Protein AF-A0A8X6UCX4-F1 (afdb_monomer)

pLDDT: mean 80.58, std 13.15, range [29.84, 97.56]

Sequence (547 aa):
MVKIVDSTPRSVLEVDIEMSAVFGRMTINKPKVLFEILSRHLAARNMEDLIKFEYDRYTFEVSIILSKYVELHIEKSSGSSLLRKLNLQENAVINPTQKLKVDYIAHDDTRDSFKVIINEYPSFVNSIKHSKDLVINPGIYKTPSDLFNSFQYVQLSLLENSKTKLHVPDYYEIRFAKPLAEMLGFNETLFKSWNYEFKYSLDLSGGITEIFIYSDLVQSHHVGDSYAPLLRIIPCMNEKEDQIVKYYDRLLYFPVRKTYIETIIIELKTSFATYIALSGGKTENAVQLAIDGSAFTEIQLVASLTDNSPLEFFISGNGDQCLDLAHSIFHLKIKVVKKNGTNLQNTDCIAPINYILNTLFSELSVFLSDRQIMNQVNYAYQACMDSSLFSSKTVQETMLTSALFYKDTANRFDTGLANSTNLGFRERQKLSAESKVLDLIGPLHMDVASQARLLPNGVDVRIRLLRHKSEFSLMSPTADFKIVIQSVSLFIRKVNVASSIIIAQEKALEHGLMKFPIRRVYVRTFSLAKGLQSLTISNAFIGPLPS

Nearest PDB structures (foldseek):
  8hif-assembly1_C2  TM=5.436E-01  e=5.552E-06  Singapore grouper iridovirus
  6z7n-assembly1_A  TM=5.874E-01  e=2.580E-03  Human adenovirus 41
  6g45-assembly1_B  TM=4.294E-01  e=2.982E-04  Cafeteriavirus-dependent mavirus
  6ojn-assembly1_C  TM=4.656E-01  e=4.741E-03  Singapore grouper iridovirus
  7rd1-assembly1_A-17  TM=6.131E-01  e=1.073E+00  Chimpanzee adenovirus Y25

Mean predicted aligned error: 20.68 Å

Foldseek 3Di:
DDDPPDDAFPDKDKDKDQLCVQQPPDWDLFPVVVQVSVLVVCVVVVNNQAWHWDADPVQQKIKIAGDPQKKKWFACVAAVLVCVQQVHDGIDIDPGIDIGHGDSVRTGDSRHMIMMMGGHDDPDDPPDDDDDDDDQPDAQDLDPVSVQVSDDQWGWDADPVQAIKTAHAAPDKFFADCLVCVQNQHNDGIDHHDIDTHDDHHHSPSQAQKKWKAKPFAQWDDDPPDTGRTPDIGGCHSVRDPDDDDDDPDDDDGHTPDPDDDDMDIFIAGPVRHTDDDPDDPPPCVCPVLFPDKDKDKWFFPDDDDQFDKTKTKDALPDQWFWQQLPKKKKFKKWKDFLVRAWAAPQFLKFFDALLLFLQFQWKWKDWANRTPDIARRRNVVVVCCLVPVDDPVCQVPVSVLSLHDDWDPPQPPPDRSPGPTPSSVVRCVCNHRRDIRIHMDHGPDQLSPARDTHGRPIMMMMITGGDDQVSGMDGPDPRMDMDIPGIIMIIMITNGDPVVVVVVVVVVVVDDDDDDTDDDHDDDDDDDPPDPDDDDPCPDDDDDDD

Secondary structure (DSSP, 8-state):
---------SEEEEEEEEHHHHHTT-----HHHHHHHHHHHHHHTT-TTTEEEEEETTTTEEEEEE-TTEEEEE-TTT-HHHHHHTT--S-EEE-SEEEEE--SSPPPPTT-EEEEEEEE--S------------PPP---SSHHHHHTT-SS-EEEE-TTSEEEEEPPTT--EE--HHHHHHHT-S-SEE-SSEEEEEEEP-TTTT-SEEEEEETTBPPEEETTEEE-EEEEEE-TT--SSS------S-----BS-SS-S---EEEEETT--B---S------SS--SEEEEEEEEE-BSS---TTSPEEEEE---SSEEEEEEEEEEEEEEEEEETTSPPPPTT---EEPTTHHHHTEEEEEEEETTEEEEEETTHHHHHHHHHHHTS-HHHHHTGGGGGT--PPPTT-TTS-GGG---HHHHHHHHHHGGG--EEEEE----GGGSS-PPBPTT--EEEEEEEPPHHHHEE-SSS-EEEEEEEEEEEEEEEEE-HHHHHHHHHHHHHS-----------------TT-S----TTSS-S----

InterPro domains:
  IPR000358 Ribonucleotide reductase small subunit family [PTHR23409] (302-536)

Solvent-accessible surface area (backbone atoms only — not comparable to full-atom values): 32326 Å² total; per-residue (Å²): 134,91,73,87,87,77,91,73,59,83,46,76,50,78,45,81,45,50,35,39,83,64,51,59,94,62,85,73,87,46,72,67,60,51,43,54,45,53,41,51,50,31,41,78,69,77,32,48,84,43,48,40,63,49,71,43,86,90,76,39,30,34,35,43,44,38,30,92,56,32,36,44,37,35,43,56,92,41,16,49,37,61,31,47,22,48,66,40,95,57,67,42,78,48,69,50,64,51,76,36,55,47,43,82,82,55,64,72,55,50,80,24,31,37,36,40,39,39,45,45,63,85,92,67,85,83,80,77,83,80,83,78,91,78,80,73,77,94,69,77,48,82,45,75,64,60,49,37,70,69,47,87,83,46,54,58,49,78,45,100,81,47,21,37,32,42,42,40,51,84,94,43,73,50,74,48,56,67,71,58,18,49,24,49,24,36,94,62,40,74,46,60,55,44,79,47,76,47,93,36,52,52,37,83,59,67,79,49,46,35,41,39,33,31,29,73,51,39,45,64,40,81,55,91,96,42,80,41,29,66,73,48,76,46,81,42,69,89,69,72,55,102,73,84,87,85,88,77,91,74,87,80,89,72,64,66,59,58,96,71,84,89,77,87,53,76,47,45,21,31,82,82,70,44,77,59,81,78,93,72,77,77,82,65,52,82,65,61,53,57,54,76,42,71,49,76,44,83,40,56,57,76,62,82,93,51,100,81,58,64,49,38,36,70,43,76,22,80,68,81,41,25,39,34,60,53,68,29,36,38,36,42,31,36,30,47,26,33,66,90,66,45,67,40,51,92,83,57,50,50,25,61,40,67,31,39,74,51,38,39,24,31,28,43,34,38,23,53,55,94,43,75,77,44,76,36,80,48,32,23,59,52,46,52,48,46,54,68,71,74,44,52,72,68,46,42,75,48,65,36,42,42,21,52,32,42,78,64,34,87,99,22,80,87,40,62,63,84,73,40,73,16,60,17,54,51,54,42,20,64,59,40,45,56,29,34,74,41,78,28,42,44,69,74,90,44,42,80,32,74,30,91,72,62,44,62,54,70,50,26,39,35,43,37,36,32,69,46,57,43,78,74,36,36,51,51,93,62,90,55,50,37,73,44,78,79,48,61,41,36,33,37,32,36,29,36,51,40,65,74,55,54,54,50,48,53,58,48,51,77,76,44,83,89,84,78,79,65,67,82,84,85,80,83,88,81,90,77,69,91,86,69,91,77,85,83,75,78,69,81,70,83,73,88,70,92,126

Structure (mmCIF, N/CA/C/O backbone):
data_AF-A0A8X6UCX4-F1
#
_entry.id   AF-A0A8X6UCX4-F1
#
loop_
_atom_site.group_PDB
_atom_site.id
_atom_site.type_symbol
_atom_site.label_atom_id
_atom_site.label_alt_id
_atom_site.label_comp_id
_atom_site.label_asym_id
_atom_site.label_entity_id
_atom_site.label_seq_id
_atom_site.pdbx_PDB_ins_code
_atom_site.Cartn_x
_atom_site.Cartn_y
_atom_site.Cartn_z
_atom_site.occupancy
_atom_site.B_iso_or_equiv
_atom_site.auth_seq_id
_atom_site.auth_comp_id
_atom_site.auth_asym_id
_atom_site.auth_atom_id
_atom_site.pdbx_PDB_model_num
ATOM 1 N N . MET A 1 1 ? 33.046 9.231 -61.265 1.00 30.25 1 MET A N 1
ATOM 2 C CA . MET A 1 1 ? 33.210 8.621 -62.605 1.00 30.25 1 MET A CA 1
ATOM 3 C C . MET A 1 1 ? 32.436 9.466 -63.600 1.00 30.25 1 MET A C 1
ATOM 5 O O . MET A 1 1 ? 31.221 9.539 -63.481 1.00 30.25 1 MET A O 1
ATOM 9 N N . VAL A 1 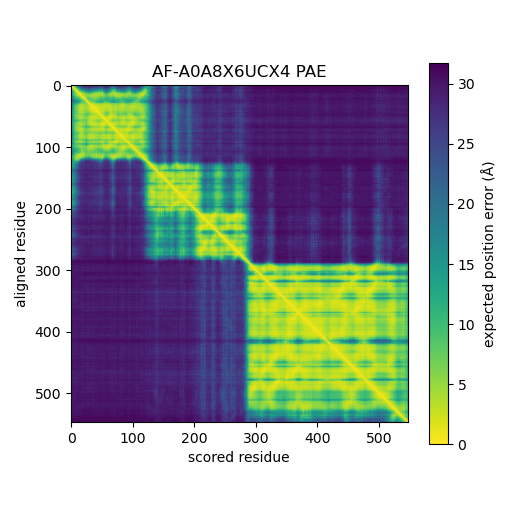2 ? 33.116 10.142 -64.527 1.00 29.84 2 VAL A N 1
ATOM 10 C CA . VAL A 1 2 ? 32.455 10.850 -65.634 1.00 29.84 2 VAL A CA 1
ATOM 11 C C . VAL A 1 2 ? 32.124 9.804 -66.694 1.00 29.84 2 VAL A C 1
ATOM 13 O O . VAL A 1 2 ? 33.028 9.220 -67.282 1.00 29.84 2 VAL A O 1
ATOM 16 N N . LYS A 1 3 ? 30.838 9.515 -66.895 1.00 32.97 3 LYS A N 1
ATOM 17 C CA . LYS A 1 3 ? 30.367 8.695 -68.016 1.00 32.97 3 LYS A CA 1
ATOM 18 C C . LYS A 1 3 ? 29.918 9.670 -69.098 1.00 32.97 3 LYS A C 1
ATOM 20 O O . LYS A 1 3 ? 28.997 10.444 -68.860 1.00 32.97 3 LYS A O 1
ATOM 25 N N . ILE A 1 4 ? 30.598 9.687 -70.240 1.00 43.97 4 ILE A N 1
ATOM 26 C CA . ILE A 1 4 ? 30.136 10.435 -71.414 1.00 43.97 4 ILE A CA 1
ATOM 27 C C . ILE A 1 4 ? 28.899 9.692 -71.928 1.00 43.97 4 ILE A C 1
ATOM 29 O O . ILE A 1 4 ? 28.979 8.499 -72.209 1.00 43.97 4 ILE A O 1
ATOM 33 N N . VAL A 1 5 ? 27.746 10.367 -71.923 1.00 45.88 5 VAL A N 1
ATOM 34 C CA . VAL A 1 5 ? 26.425 9.739 -72.115 1.00 45.88 5 VAL A CA 1
ATOM 35 C C . VAL A 1 5 ? 26.012 9.665 -73.588 1.00 45.88 5 VAL A C 1
ATOM 37 O O . VAL A 1 5 ? 25.110 8.900 -73.903 1.00 45.88 5 VAL A O 1
ATOM 40 N N . ASP A 1 6 ? 26.670 10.381 -74.503 1.00 45.59 6 ASP A N 1
ATOM 41 C CA . ASP A 1 6 ? 26.228 10.394 -75.900 1.00 45.59 6 ASP A CA 1
ATOM 42 C C . ASP A 1 6 ? 27.380 10.631 -76.886 1.00 45.59 6 ASP A C 1
ATOM 44 O O . ASP A 1 6 ? 28.156 11.575 -76.731 1.00 45.59 6 ASP A O 1
ATOM 48 N N . SER A 1 7 ? 27.501 9.751 -77.881 1.00 50.91 7 SER A N 1
ATOM 49 C CA . SER A 1 7 ? 28.476 9.818 -78.979 1.00 50.91 7 SER A CA 1
ATOM 50 C C . SER A 1 7 ? 27.800 9.962 -80.347 1.00 50.91 7 SER A C 1
ATOM 52 O O . SER A 1 7 ? 28.468 9.830 -81.372 1.00 50.91 7 SER A O 1
ATOM 54 N N . THR A 1 8 ? 26.484 10.194 -80.382 1.00 51.53 8 THR A N 1
ATOM 55 C CA . THR A 1 8 ? 25.720 10.311 -81.628 1.00 51.53 8 THR A CA 1
ATOM 56 C C . THR A 1 8 ? 25.616 11.779 -82.080 1.00 51.53 8 THR A C 1
ATOM 58 O O . THR A 1 8 ? 25.296 12.648 -81.264 1.00 51.53 8 THR A O 1
ATOM 61 N N . PRO A 1 9 ? 25.948 12.114 -83.346 1.00 58.28 9 PRO A N 1
ATOM 62 C CA . PRO A 1 9 ? 25.811 13.479 -83.858 1.00 58.28 9 PRO A CA 1
ATOM 63 C C . PRO A 1 9 ? 24.328 13.859 -84.001 1.00 58.28 9 PRO A C 1
ATOM 65 O O . PRO A 1 9 ? 23.500 13.035 -84.384 1.00 58.28 9 PRO A O 1
ATOM 68 N N . ARG A 1 10 ? 23.980 15.115 -83.686 1.00 53.84 10 ARG A N 1
ATOM 69 C CA . ARG A 1 10 ? 22.593 15.625 -83.745 1.00 53.84 10 ARG A CA 1
ATOM 70 C C . ARG A 1 10 ? 22.098 15.850 -85.172 1.00 53.84 10 ARG A C 1
ATOM 72 O O . ARG A 1 10 ? 20.897 15.769 -85.413 1.00 53.84 10 ARG A O 1
ATOM 79 N N . SER A 1 11 ? 23.006 16.168 -86.086 1.00 55.12 11 SER A N 1
ATOM 80 C CA . SER A 1 11 ? 22.740 16.372 -87.506 1.00 55.12 11 SER A CA 1
ATOM 81 C C . SER A 1 11 ? 23.991 15.973 -88.301 1.00 55.12 11 SER A C 1
ATOM 83 O O . SER A 1 11 ? 25.118 16.110 -87.811 1.00 55.12 11 SER A O 1
ATOM 85 N N . VAL A 1 12 ? 23.779 15.430 -89.501 1.00 65.44 12 VAL A N 1
ATOM 86 C CA . VAL A 1 12 ? 24.837 15.068 -90.451 1.00 65.44 12 VAL A CA 1
ATOM 87 C C . VAL A 1 12 ? 24.530 15.802 -91.749 1.00 65.44 12 VAL A C 1
ATOM 89 O O . VAL A 1 12 ? 23.476 15.579 -92.345 1.00 65.44 12 VAL A O 1
ATOM 92 N N . LEU A 1 13 ? 25.414 16.713 -92.157 1.00 66.69 13 LEU A N 1
ATOM 93 C CA . LEU A 1 13 ? 25.327 17.385 -93.452 1.00 66.69 13 LEU A CA 1
ATOM 94 C C . LEU A 1 13 ? 26.322 16.728 -94.411 1.00 66.69 13 LEU A C 1
ATOM 96 O O . LEU A 1 13 ? 27.526 16.762 -94.162 1.00 66.69 13 LEU A O 1
ATOM 100 N N . GLU A 1 14 ? 25.818 16.158 -95.503 1.00 73.62 14 GLU A N 1
ATOM 101 C CA . GLU A 1 14 ? 26.632 15.570 -96.569 1.00 73.62 14 GLU A CA 1
ATOM 102 C C . GLU A 1 14 ? 26.675 16.516 -97.772 1.00 73.62 14 GLU A C 1
ATOM 104 O O . GLU A 1 14 ? 25.637 16.944 -98.284 1.00 73.62 14 GLU A O 1
ATOM 109 N N . VAL A 1 15 ? 27.883 16.864 -98.216 1.00 73.12 15 VAL A N 1
ATOM 110 C CA . VAL A 1 15 ? 28.106 17.735 -99.373 1.00 73.12 15 VAL A CA 1
ATOM 111 C C . VAL A 1 15 ? 28.969 17.010 -100.397 1.00 73.12 15 VAL A C 1
ATOM 113 O O . VAL A 1 15 ? 30.157 16.781 -100.168 1.00 73.12 15 VAL A O 1
ATOM 116 N N . ASP A 1 16 ? 28.383 16.708 -101.553 1.00 73.12 16 ASP A N 1
ATOM 117 C CA . ASP A 1 16 ? 29.097 16.139 -102.695 1.00 73.12 16 ASP A CA 1
ATOM 118 C C . ASP A 1 16 ? 29.802 17.245 -103.499 1.00 73.12 16 ASP A C 1
ATOM 120 O O . ASP A 1 16 ? 29.197 18.248 -103.900 1.00 73.12 16 ASP A O 1
ATOM 124 N N . ILE A 1 17 ? 31.100 17.064 -103.749 1.00 74.44 17 ILE A N 1
ATOM 125 C CA . ILE A 1 17 ? 31.925 17.973 -104.547 1.00 74.44 17 ILE A CA 1
ATOM 126 C C . ILE A 1 17 ? 32.409 17.236 -105.790 1.00 74.44 17 ILE A C 1
ATOM 128 O O . ILE A 1 17 ? 33.296 16.389 -105.725 1.00 74.44 17 ILE A O 1
ATOM 132 N N . GLU A 1 18 ? 31.838 17.592 -106.938 1.00 74.06 18 GLU A N 1
ATOM 133 C CA . GLU A 1 18 ? 32.289 17.112 -108.243 1.00 74.06 18 GLU A CA 1
ATOM 134 C C . GLU A 1 18 ? 33.469 17.942 -108.758 1.00 74.06 18 GLU A C 1
ATOM 136 O O . GLU A 1 18 ? 33.384 19.164 -108.891 1.00 74.06 18 GLU A O 1
ATOM 141 N N . MET A 1 19 ? 34.552 17.269 -109.136 1.00 70.50 19 MET A N 1
ATOM 142 C CA . MET A 1 19 ? 35.741 17.854 -109.757 1.00 70.50 19 MET A CA 1
ATOM 143 C C . MET A 1 19 ? 35.410 18.543 -111.093 1.00 70.50 19 MET A C 1
ATOM 145 O O . MET A 1 19 ? 36.080 19.497 -111.489 1.00 70.50 19 MET A O 1
ATOM 149 N N . SER A 1 20 ? 34.329 18.131 -111.761 1.00 67.12 20 SER A N 1
ATOM 150 C CA . SER A 1 20 ? 33.850 18.698 -113.031 1.00 67.12 20 SER A CA 1
ATOM 151 C C . SER A 1 20 ? 33.420 20.155 -112.850 1.00 67.12 20 SER A C 1
ATOM 153 O O . SER A 1 20 ? 33.779 21.031 -113.642 1.00 67.12 20 SER A O 1
ATOM 155 N N . ALA A 1 21 ? 32.719 20.420 -111.745 1.00 61.44 21 ALA A N 1
ATOM 156 C CA . ALA A 1 21 ? 32.283 21.737 -111.321 1.00 61.44 21 ALA A CA 1
ATOM 157 C C . ALA A 1 21 ? 33.449 22.590 -110.808 1.00 61.44 21 ALA A C 1
ATOM 159 O O . ALA A 1 21 ? 33.328 23.812 -110.802 1.00 61.44 21 ALA A O 1
ATOM 160 N N . VAL A 1 22 ? 34.556 21.957 -110.396 1.00 62.59 22 VAL A N 1
ATOM 161 C CA . VAL A 1 22 ? 35.750 22.608 -109.838 1.00 62.59 22 VAL A CA 1
ATOM 162 C C . VAL A 1 22 ? 36.748 23.050 -110.919 1.00 62.59 22 VAL A C 1
ATOM 164 O O . VAL A 1 22 ? 37.377 24.100 -110.788 1.00 62.59 22 VAL A O 1
ATOM 167 N N . PHE A 1 23 ? 36.912 22.273 -111.995 1.00 63.06 23 PHE A N 1
ATOM 168 C CA . PHE A 1 23 ? 37.967 22.507 -112.996 1.00 63.06 23 PHE A CA 1
ATOM 169 C C . PHE A 1 23 ? 37.467 22.903 -114.391 1.00 63.06 23 PHE A C 1
ATOM 171 O O . PHE A 1 23 ? 38.251 23.394 -115.210 1.00 63.06 23 PHE A O 1
ATOM 178 N N . GLY A 1 24 ? 36.183 22.704 -114.703 1.00 62.03 24 GLY A N 1
ATOM 179 C CA . GLY A 1 24 ? 35.657 22.936 -116.050 1.00 62.03 24 GLY A CA 1
ATOM 180 C C . GLY A 1 24 ? 36.382 22.094 -117.115 1.00 62.03 24 GLY A C 1
ATOM 181 O O . GLY A 1 24 ? 36.631 20.910 -116.916 1.00 62.03 24 GLY A O 1
ATOM 182 N N . ARG A 1 25 ? 36.734 22.696 -118.266 1.00 56.50 25 ARG A N 1
ATOM 183 C CA . ARG A 1 25 ? 37.472 22.032 -119.372 1.00 56.50 25 ARG A CA 1
ATOM 184 C C . ARG A 1 25 ? 39.008 22.115 -119.248 1.00 56.50 25 ARG A C 1
ATOM 186 O O . ARG A 1 25 ? 39.703 21.901 -120.240 1.00 56.50 25 ARG A O 1
ATOM 193 N N . MET A 1 26 ? 39.554 22.489 -118.088 1.00 62.06 26 MET A N 1
ATOM 194 C CA . MET A 1 26 ? 41.003 22.654 -117.906 1.00 62.06 26 MET A CA 1
ATOM 195 C C . MET A 1 26 ? 41.706 21.330 -117.580 1.00 62.06 26 MET A C 1
ATOM 197 O O . MET A 1 26 ? 41.272 20.592 -116.702 1.00 62.06 26 MET A O 1
ATOM 201 N N . THR A 1 27 ? 42.844 21.067 -118.226 1.00 61.12 27 THR A N 1
ATOM 202 C CA . THR A 1 27 ? 43.775 19.985 -117.862 1.00 61.12 27 THR A CA 1
ATOM 203 C C . THR A 1 27 ? 44.803 20.484 -116.846 1.00 61.12 27 THR A C 1
ATOM 205 O O . THR A 1 27 ? 45.548 21.431 -117.111 1.00 61.12 27 THR A O 1
ATOM 208 N N . ILE A 1 28 ? 44.861 19.851 -115.671 1.00 64.38 28 ILE A N 1
ATOM 209 C CA . ILE A 1 28 ? 45.757 20.249 -114.578 1.00 64.38 28 ILE A CA 1
ATOM 210 C C . ILE A 1 28 ? 46.960 19.312 -114.523 1.00 64.38 28 ILE A C 1
ATOM 212 O O . ILE A 1 28 ? 46.874 18.175 -114.078 1.00 64.38 28 ILE A O 1
ATOM 216 N N . ASN A 1 29 ? 48.122 19.830 -114.922 1.00 63.75 29 ASN A N 1
ATOM 217 C CA . ASN A 1 29 ? 49.360 19.041 -114.970 1.00 63.75 29 ASN A CA 1
ATOM 218 C C . ASN A 1 29 ? 50.271 19.254 -113.746 1.00 63.75 29 ASN A C 1
ATOM 220 O O . ASN A 1 29 ? 51.333 18.646 -113.657 1.00 63.75 29 ASN A O 1
ATOM 224 N N . LYS A 1 30 ? 49.913 20.150 -112.814 1.00 74.44 30 LYS A N 1
ATOM 225 C CA . LYS A 1 30 ? 50.744 20.487 -111.643 1.00 74.44 30 LYS A CA 1
ATOM 226 C C . LYS A 1 30 ? 49.954 20.290 -110.342 1.00 74.44 30 LYS A C 1
ATOM 228 O O . LYS A 1 30 ? 48.970 21.004 -110.157 1.00 74.44 30 LYS A O 1
ATOM 233 N N . PRO A 1 31 ? 50.416 19.442 -109.398 1.00 74.56 31 PRO A N 1
ATOM 234 C CA . PRO A 1 31 ? 49.714 19.187 -108.133 1.00 74.56 31 PRO A CA 1
ATOM 235 C C . PRO A 1 31 ? 49.424 20.445 -107.310 1.00 74.56 31 PRO A C 1
ATOM 237 O O . PRO A 1 31 ? 48.359 20.581 -106.722 1.00 74.56 31 PRO A O 1
ATOM 240 N N . LYS A 1 32 ? 50.331 21.427 -107.335 1.00 79.38 32 LYS A N 1
ATOM 241 C CA . LYS A 1 32 ? 50.106 22.712 -106.665 1.00 79.38 32 LYS A CA 1
ATOM 242 C C . LYS A 1 32 ? 48.848 23.436 -107.176 1.00 79.38 32 LYS A C 1
ATOM 244 O O . LYS A 1 32 ? 48.111 24.013 -106.386 1.00 79.38 32 LYS A O 1
ATOM 249 N N . VAL A 1 33 ? 48.625 23.419 -108.490 1.00 79.00 33 VAL A N 1
ATOM 250 C CA . VAL A 1 33 ? 47.492 24.112 -109.124 1.00 79.00 33 VAL A CA 1
ATOM 251 C C . VAL A 1 33 ? 46.179 23.414 -108.768 1.00 79.00 33 VAL A C 1
ATOM 253 O O . VAL A 1 33 ? 45.186 24.090 -108.527 1.00 79.00 33 VAL A O 1
ATOM 256 N N . LEU A 1 34 ? 46.198 22.083 -108.650 1.00 79.88 34 LEU A N 1
ATOM 257 C CA . LEU A 1 34 ? 45.053 21.286 -108.212 1.00 79.88 34 LEU A CA 1
ATOM 258 C C . LEU A 1 34 ? 44.548 21.735 -106.832 1.00 79.88 34 LEU A C 1
ATOM 260 O O . LEU A 1 34 ? 43.390 22.123 -106.693 1.00 79.88 34 LEU A O 1
ATOM 264 N N . PHE A 1 35 ? 45.429 21.737 -105.826 1.00 81.31 35 PHE A N 1
ATOM 265 C CA . PHE A 1 35 ? 45.052 22.084 -104.452 1.00 81.31 35 PHE A CA 1
ATOM 266 C C . PHE A 1 35 ? 44.707 23.570 -104.276 1.00 81.31 35 PHE A C 1
ATOM 268 O O . PHE A 1 35 ? 43.841 23.900 -103.466 1.00 81.31 35 PHE A O 1
ATOM 275 N N . GLU A 1 36 ? 45.313 24.473 -105.058 1.00 80.25 36 GLU A N 1
ATOM 276 C CA . GLU A 1 36 ? 44.906 25.885 -105.084 1.00 80.25 36 GLU A CA 1
ATOM 277 C C . GLU A 1 36 ? 43.490 26.071 -105.650 1.00 80.25 36 GLU A C 1
ATOM 279 O O . GLU A 1 36 ? 42.720 26.863 -105.106 1.00 80.25 36 GLU A O 1
ATOM 284 N N . ILE A 1 37 ? 43.122 25.354 -106.718 1.00 79.25 37 ILE A N 1
ATOM 285 C CA . ILE A 1 37 ? 41.775 25.450 -107.299 1.00 79.25 37 ILE A CA 1
ATOM 286 C C . ILE A 1 37 ? 40.739 24.806 -106.373 1.00 79.25 37 ILE A C 1
ATOM 288 O O . ILE A 1 37 ? 39.694 25.411 -106.138 1.00 79.25 37 ILE A O 1
ATOM 292 N N . LEU A 1 38 ? 41.047 23.646 -105.784 1.00 78.50 38 LEU A N 1
ATOM 293 C CA . LEU A 1 38 ? 40.195 23.015 -104.771 1.00 78.50 38 LEU A CA 1
ATOM 294 C C . LEU A 1 38 ? 39.929 23.961 -103.599 1.00 78.50 38 LEU A C 1
ATOM 296 O O . LEU A 1 38 ? 38.779 24.149 -103.209 1.00 78.50 38 LEU A O 1
ATOM 300 N N . SER A 1 39 ? 40.972 24.626 -103.097 1.00 80.50 39 SER A N 1
ATOM 301 C CA . SER A 1 39 ? 40.837 25.588 -101.997 1.00 80.50 39 SER A CA 1
ATOM 302 C C . SER A 1 39 ? 39.954 26.784 -102.382 1.00 80.50 39 SER A C 1
ATOM 304 O O . SER A 1 39 ? 39.108 27.197 -101.595 1.00 80.50 39 SER A O 1
ATOM 306 N N . ARG A 1 40 ? 40.072 27.311 -103.612 1.00 79.62 40 ARG A N 1
ATOM 307 C CA . ARG A 1 40 ? 39.185 28.387 -104.104 1.00 79.62 40 ARG A CA 1
ATOM 308 C C . ARG A 1 40 ? 37.735 27.935 -104.258 1.00 79.62 40 ARG A C 1
ATOM 310 O O . ARG A 1 40 ? 36.828 28.712 -103.978 1.00 79.62 40 ARG A O 1
ATOM 317 N N . HIS A 1 41 ? 37.505 26.703 -104.705 1.00 78.75 41 HIS A N 1
ATOM 318 C CA . HIS A 1 41 ? 36.154 26.167 -104.854 1.00 78.75 41 HIS A CA 1
ATOM 319 C C . HIS A 1 41 ? 35.473 25.907 -103.511 1.00 78.75 41 HIS A C 1
ATOM 321 O O . HIS A 1 41 ? 34.270 26.134 -103.382 1.00 78.75 41 HIS A O 1
ATOM 327 N N . LEU A 1 42 ? 36.242 25.483 -102.507 1.00 78.44 42 LEU A N 1
ATOM 328 C CA . LEU A 1 42 ? 35.768 25.396 -101.130 1.00 78.44 42 LEU A CA 1
ATOM 329 C C . LEU A 1 42 ? 35.435 26.783 -100.568 1.00 78.44 42 LEU A C 1
ATOM 331 O O . LEU A 1 42 ? 34.367 26.949 -99.981 1.00 78.44 42 LEU A O 1
ATOM 335 N N . ALA A 1 43 ? 36.269 27.795 -100.833 1.00 76.62 43 ALA A N 1
ATOM 336 C CA . ALA A 1 43 ? 35.987 29.181 -100.450 1.00 76.62 43 ALA A CA 1
ATOM 337 C C . ALA A 1 43 ? 34.701 29.722 -101.099 1.00 76.62 43 ALA A C 1
ATOM 339 O O . ALA A 1 43 ? 33.856 30.289 -100.415 1.00 76.62 43 ALA A O 1
ATOM 340 N N . ALA A 1 44 ? 34.476 29.452 -102.390 1.00 76.25 44 ALA A N 1
ATOM 341 C CA . ALA A 1 44 ? 33.252 29.856 -103.092 1.00 76.25 44 ALA A CA 1
ATOM 342 C C . ALA A 1 44 ? 31.963 29.225 -102.523 1.00 76.25 44 ALA A C 1
ATOM 344 O O . ALA A 1 44 ? 30.868 29.719 -102.786 1.00 76.25 44 ALA A O 1
ATOM 345 N N . ARG A 1 45 ? 32.081 28.137 -101.753 1.00 71.31 45 ARG A N 1
ATOM 346 C CA . ARG A 1 45 ? 30.967 27.468 -101.066 1.00 71.31 45 ARG A CA 1
ATOM 347 C C . ARG A 1 45 ? 30.922 27.761 -99.559 1.00 71.31 45 ARG A C 1
ATOM 349 O O . ARG A 1 45 ? 30.217 27.059 -98.843 1.00 71.31 45 ARG A O 1
ATOM 356 N N . ASN A 1 46 ? 31.651 28.776 -99.081 1.00 72.50 46 ASN A N 1
ATOM 357 C CA . ASN A 1 46 ? 31.794 29.127 -97.661 1.00 72.50 46 ASN A CA 1
ATOM 358 C C . ASN A 1 46 ? 32.338 27.975 -96.784 1.00 72.50 46 ASN A C 1
ATOM 360 O O . ASN A 1 46 ? 31.986 27.862 -95.614 1.00 72.50 46 ASN A O 1
ATOM 364 N N . MET A 1 47 ? 33.188 27.104 -97.344 1.00 71.94 47 MET A N 1
ATOM 365 C CA . MET A 1 47 ? 33.817 25.970 -96.642 1.00 71.94 47 MET A CA 1
ATOM 366 C C . MET A 1 47 ? 35.327 26.166 -96.398 1.00 71.94 47 MET A C 1
ATOM 368 O O . MET A 1 47 ? 36.018 25.215 -96.036 1.00 71.94 47 MET A O 1
ATOM 372 N N . GLU A 1 48 ? 35.855 27.381 -96.586 1.00 72.94 48 GLU A N 1
ATOM 373 C CA . GLU A 1 48 ? 37.290 27.694 -96.428 1.00 72.94 48 GLU A CA 1
ATOM 374 C C . GLU A 1 48 ? 37.827 27.478 -95.007 1.00 72.94 48 GLU A C 1
ATOM 376 O O . GLU A 1 48 ? 38.974 27.063 -94.841 1.00 72.94 48 GLU A O 1
ATOM 381 N N . ASP A 1 49 ? 36.981 27.680 -93.997 1.00 73.00 49 ASP A N 1
ATOM 382 C CA . ASP A 1 49 ? 37.321 27.445 -92.591 1.00 73.00 49 ASP A CA 1
ATOM 383 C C . ASP A 1 49 ? 37.169 25.968 -92.185 1.00 73.00 49 ASP A C 1
ATOM 385 O O . ASP A 1 49 ? 37.602 25.565 -91.105 1.00 73.00 49 ASP A O 1
ATOM 389 N N . LEU A 1 50 ? 36.543 25.138 -93.030 1.00 74.56 50 LEU A N 1
ATOM 390 C CA . LEU A 1 50 ? 36.247 23.737 -92.720 1.00 74.56 50 LEU A CA 1
ATOM 391 C C . LEU A 1 50 ? 37.301 22.772 -93.259 1.00 74.56 50 LEU A C 1
ATOM 393 O O . LEU A 1 50 ? 37.648 21.815 -92.568 1.00 74.56 50 LEU A O 1
ATOM 397 N N . ILE A 1 51 ? 37.802 23.015 -94.474 1.00 79.81 51 ILE A N 1
ATOM 398 C CA . ILE A 1 51 ? 38.817 22.185 -95.130 1.00 79.81 51 ILE A CA 1
ATOM 399 C C . ILE A 1 51 ? 39.853 23.085 -95.789 1.00 79.81 51 ILE A C 1
ATOM 401 O O . ILE A 1 51 ? 39.525 23.908 -96.644 1.00 79.81 51 ILE A O 1
ATOM 405 N N . LYS A 1 52 ? 41.126 22.860 -95.462 1.00 81.88 52 LYS A N 1
ATOM 406 C CA . LYS A 1 52 ? 42.247 23.594 -96.043 1.00 81.88 52 LYS A CA 1
ATOM 407 C C . LYS A 1 52 ? 43.313 22.638 -96.565 1.00 81.88 52 LYS A C 1
ATOM 409 O O . LYS A 1 52 ? 43.756 21.738 -95.854 1.00 81.88 52 LYS A O 1
ATOM 414 N N . PHE A 1 53 ? 43.743 22.856 -97.805 1.00 83.19 53 PHE A N 1
ATOM 415 C CA . PHE A 1 53 ? 44.815 22.092 -98.439 1.00 83.19 53 PHE A CA 1
ATOM 416 C C . PHE A 1 53 ? 46.095 22.926 -98.499 1.00 83.19 53 PHE A C 1
ATOM 418 O O . PHE A 1 53 ? 46.147 23.949 -99.181 1.00 83.19 53 PHE A O 1
ATOM 425 N N . GLU A 1 54 ? 47.153 22.474 -97.829 1.00 84.00 54 GLU A N 1
ATOM 426 C CA . GLU A 1 54 ? 48.467 23.121 -97.867 1.00 84.00 54 GLU A CA 1
ATOM 427 C C . GLU A 1 54 ? 49.489 22.185 -98.517 1.00 84.00 54 GLU A C 1
ATOM 429 O O . GLU A 1 54 ? 49.927 21.203 -97.921 1.00 84.00 54 GLU A O 1
ATOM 434 N N . TYR A 1 55 ? 49.842 22.472 -99.773 1.00 83.81 55 TYR A N 1
ATOM 435 C CA . TYR A 1 55 ? 50.804 21.683 -100.544 1.00 83.81 55 TYR A CA 1
ATOM 436 C C . TYR A 1 55 ? 52.225 22.244 -100.424 1.00 83.81 55 TYR A C 1
ATOM 438 O O . TYR A 1 55 ? 52.492 23.383 -100.828 1.00 83.81 55 TYR A O 1
ATOM 446 N N . ASP A 1 56 ? 53.151 21.416 -99.948 1.00 82.81 56 ASP A N 1
ATOM 447 C CA . ASP A 1 56 ? 54.576 21.719 -99.906 1.00 82.81 56 ASP A CA 1
ATOM 448 C C . ASP A 1 56 ? 55.285 21.187 -101.163 1.00 82.81 56 ASP A C 1
ATOM 450 O O . ASP A 1 56 ? 55.323 19.993 -101.466 1.00 82.81 56 ASP A O 1
ATOM 454 N N . ARG A 1 57 ? 55.876 22.120 -101.916 1.00 77.94 57 ARG A N 1
ATOM 455 C CA . ARG A 1 57 ? 56.563 21.852 -103.185 1.00 77.94 57 ARG A CA 1
ATOM 456 C C . ARG A 1 57 ? 57.901 21.138 -103.020 1.00 77.94 57 ARG A C 1
ATOM 458 O O . ARG A 1 57 ? 58.360 20.559 -104.000 1.00 77.94 57 ARG A O 1
ATOM 465 N N . TYR A 1 58 ? 58.535 21.221 -101.853 1.00 80.69 58 TYR A N 1
ATOM 466 C CA . TYR A 1 58 ? 59.862 20.642 -101.631 1.00 80.69 58 TYR A CA 1
ATOM 467 C C . TYR A 1 58 ? 59.781 19.194 -101.148 1.00 80.69 58 TYR A C 1
ATOM 469 O O . TYR A 1 58 ? 60.626 18.378 -101.505 1.00 80.69 58 TYR A O 1
ATOM 477 N N . THR A 1 59 ? 58.749 18.874 -100.370 1.00 80.38 59 THR A N 1
ATOM 478 C CA . THR A 1 59 ? 58.525 17.539 -99.797 1.00 80.38 59 THR A CA 1
ATOM 479 C C . THR A 1 59 ? 57.534 16.695 -100.600 1.00 80.38 59 THR A C 1
ATOM 481 O O . THR A 1 59 ? 57.462 15.488 -100.384 1.00 80.38 59 THR A O 1
ATOM 484 N N . PHE A 1 60 ? 56.824 17.298 -101.566 1.00 81.31 60 PHE A N 1
ATOM 485 C CA . PHE A 1 60 ? 55.733 16.671 -102.327 1.00 81.31 60 PHE A CA 1
ATOM 486 C C . PHE A 1 60 ? 54.625 16.127 -101.415 1.00 81.31 60 PHE A C 1
ATOM 488 O O . PHE A 1 60 ? 54.033 15.083 -101.684 1.00 81.31 60 PHE A O 1
ATOM 495 N N . GLU A 1 61 ? 54.335 16.841 -100.329 1.00 84.88 61 GLU A N 1
ATOM 496 C CA . GLU A 1 61 ? 53.306 16.475 -99.357 1.00 84.88 61 GLU A CA 1
ATOM 497 C C . GLU A 1 61 ? 52.178 17.508 -99.349 1.00 84.88 61 GLU A C 1
ATOM 499 O O . 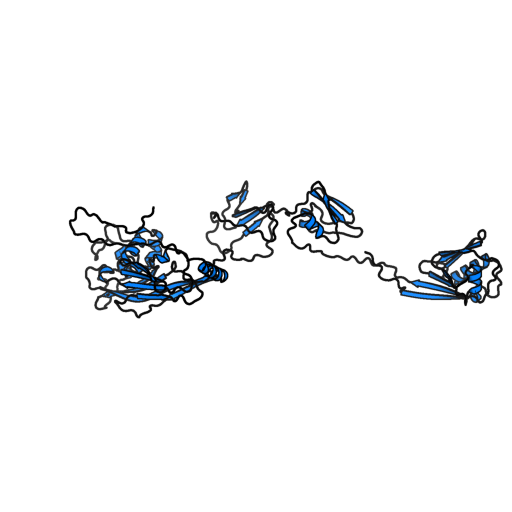GLU A 1 61 ? 52.410 18.714 -99.451 1.00 84.88 61 GLU A O 1
ATOM 504 N N . VAL A 1 62 ? 50.938 17.036 -99.219 1.00 84.56 62 VAL A N 1
ATOM 505 C CA . VAL A 1 62 ? 49.772 17.879 -98.949 1.00 84.56 62 VAL A CA 1
ATOM 506 C C . VAL A 1 62 ? 49.308 17.656 -97.517 1.00 84.56 62 VAL A C 1
ATOM 508 O O . VAL A 1 62 ? 49.091 16.525 -97.084 1.00 84.56 62 VAL A O 1
ATOM 511 N N . SER A 1 63 ? 49.162 18.749 -96.775 1.00 84.31 63 SER A N 1
ATOM 512 C CA . SER A 1 63 ? 48.511 18.759 -95.469 1.00 84.31 63 SER A CA 1
ATOM 513 C C . SER A 1 63 ? 47.036 19.073 -95.680 1.00 84.31 63 SER A C 1
ATOM 515 O O . SER A 1 63 ? 46.696 20.165 -96.134 1.00 84.31 63 SER A O 1
ATOM 517 N N . ILE A 1 64 ? 46.173 18.106 -95.382 1.00 84.19 64 ILE A N 1
ATOM 518 C CA . ILE A 1 64 ? 44.719 18.265 -95.402 1.00 84.19 64 ILE A CA 1
ATOM 519 C C . ILE A 1 64 ? 44.302 18.581 -93.973 1.00 84.19 64 ILE A C 1
ATOM 521 O O . ILE A 1 64 ? 44.322 17.700 -93.113 1.00 84.19 64 ILE A O 1
ATOM 525 N N . ILE A 1 65 ? 43.998 19.850 -93.718 1.00 79.94 65 ILE A N 1
ATOM 526 C CA . ILE A 1 65 ? 43.612 20.369 -92.408 1.00 79.94 65 ILE A CA 1
ATOM 527 C C . ILE A 1 65 ? 42.090 20.450 -92.382 1.00 79.94 65 ILE A C 1
ATOM 529 O O . ILE A 1 65 ? 41.508 21.204 -93.162 1.00 79.94 65 ILE A O 1
ATOM 533 N N . LEU A 1 66 ? 41.452 19.670 -91.511 1.00 79.94 66 LEU A N 1
ATOM 534 C CA . LEU A 1 66 ? 40.004 19.690 -91.321 1.00 79.94 66 LEU A CA 1
ATOM 535 C C . LEU A 1 66 ? 39.674 20.317 -89.968 1.00 79.94 66 LEU A C 1
ATOM 537 O O . LEU A 1 66 ? 40.363 20.097 -88.967 1.00 79.94 66 LEU A O 1
ATOM 541 N N . SER A 1 67 ? 38.597 21.094 -89.942 1.00 73.12 67 SER A N 1
ATOM 542 C CA . SER A 1 67 ? 38.025 21.609 -88.705 1.00 73.12 67 SER A CA 1
ATOM 543 C C . SER A 1 67 ? 37.431 20.491 -87.849 1.00 73.12 67 SER A C 1
ATOM 545 O O . SER A 1 67 ? 37.158 19.377 -88.302 1.00 73.12 67 SER A O 1
ATOM 547 N N . LYS A 1 68 ? 37.237 20.788 -86.562 1.00 66.00 68 LYS A N 1
ATOM 548 C CA . LYS A 1 68 ? 36.713 19.821 -85.596 1.00 66.00 68 LYS A CA 1
ATOM 549 C C . LYS A 1 68 ? 35.342 19.308 -86.062 1.00 66.00 68 LYS A C 1
ATOM 551 O O . LYS A 1 68 ? 34.458 20.114 -86.332 1.00 66.00 68 LYS A O 1
ATOM 556 N N . TYR A 1 69 ? 35.185 17.983 -86.097 1.00 71.56 69 TYR A N 1
ATOM 557 C CA . TYR A 1 69 ? 33.957 17.271 -86.487 1.00 71.56 69 TYR A CA 1
ATOM 558 C C . TYR A 1 69 ? 33.617 17.262 -87.993 1.00 71.56 69 TYR A C 1
ATOM 560 O O . TYR A 1 69 ? 32.486 16.947 -88.363 1.00 71.56 69 TYR A O 1
ATOM 568 N N . VAL A 1 70 ? 34.594 17.556 -88.856 1.00 73.06 70 VAL A N 1
ATOM 569 C CA . VAL A 1 70 ? 34.485 17.406 -90.316 1.00 73.06 70 VAL A CA 1
ATOM 570 C C . VAL A 1 70 ? 35.253 16.166 -90.767 1.00 73.06 70 VAL A C 1
ATOM 572 O O . VAL A 1 70 ? 36.400 15.962 -90.368 1.00 73.06 70 VAL A O 1
ATOM 575 N N . GLU A 1 71 ? 34.637 15.360 -91.626 1.00 79.50 71 GLU A N 1
ATOM 576 C CA . GLU A 1 71 ? 35.259 14.206 -92.268 1.00 79.50 71 GLU A CA 1
ATOM 577 C C . GLU A 1 71 ? 35.251 14.374 -93.784 1.00 79.50 71 GLU A C 1
ATOM 579 O O . GLU A 1 71 ? 34.241 14.738 -94.387 1.00 79.50 71 GLU A O 1
ATOM 584 N N . LEU A 1 72 ? 36.381 14.072 -94.414 1.00 78.50 72 LEU A N 1
ATOM 585 C CA . LEU A 1 72 ? 36.505 14.061 -95.866 1.00 78.50 72 LEU A CA 1
ATOM 586 C C . LEU A 1 72 ? 36.506 12.611 -96.352 1.00 78.50 72 LEU A C 1
ATOM 588 O O . LEU A 1 72 ? 37.418 11.849 -96.036 1.00 78.50 72 LEU A O 1
ATOM 592 N N . HIS A 1 73 ? 35.484 12.243 -97.116 1.00 80.12 73 HIS A N 1
ATOM 593 C CA . HIS A 1 73 ? 35.257 10.897 -97.631 1.00 80.12 73 HIS A CA 1
ATOM 594 C C . HIS A 1 73 ? 35.534 10.869 -99.135 1.00 80.12 73 HIS A C 1
ATOM 596 O O . HIS A 1 73 ? 34.919 11.593 -99.918 1.00 80.12 73 HIS A O 1
ATOM 602 N N . ILE A 1 74 ? 36.466 10.021 -99.555 1.00 78.75 74 ILE A N 1
ATOM 603 C CA . ILE A 1 74 ? 36.817 9.824 -100.961 1.00 78.75 74 ILE A CA 1
ATOM 604 C C . ILE A 1 74 ? 36.569 8.354 -101.298 1.00 78.75 74 ILE A C 1
ATOM 606 O O . ILE A 1 74 ? 37.324 7.471 -100.889 1.00 78.75 74 ILE A O 1
ATOM 610 N N . GLU A 1 75 ? 35.488 8.082 -102.025 1.00 79.00 75 GLU A N 1
ATOM 611 C CA . GLU A 1 75 ? 35.140 6.730 -102.462 1.00 79.00 75 GLU A CA 1
ATOM 612 C C . GLU A 1 75 ? 35.904 6.360 -103.741 1.00 79.00 75 GLU A C 1
ATOM 614 O O . GLU A 1 75 ? 36.089 7.171 -104.642 1.00 79.00 75 GLU A O 1
ATOM 619 N N . LYS A 1 76 ? 36.329 5.103 -103.870 1.00 78.62 76 LYS A N 1
ATOM 620 C CA . LYS A 1 76 ? 37.058 4.589 -105.038 1.00 78.62 76 LYS A CA 1
ATOM 621 C C . LYS A 1 76 ? 36.208 4.551 -106.306 1.00 78.62 76 LYS A C 1
ATOM 623 O O . LYS A 1 76 ? 36.754 4.638 -107.401 1.00 78.62 76 LYS A O 1
ATOM 628 N N . SER A 1 77 ? 34.894 4.413 -106.157 1.00 78.19 77 SER A N 1
ATOM 629 C CA . SER A 1 77 ? 33.908 4.446 -107.243 1.00 78.19 77 SER A CA 1
ATOM 630 C C . SER A 1 77 ? 33.819 5.819 -107.912 1.00 78.19 77 SER A C 1
ATOM 632 O O . SER A 1 77 ? 33.569 5.875 -109.114 1.00 78.19 77 SER A O 1
ATOM 634 N N . SER A 1 78 ? 34.028 6.901 -107.153 1.00 76.81 78 SER A N 1
ATOM 635 C CA . SER A 1 78 ? 33.802 8.273 -107.611 1.00 76.81 78 SER A CA 1
ATOM 636 C C . SER A 1 78 ? 35.046 9.159 -107.602 1.00 76.81 78 SER A C 1
ATOM 638 O O . SER A 1 78 ? 35.082 10.103 -108.364 1.00 76.81 78 SER A O 1
ATOM 640 N N . GLY A 1 79 ? 36.070 8.893 -106.792 1.00 74.31 79 GLY A N 1
ATOM 641 C CA . GLY A 1 79 ? 37.245 9.756 -106.587 1.00 74.31 79 GLY A CA 1
ATOM 642 C C . GLY A 1 79 ? 38.578 9.063 -106.882 1.00 74.31 79 GLY A C 1
ATOM 643 O O . GLY A 1 79 ? 39.573 9.287 -106.189 1.00 74.31 79 GLY A O 1
ATOM 644 N N . SER A 1 80 ? 38.593 8.150 -107.856 1.00 77.25 80 SER A N 1
ATOM 645 C CA . SER A 1 80 ? 39.712 7.229 -108.101 1.00 77.25 80 SER A CA 1
ATOM 646 C C . SER A 1 80 ? 41.035 7.916 -108.472 1.00 77.25 80 SER A C 1
ATOM 648 O O . SER A 1 80 ? 42.106 7.459 -108.059 1.00 77.25 80 SER A O 1
ATOM 650 N N . SER A 1 81 ? 40.982 9.020 -109.220 1.00 77.12 81 SER A N 1
ATOM 651 C CA . SER A 1 81 ? 42.164 9.782 -109.624 1.00 77.12 81 SER A CA 1
ATOM 652 C C . SER A 1 81 ? 42.728 10.589 -108.455 1.00 77.12 81 SER A C 1
ATOM 654 O O . SER A 1 81 ? 43.942 10.582 -108.239 1.00 77.12 81 SER A O 1
ATOM 656 N N . LEU A 1 82 ? 41.853 11.173 -107.626 1.00 77.25 82 LEU A N 1
ATOM 657 C CA . LEU A 1 82 ? 42.243 11.897 -106.416 1.00 77.25 82 LEU A CA 1
ATOM 658 C C . LEU A 1 82 ? 42.862 10.958 -105.368 1.00 77.25 82 LEU A C 1
ATOM 660 O O . LEU A 1 82 ? 43.899 11.291 -104.793 1.00 77.25 82 LEU A O 1
ATOM 664 N N . LEU A 1 83 ? 42.298 9.760 -105.169 1.00 80.31 83 LEU A N 1
ATOM 665 C CA . LEU A 1 83 ? 42.876 8.729 -104.294 1.00 80.31 83 LEU A CA 1
ATOM 666 C C . LEU A 1 83 ? 44.280 8.333 -104.744 1.00 80.31 83 LEU A C 1
ATOM 668 O O . LEU A 1 83 ? 45.214 8.347 -103.943 1.00 80.31 83 LEU A O 1
ATOM 672 N N . ARG A 1 84 ? 44.457 8.049 -106.041 1.00 79.00 84 ARG A N 1
ATOM 673 C CA . ARG A 1 84 ? 45.769 7.706 -106.598 1.00 79.00 84 ARG A CA 1
ATOM 674 C C . ARG A 1 84 ? 46.771 8.838 -106.394 1.00 79.00 84 ARG A C 1
ATOM 676 O O . ARG A 1 84 ? 47.908 8.579 -106.011 1.00 79.00 84 ARG A O 1
ATOM 683 N N . LYS A 1 85 ? 46.341 10.086 -106.586 1.00 80.50 85 LYS A N 1
ATOM 684 C CA . LYS A 1 85 ? 47.193 11.260 -106.385 1.00 80.50 85 LYS A CA 1
ATOM 685 C C . LYS A 1 85 ? 47.608 11.459 -104.936 1.00 80.50 85 LYS A C 1
ATOM 687 O O . LYS A 1 85 ? 48.712 11.923 -104.689 1.00 80.50 85 LYS A O 1
ATOM 692 N N . LEU A 1 86 ? 46.762 11.068 -103.988 1.00 81.56 86 LEU A N 1
ATOM 693 C CA . LEU A 1 86 ? 47.054 11.066 -102.554 1.00 81.56 86 LEU A CA 1
ATOM 694 C C . LEU A 1 86 ? 47.745 9.773 -102.069 1.00 81.56 86 LEU A C 1
ATOM 696 O O . LEU A 1 86 ? 47.956 9.621 -100.867 1.00 81.56 86 LEU A O 1
ATOM 700 N N . ASN A 1 87 ? 48.113 8.857 -102.978 1.00 81.06 87 ASN A N 1
ATOM 701 C CA . ASN A 1 87 ? 48.674 7.530 -102.684 1.00 81.06 87 ASN A CA 1
ATOM 702 C C . ASN A 1 87 ? 47.782 6.642 -101.791 1.00 81.06 87 ASN A C 1
ATOM 704 O O . ASN A 1 87 ? 48.270 5.853 -100.982 1.00 81.06 87 ASN A O 1
ATOM 708 N N . LEU A 1 88 ? 46.466 6.739 -101.962 1.00 82.44 88 LEU A N 1
ATOM 709 C CA . LEU A 1 88 ? 45.465 5.937 -101.262 1.00 82.44 88 LEU A CA 1
ATOM 710 C C . LEU A 1 88 ? 44.896 4.879 -102.226 1.00 82.44 88 LEU A C 1
ATOM 712 O O . LEU A 1 88 ? 44.554 5.190 -103.365 1.00 82.44 88 LEU A O 1
ATOM 716 N N . GLN A 1 89 ? 44.842 3.608 -101.807 1.00 73.38 89 GLN A N 1
ATOM 717 C CA . GLN A 1 89 ? 44.464 2.482 -102.689 1.00 73.38 89 GLN A CA 1
ATOM 718 C C . GLN A 1 89 ? 42.989 2.043 -102.578 1.00 73.38 89 GLN A C 1
ATOM 720 O O . GLN A 1 89 ? 42.463 1.370 -103.479 1.00 73.38 89 GLN A O 1
ATOM 725 N N . GLU A 1 90 ? 42.317 2.437 -101.498 1.00 80.50 90 GLU A N 1
ATOM 726 C CA . GLU A 1 90 ? 40.926 2.105 -101.170 1.00 80.50 90 GLU A CA 1
ATOM 727 C C . GLU A 1 90 ? 40.146 3.365 -100.772 1.00 80.50 90 GLU A C 1
ATOM 729 O O . GLU A 1 90 ? 40.710 4.460 -100.767 1.00 80.50 90 GLU A O 1
ATOM 734 N N . ASN A 1 91 ? 38.852 3.214 -100.465 1.00 81.44 91 ASN A N 1
ATOM 735 C CA . ASN A 1 91 ? 38.029 4.301 -99.934 1.00 81.44 91 ASN A CA 1
ATOM 736 C C . ASN A 1 91 ? 38.734 4.939 -98.732 1.00 81.44 91 ASN A C 1
ATOM 738 O O . ASN A 1 91 ? 39.171 4.232 -97.823 1.00 81.44 91 ASN A O 1
ATOM 742 N N . ALA A 1 92 ? 38.830 6.263 -98.722 1.00 79.31 92 ALA A N 1
ATOM 743 C CA . ALA A 1 92 ? 39.545 6.988 -97.686 1.00 79.31 92 ALA A CA 1
ATOM 744 C C . ALA A 1 92 ? 38.611 7.908 -96.907 1.00 79.31 92 ALA A C 1
ATOM 746 O O . ALA A 1 92 ? 37.873 8.690 -97.501 1.00 79.31 92 ALA A O 1
ATOM 747 N N . VAL A 1 93 ? 38.698 7.838 -95.578 1.00 80.31 93 VAL A N 1
ATOM 748 C CA . VAL A 1 93 ? 38.067 8.786 -94.655 1.00 80.31 93 VAL A CA 1
ATOM 749 C C . VAL A 1 93 ? 39.173 9.528 -93.922 1.00 80.31 93 VAL A C 1
ATOM 751 O O . VAL A 1 93 ? 39.987 8.914 -93.233 1.00 80.31 93 VAL A O 1
ATOM 754 N N . ILE A 1 94 ? 39.224 10.846 -94.089 1.00 77.00 94 ILE A N 1
ATOM 755 C CA . ILE A 1 94 ? 40.229 11.710 -93.468 1.00 77.00 94 ILE A CA 1
ATOM 756 C C . ILE A 1 94 ? 39.543 12.485 -92.337 1.00 77.00 94 ILE A C 1
ATOM 758 O O . ILE A 1 94 ? 38.586 13.214 -92.586 1.00 77.00 94 ILE A O 1
ATOM 762 N N . ASN A 1 95 ? 40.025 12.306 -91.101 1.00 73.56 95 ASN A N 1
ATOM 763 C CA . ASN A 1 95 ? 39.611 13.009 -89.877 1.00 73.56 95 ASN A CA 1
ATOM 764 C C . ASN A 1 95 ? 40.744 12.879 -88.826 1.00 73.56 95 ASN A C 1
ATOM 766 O O . ASN A 1 95 ? 41.192 11.751 -88.599 1.00 73.56 95 ASN A O 1
ATOM 770 N N . PRO A 1 96 ? 41.248 13.946 -88.161 1.00 59.47 96 PRO A N 1
ATOM 771 C CA . PRO A 1 96 ? 40.949 15.377 -88.319 1.00 59.47 96 PRO A CA 1
ATOM 772 C C . PRO A 1 96 ? 41.992 16.156 -89.151 1.00 59.47 96 PRO A C 1
ATOM 774 O O . PRO A 1 96 ? 41.693 17.201 -89.707 1.00 59.47 96 PRO A O 1
ATOM 777 N N . THR A 1 97 ? 43.246 15.719 -89.258 1.00 75.31 97 THR A N 1
ATOM 778 C CA . THR A 1 97 ? 44.254 16.375 -90.118 1.00 75.31 97 THR A CA 1
ATOM 779 C C . THR A 1 97 ? 45.311 15.358 -90.500 1.00 75.31 97 THR A C 1
ATOM 781 O O . THR A 1 97 ? 45.860 14.686 -89.628 1.00 75.31 97 THR A O 1
ATOM 784 N N . GLN A 1 98 ? 45.614 15.246 -91.791 1.00 80.50 98 GLN A N 1
ATOM 785 C CA . GLN A 1 98 ? 46.565 14.259 -92.292 1.00 80.50 98 GLN A CA 1
ATOM 786 C C . GLN A 1 98 ? 47.520 14.884 -93.305 1.00 80.50 98 GLN A C 1
ATOM 788 O O . GLN A 1 98 ? 47.116 15.674 -94.158 1.00 80.50 98 GLN A O 1
ATOM 793 N N . LYS A 1 99 ? 48.800 14.515 -93.209 1.00 83.44 99 LYS A N 1
ATOM 794 C CA . LYS A 1 99 ? 49.808 14.813 -94.229 1.00 83.44 99 LYS A CA 1
ATOM 795 C C . LYS A 1 99 ? 49.975 13.601 -95.130 1.00 83.44 99 LYS A C 1
ATOM 797 O O . LYS A 1 99 ? 50.224 12.505 -94.631 1.00 83.44 99 LYS A O 1
ATOM 802 N N . LEU A 1 100 ? 49.825 13.796 -96.434 1.00 84.12 100 LEU A N 1
ATOM 803 C CA . LEU A 1 100 ? 49.875 12.733 -97.433 1.00 84.12 100 LEU A CA 1
ATOM 804 C C . LEU A 1 100 ? 50.898 13.067 -98.515 1.00 84.12 100 LEU A C 1
ATOM 806 O O . LEU A 1 100 ? 50.975 14.207 -98.974 1.00 84.12 100 LEU A O 1
ATOM 810 N N . LYS A 1 101 ? 51.663 12.061 -98.948 1.00 82.12 101 LYS A N 1
ATOM 811 C CA . LYS A 1 101 ? 52.578 12.190 -100.087 1.00 82.12 101 LYS A CA 1
ATOM 812 C C . LYS A 1 101 ? 51.794 12.177 -101.385 1.00 82.12 101 LYS A C 1
ATOM 814 O O . LYS A 1 101 ? 50.978 11.285 -101.607 1.00 82.12 101 LYS A O 1
ATOM 819 N N . VAL A 1 102 ? 52.090 13.132 -102.252 1.00 82.44 102 VAL A N 1
ATOM 820 C CA . VAL A 1 102 ? 51.387 13.324 -103.515 1.00 82.44 102 VAL A CA 1
ATOM 821 C C . VAL A 1 102 ? 52.148 12.645 -104.652 1.00 82.44 102 VAL A C 1
ATOM 823 O O . VAL A 1 102 ? 53.326 12.923 -104.872 1.00 82.44 102 VAL A O 1
ATOM 826 N N . ASP A 1 103 ? 51.472 11.773 -105.400 1.00 80.31 103 ASP A N 1
ATOM 827 C CA . ASP A 1 103 ? 51.996 11.223 -106.652 1.00 80.31 103 ASP A CA 1
ATOM 828 C C . ASP A 1 103 ? 51.907 12.285 -107.761 1.00 80.31 103 ASP A C 1
ATOM 830 O O . ASP A 1 103 ? 50.830 12.652 -108.233 1.00 80.31 103 ASP A O 1
ATOM 834 N N . TYR A 1 104 ? 53.060 12.804 -108.184 1.00 71.00 104 TYR A N 1
ATOM 835 C CA . TYR A 1 104 ? 53.145 13.851 -109.203 1.00 71.00 104 TYR A CA 1
ATOM 836 C C . TYR A 1 104 ? 52.900 13.342 -110.634 1.00 71.00 104 TYR A C 1
ATOM 838 O O . TYR A 1 104 ? 52.761 14.164 -111.541 1.00 71.00 104 TYR A O 1
ATOM 846 N N . ILE A 1 105 ? 52.852 12.020 -110.846 1.00 71.81 105 ILE A N 1
ATOM 847 C CA . ILE A 1 105 ? 52.651 11.381 -112.158 1.00 71.81 105 ILE A CA 1
ATOM 848 C C . ILE A 1 105 ? 51.162 11.063 -112.392 1.00 71.81 105 ILE A C 1
ATOM 850 O O . ILE A 1 105 ? 50.705 10.968 -113.538 1.00 71.81 105 ILE A O 1
ATOM 854 N N . ALA A 1 106 ? 50.381 10.926 -111.317 1.00 71.69 106 ALA A N 1
ATOM 855 C CA . ALA A 1 106 ? 48.952 10.651 -111.391 1.00 71.69 106 ALA A CA 1
ATOM 856 C C . ALA A 1 106 ? 48.188 11.792 -112.096 1.00 71.69 106 ALA A C 1
ATOM 858 O O . ALA A 1 106 ? 48.268 12.965 -111.712 1.00 71.69 106 ALA A O 1
ATOM 859 N N . HIS A 1 107 ? 47.440 11.433 -113.143 1.00 69.19 107 HIS A N 1
ATOM 860 C CA . HIS A 1 107 ? 46.564 12.351 -113.874 1.00 69.19 107 HIS A CA 1
ATOM 861 C C . HIS A 1 107 ? 45.208 12.462 -113.171 1.00 69.19 107 HIS A C 1
ATOM 863 O O . HIS A 1 107 ? 44.686 11.450 -112.708 1.00 69.19 107 HIS A O 1
ATOM 869 N N . ASP A 1 108 ? 44.656 13.676 -113.128 1.00 68.38 108 ASP A N 1
ATOM 870 C CA . ASP A 1 108 ? 43.348 13.962 -112.528 1.00 68.38 108 ASP A CA 1
ATOM 871 C C . ASP A 1 108 ? 42.233 13.741 -113.563 1.00 68.38 108 ASP A C 1
ATOM 873 O O . ASP A 1 108 ? 42.315 14.271 -114.674 1.00 68.38 108 ASP A O 1
ATOM 877 N N . ASP A 1 109 ? 41.191 12.981 -113.214 1.00 70.56 109 ASP A N 1
ATOM 878 C CA . ASP A 1 109 ? 39.961 12.886 -114.009 1.00 70.56 109 ASP A CA 1
ATOM 879 C C . ASP A 1 109 ? 38.977 13.952 -113.514 1.00 70.56 109 ASP A C 1
ATOM 881 O O . ASP A 1 109 ? 38.611 14.010 -112.340 1.00 70.56 109 ASP A O 1
ATOM 885 N N . THR A 1 110 ? 38.521 14.815 -114.421 1.00 65.94 110 THR A N 1
ATOM 886 C CA . THR A 1 110 ? 37.548 15.865 -114.104 1.00 65.94 110 THR A CA 1
ATOM 887 C C . THR A 1 110 ? 36.171 15.309 -113.747 1.00 65.94 110 THR A C 1
ATOM 889 O O . THR A 1 110 ? 35.316 16.077 -113.340 1.00 65.94 110 THR A O 1
ATOM 892 N N . ARG A 1 111 ? 35.901 14.012 -113.924 1.00 66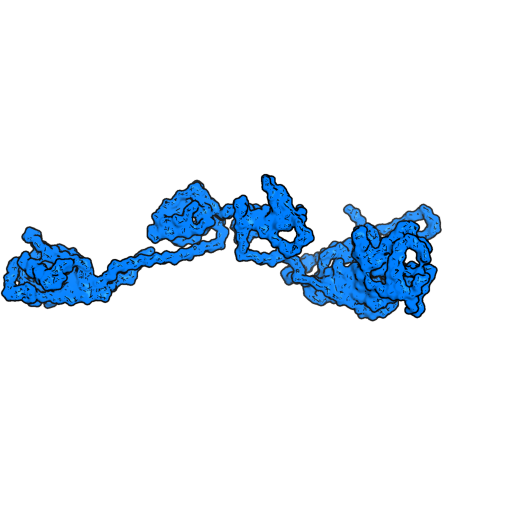.94 111 ARG A N 1
ATOM 893 C CA . ARG A 1 111 ? 34.631 13.382 -113.515 1.00 66.94 111 ARG A CA 1
ATOM 894 C C . ARG A 1 111 ? 34.632 12.891 -112.073 1.00 66.94 111 ARG A C 1
ATOM 896 O O . ARG A 1 111 ? 33.599 12.406 -111.622 1.00 66.94 111 ARG A O 1
ATOM 903 N N . ASP A 1 112 ? 35.758 13.007 -111.375 1.00 75.94 112 ASP A N 1
ATOM 904 C CA . ASP A 1 112 ? 35.833 12.538 -110.003 1.00 75.94 112 ASP A CA 1
ATOM 905 C C . ASP A 1 112 ? 34.936 13.363 -109.063 1.00 75.94 112 ASP A C 1
ATOM 907 O O . ASP A 1 112 ? 34.660 14.536 -109.312 1.00 75.94 112 ASP A O 1
ATOM 911 N N . SER A 1 113 ? 34.504 12.781 -107.950 1.00 74.81 113 SER A N 1
ATOM 912 C CA . SER A 1 113 ? 33.832 13.485 -106.861 1.00 74.81 113 SER A CA 1
ATOM 913 C C . SER A 1 113 ? 34.238 12.937 -105.497 1.00 74.81 113 SER A C 1
ATOM 915 O O . SER A 1 113 ? 34.587 11.761 -105.346 1.00 74.81 113 SER A O 1
ATOM 917 N N . PHE A 1 114 ? 34.197 13.808 -104.492 1.00 75.31 114 PHE A N 1
ATOM 918 C CA . PHE A 1 114 ? 34.429 13.456 -103.094 1.00 75.31 114 PHE A CA 1
ATOM 919 C C . PHE A 1 114 ? 33.356 14.074 -102.199 1.00 75.31 114 PHE A C 1
ATOM 921 O O . PHE A 1 114 ? 32.770 15.103 -102.543 1.00 75.31 114 PHE A O 1
ATOM 928 N N . LYS A 1 115 ? 33.107 13.447 -101.049 1.00 76.56 115 LYS A N 1
ATOM 929 C CA . LYS A 1 115 ? 32.083 13.871 -100.096 1.00 76.56 115 LYS A CA 1
ATOM 930 C C . LYS A 1 115 ? 32.708 14.524 -98.878 1.00 76.56 115 LYS A C 1
ATOM 932 O O . LYS A 1 115 ? 33.701 14.040 -98.337 1.00 76.56 115 LYS A O 1
ATOM 937 N N . VAL A 1 116 ? 32.097 15.603 -98.417 1.00 71.12 116 VAL A N 1
ATOM 938 C CA . VAL A 1 116 ? 32.415 16.232 -97.136 1.00 71.12 116 VAL A CA 1
ATOM 939 C C . VAL A 1 116 ? 31.253 15.979 -96.190 1.00 71.12 116 VAL A C 1
ATOM 941 O O . VAL A 1 116 ? 30.126 16.369 -96.488 1.00 71.12 116 VAL A O 1
ATOM 944 N N . ILE A 1 117 ? 31.531 15.330 -95.062 1.00 70.12 117 ILE A N 1
ATOM 945 C CA . ILE A 1 117 ? 30.547 15.044 -94.018 1.00 70.12 117 ILE A CA 1
ATOM 946 C C . ILE A 1 117 ? 30.843 15.937 -92.814 1.00 70.12 117 ILE A C 1
ATOM 948 O O . ILE A 1 117 ? 31.948 15.917 -92.272 1.00 70.12 117 ILE A O 1
ATOM 952 N N . ILE A 1 118 ? 29.859 16.730 -92.390 1.00 68.69 118 ILE A N 1
ATOM 953 C CA . ILE A 1 118 ? 29.956 17.597 -91.210 1.00 68.69 118 ILE A CA 1
ATOM 954 C C . ILE A 1 118 ? 29.043 17.030 -90.123 1.00 68.69 118 ILE A C 1
ATOM 956 O O . ILE A 1 118 ? 27.824 16.984 -90.295 1.00 68.69 118 ILE A O 1
ATOM 960 N N . ASN A 1 119 ? 29.640 16.614 -89.004 1.00 67.44 119 ASN A N 1
ATOM 961 C CA . ASN A 1 119 ? 28.936 16.044 -87.858 1.00 67.44 119 ASN A CA 1
ATOM 962 C C . ASN A 1 119 ? 28.753 17.109 -86.762 1.00 67.44 119 ASN A C 1
ATOM 964 O O . ASN A 1 119 ? 29.725 17.540 -86.141 1.00 67.44 119 ASN A O 1
ATOM 968 N N . GLU A 1 120 ? 27.519 17.526 -86.464 1.00 56.78 120 GLU A N 1
ATOM 969 C CA . GLU A 1 120 ? 27.267 18.471 -85.365 1.00 56.78 120 GLU A CA 1
ATOM 970 C C . GLU A 1 120 ? 27.100 17.741 -84.022 1.00 56.78 120 GLU A C 1
ATOM 972 O O . GLU A 1 120 ? 26.113 17.037 -83.785 1.00 56.78 120 GLU A O 1
ATOM 977 N N . TYR A 1 121 ? 28.042 17.952 -83.096 1.00 56.69 121 TYR A N 1
ATOM 978 C CA . TYR A 1 121 ? 27.954 17.460 -81.716 1.00 56.69 121 TYR A CA 1
ATOM 979 C C . TYR A 1 121 ? 27.540 18.580 -80.747 1.00 56.69 121 TYR A C 1
ATOM 981 O O . TYR A 1 121 ? 27.981 19.723 -80.903 1.00 56.69 121 TYR A O 1
ATOM 989 N N . PRO A 1 122 ? 26.726 18.295 -79.711 1.00 48.38 122 PRO A N 1
ATOM 990 C CA . PRO A 1 122 ? 26.338 19.302 -78.727 1.00 48.38 122 PRO A CA 1
ATOM 991 C C . PRO A 1 122 ? 27.559 19.875 -77.985 1.00 48.38 122 PRO A C 1
ATOM 993 O O . PRO A 1 122 ? 28.402 19.149 -77.466 1.00 48.38 122 PRO A O 1
ATOM 996 N N . SER A 1 123 ? 27.634 21.204 -77.910 1.00 52.00 123 SER A N 1
ATOM 997 C CA . SER A 1 123 ? 28.776 21.981 -77.404 1.00 52.00 123 SER A CA 1
ATOM 998 C C . SER A 1 123 ? 28.864 22.108 -75.876 1.00 52.00 123 SER A C 1
ATOM 1000 O O . SER A 1 123 ? 29.759 22.781 -75.369 1.00 52.00 123 SER A O 1
ATOM 1002 N N . PHE A 1 124 ? 27.983 21.451 -75.119 1.00 49.78 124 PHE A N 1
ATOM 1003 C CA . PHE A 1 124 ? 27.973 21.514 -73.659 1.00 49.78 124 PHE A CA 1
ATOM 1004 C C . PHE A 1 124 ? 28.057 20.117 -73.041 1.00 49.78 124 PHE A C 1
ATOM 1006 O O . PHE A 1 124 ? 27.161 19.286 -73.176 1.00 49.78 124 PHE A O 1
ATOM 1013 N N . VAL A 1 125 ? 29.140 19.871 -72.302 1.00 50.28 125 VAL A N 1
ATOM 1014 C CA . VAL A 1 125 ? 29.179 18.789 -71.317 1.00 50.28 125 VAL A CA 1
ATOM 1015 C C . VAL A 1 125 ? 28.380 19.281 -70.115 1.00 50.28 125 VAL A C 1
ATOM 1017 O O . VAL A 1 125 ? 28.852 20.129 -69.360 1.00 50.28 125 VAL A O 1
ATOM 1020 N N . ASN A 1 126 ? 27.157 18.781 -69.939 1.00 44.38 126 ASN A N 1
ATOM 1021 C CA . ASN A 1 126 ? 26.398 19.028 -68.715 1.00 44.38 126 ASN A CA 1
ATOM 1022 C C . ASN A 1 126 ? 27.136 18.373 -67.537 1.00 44.38 126 ASN A C 1
ATOM 1024 O O . ASN A 1 126 ? 27.091 17.156 -67.363 1.00 44.38 126 ASN A O 1
ATOM 1028 N N . SER A 1 127 ? 27.815 19.172 -66.711 1.00 51.22 127 SER A N 1
ATOM 1029 C CA . SER A 1 127 ? 28.285 18.728 -65.400 1.00 51.22 127 SER A CA 1
ATOM 1030 C C . SER A 1 127 ? 27.103 18.746 -64.434 1.00 51.22 127 SER A C 1
ATOM 1032 O O . SER A 1 127 ? 26.751 19.758 -63.832 1.00 51.22 127 SER A O 1
ATOM 1034 N N . ILE A 1 128 ? 26.434 17.604 -64.310 1.00 53.69 128 ILE A N 1
ATOM 1035 C CA . ILE A 1 128 ? 25.341 17.455 -63.353 1.00 53.69 128 ILE A CA 1
ATOM 1036 C C . ILE A 1 128 ? 25.970 17.289 -61.965 1.00 53.69 128 ILE A C 1
ATOM 1038 O O . ILE A 1 128 ? 26.580 16.262 -61.665 1.00 53.69 128 ILE A O 1
ATOM 1042 N N . LYS A 1 129 ? 25.853 18.314 -61.110 1.00 57.50 129 LYS A N 1
ATOM 1043 C CA . LYS A 1 129 ? 26.206 18.197 -59.690 1.00 57.50 129 LYS A CA 1
ATOM 1044 C C . LYS A 1 129 ? 25.156 17.332 -59.001 1.00 57.50 129 LYS A C 1
ATOM 1046 O O . LYS A 1 129 ? 24.042 17.783 -58.754 1.00 57.50 129 LYS A O 1
ATOM 1051 N N . HIS A 1 130 ? 25.517 16.096 -58.685 1.00 61.56 130 HIS A N 1
ATOM 1052 C CA . HIS A 1 130 ? 24.704 15.239 -57.834 1.00 61.56 130 HIS A CA 1
ATOM 1053 C C . HIS A 1 130 ? 25.051 15.509 -56.371 1.00 61.56 130 HIS A C 1
ATOM 1055 O O . HIS A 1 130 ? 26.189 15.312 -55.953 1.00 61.56 130 HIS A O 1
ATOM 1061 N N . SER A 1 131 ? 24.066 15.964 -55.601 1.00 72.81 131 SER A N 1
ATOM 1062 C CA . SER A 1 131 ? 24.148 15.993 -54.143 1.00 72.81 131 SER A CA 1
ATOM 1063 C C . SER A 1 131 ? 23.523 14.714 -53.596 1.00 72.81 131 SER A C 1
ATOM 1065 O O . SER A 1 131 ? 22.478 14.274 -54.080 1.00 72.81 131 SER A O 1
ATOM 1067 N N . LYS A 1 132 ? 24.188 14.093 -52.626 1.00 74.19 132 LYS A N 1
ATOM 1068 C CA . LYS A 1 132 ? 23.693 12.908 -51.934 1.00 74.19 132 LYS A CA 1
ATOM 1069 C C . LYS A 1 132 ? 23.956 13.088 -50.450 1.00 74.19 132 LYS A C 1
ATOM 1071 O O . LYS A 1 132 ? 25.113 13.112 -50.035 1.00 74.19 132 LYS A O 1
ATOM 1076 N N . ASP A 1 133 ? 22.886 13.172 -49.675 1.00 76.19 133 ASP A N 1
ATOM 1077 C CA . ASP A 1 133 ? 22.981 13.144 -48.224 1.00 76.19 133 ASP A CA 1
ATOM 1078 C C . ASP A 1 133 ? 23.210 11.702 -47.778 1.00 76.19 133 ASP A C 1
ATOM 1080 O O . ASP A 1 133 ? 22.464 10.783 -48.129 1.00 76.19 133 ASP A O 1
ATOM 1084 N N . LEU A 1 134 ? 24.299 11.495 -47.046 1.00 74.12 134 LEU A N 1
ATOM 1085 C CA . LEU A 1 134 ? 24.674 10.196 -46.515 1.00 74.12 134 LEU A CA 1
ATOM 1086 C C . LEU A 1 134 ? 24.415 10.212 -45.022 1.00 74.12 134 LEU A C 1
ATOM 1088 O O . LEU A 1 134 ? 25.044 10.959 -44.275 1.00 74.12 134 LEU A O 1
ATOM 1092 N N . VAL A 1 135 ? 23.482 9.370 -44.600 1.00 72.12 135 VAL A N 1
ATOM 1093 C CA . VAL A 1 135 ? 23.241 9.127 -43.187 1.00 72.12 135 VAL A CA 1
ATOM 1094 C C . VAL A 1 135 ? 24.187 8.020 -42.761 1.00 72.12 135 VAL A C 1
ATOM 1096 O O . VAL A 1 135 ? 24.087 6.884 -43.222 1.00 72.12 135 VAL A O 1
ATOM 1099 N N . ILE A 1 136 ? 25.132 8.372 -41.900 1.00 71.31 136 ILE A N 1
ATOM 1100 C CA . ILE A 1 136 ? 25.900 7.385 -41.156 1.00 71.31 136 ILE A CA 1
ATOM 1101 C C . ILE A 1 136 ? 24.940 6.797 -40.122 1.00 71.31 136 ILE A C 1
ATOM 1103 O O . ILE A 1 136 ? 24.317 7.549 -39.370 1.00 71.31 136 ILE A O 1
ATOM 1107 N N . ASN A 1 137 ? 24.775 5.472 -40.123 1.00 61.66 137 ASN A N 1
ATOM 1108 C CA . ASN A 1 137 ? 23.892 4.814 -39.165 1.00 61.66 137 ASN A CA 1
ATOM 1109 C C . ASN A 1 137 ? 24.330 5.184 -37.739 1.00 61.66 137 ASN A C 1
ATOM 1111 O O . ASN A 1 137 ? 25.504 4.995 -37.419 1.00 61.66 137 ASN A O 1
ATOM 1115 N N . PRO A 1 138 ? 23.425 5.694 -36.883 1.00 56.59 138 PRO A N 1
ATOM 1116 C CA . PRO A 1 138 ? 23.746 5.915 -35.483 1.00 56.59 138 PRO A CA 1
ATOM 1117 C C . PRO A 1 138 ? 24.149 4.573 -34.869 1.00 56.59 138 PRO A C 1
ATOM 1119 O O . PRO A 1 138 ? 23.356 3.634 -34.856 1.00 56.59 138 PRO A O 1
ATOM 1122 N N . GLY A 1 139 ? 25.390 4.470 -34.409 1.00 53.91 139 GLY A N 1
ATOM 1123 C CA . GLY A 1 139 ? 25.944 3.252 -33.837 1.00 53.91 139 GLY A CA 1
ATOM 1124 C C . GLY A 1 139 ? 27.168 3.579 -32.998 1.00 53.91 139 GLY A C 1
ATOM 1125 O O . GLY A 1 139 ? 27.861 4.568 -33.244 1.00 53.91 139 GLY A O 1
ATOM 1126 N N . ILE A 1 140 ? 27.425 2.771 -31.975 1.00 59.97 140 ILE A N 1
ATOM 1127 C CA . ILE A 1 140 ? 28.563 2.997 -31.093 1.00 59.97 140 ILE A CA 1
ATOM 1128 C C . ILE A 1 140 ? 29.807 2.388 -31.735 1.00 59.97 140 ILE A C 1
ATOM 1130 O O . ILE A 1 140 ? 30.071 1.189 -31.643 1.00 59.97 140 ILE A O 1
ATOM 1134 N N . TYR A 1 141 ? 30.588 3.239 -32.395 1.00 70.25 141 TYR A N 1
ATOM 1135 C CA . TYR A 1 141 ? 31.868 2.862 -32.979 1.00 70.25 141 TYR A CA 1
ATOM 1136 C C . TYR A 1 141 ? 32.889 2.578 -31.873 1.00 70.25 141 TYR A C 1
ATOM 1138 O O . TYR A 1 141 ? 33.455 3.477 -31.236 1.00 70.25 141 TYR A O 1
ATOM 1146 N N . LYS A 1 142 ? 33.099 1.287 -31.605 1.00 67.62 142 LYS A N 1
ATOM 1147 C CA . LYS A 1 142 ? 34.013 0.818 -30.559 1.00 67.62 142 LYS A CA 1
ATOM 1148 C C . LYS A 1 142 ? 35.450 1.188 -30.902 1.00 67.62 142 LYS A C 1
ATOM 1150 O O . LYS A 1 142 ? 36.142 1.746 -30.043 1.00 67.62 142 LYS A O 1
ATOM 1155 N N . THR A 1 143 ? 35.848 0.971 -32.156 1.00 76.25 143 THR A N 1
ATOM 1156 C CA . THR A 1 143 ? 37.180 1.299 -32.673 1.00 76.25 143 THR A CA 1
ATOM 1157 C C . THR A 1 143 ? 37.140 2.372 -33.774 1.00 76.25 143 THR A C 1
ATOM 1159 O O . THR A 1 143 ? 36.122 2.527 -34.452 1.00 76.25 143 THR A O 1
ATOM 1162 N N . PRO A 1 144 ? 38.249 3.108 -34.000 1.00 78.56 144 PRO A N 1
ATOM 1163 C CA . PRO A 1 144 ? 38.369 4.044 -35.123 1.00 78.56 144 PRO A CA 1
ATOM 1164 C C . PRO A 1 144 ? 38.112 3.379 -36.480 1.00 78.56 144 PRO A C 1
ATOM 1166 O O . PRO A 1 144 ? 37.491 3.970 -37.357 1.00 78.56 144 PRO A O 1
ATOM 1169 N N . SER A 1 145 ? 38.549 2.127 -36.635 1.00 79.50 145 SER A N 1
ATOM 1170 C CA . SER A 1 145 ? 38.366 1.342 -37.856 1.00 79.50 145 SER A CA 1
ATOM 1171 C C . SER A 1 145 ? 36.893 1.082 -38.167 1.00 79.50 145 SER A C 1
ATOM 1173 O O . SER A 1 145 ? 36.495 1.204 -39.322 1.00 79.50 145 SER A O 1
ATOM 1175 N N . ASP A 1 146 ? 36.071 0.797 -37.152 1.00 77.62 146 ASP A N 1
ATOM 1176 C CA . ASP A 1 146 ? 34.626 0.587 -37.329 1.00 77.62 146 ASP A CA 1
ATOM 1177 C C . ASP A 1 146 ? 33.944 1.846 -37.875 1.00 77.62 146 ASP A C 1
ATOM 1179 O O . ASP A 1 146 ? 33.113 1.772 -38.782 1.00 77.62 146 ASP A O 1
ATOM 1183 N N . LEU A 1 147 ? 34.331 3.015 -37.350 1.00 80.38 147 LEU A N 1
ATOM 1184 C CA . LEU A 1 147 ? 33.837 4.306 -37.821 1.00 80.38 147 LEU A CA 1
ATOM 1185 C C . LEU A 1 147 ? 34.294 4.574 -39.252 1.00 80.38 147 LEU A C 1
ATOM 1187 O O . LEU A 1 147 ? 33.477 4.928 -40.097 1.00 80.38 147 LEU A O 1
ATOM 1191 N N . PHE A 1 148 ? 35.579 4.395 -39.550 1.00 85.06 148 PHE A N 1
ATOM 1192 C CA . PHE A 1 148 ? 36.125 4.710 -40.870 1.00 85.06 148 PHE A CA 1
ATOM 1193 C C . PHE A 1 148 ? 35.549 3.812 -41.969 1.00 85.06 148 PHE A C 1
ATOM 1195 O O . PHE A 1 148 ? 35.262 4.303 -43.058 1.00 85.06 148 PHE A O 1
ATOM 1202 N N . ASN A 1 149 ? 35.269 2.544 -41.661 1.00 80.38 149 ASN A N 1
ATOM 1203 C CA . ASN A 1 149 ? 34.627 1.608 -42.588 1.00 80.38 149 ASN A CA 1
ATOM 1204 C C . ASN A 1 149 ? 33.171 1.977 -42.926 1.00 80.38 149 ASN A C 1
ATOM 1206 O O . ASN A 1 149 ? 32.626 1.470 -43.905 1.00 80.38 149 ASN A O 1
ATOM 1210 N N . SER A 1 150 ? 32.529 2.858 -42.149 1.00 77.88 150 SER A N 1
ATOM 1211 C CA . SER A 1 150 ? 31.173 3.338 -42.449 1.00 77.88 150 SER A CA 1
ATOM 1212 C C . SER A 1 150 ? 31.125 4.362 -43.595 1.00 77.88 150 SER A C 1
ATOM 1214 O O . SER A 1 150 ? 30.063 4.587 -44.181 1.00 77.88 150 SER A O 1
ATOM 1216 N N . PHE A 1 151 ? 32.264 4.963 -43.960 1.00 78.44 151 PHE A N 1
ATOM 1217 C CA . PHE A 1 151 ? 32.345 5.958 -45.027 1.00 78.44 151 PHE A CA 1
ATOM 1218 C C . PHE A 1 151 ? 32.558 5.286 -46.387 1.00 78.44 151 PHE A C 1
ATOM 1220 O O . PHE A 1 151 ? 33.527 4.569 -46.604 1.00 78.44 151 PHE A O 1
ATOM 1227 N N . GLN A 1 152 ? 31.660 5.550 -47.341 1.00 71.94 152 GLN A N 1
ATOM 1228 C CA . GLN A 1 152 ? 31.697 4.904 -48.663 1.00 71.94 152 GLN A CA 1
ATOM 1229 C C . GLN A 1 152 ? 32.556 5.641 -49.703 1.00 71.94 152 GLN A C 1
ATOM 1231 O O . GLN A 1 152 ? 33.114 5.012 -50.596 1.00 71.94 152 GLN A O 1
ATOM 1236 N N . TYR A 1 153 ? 32.633 6.973 -49.626 1.00 73.12 153 TYR A N 1
ATOM 1237 C CA . TYR A 1 153 ? 33.245 7.819 -50.669 1.00 73.12 153 TYR A CA 1
ATOM 1238 C C . TYR A 1 153 ? 34.505 8.551 -50.202 1.00 73.12 153 TYR A C 1
ATOM 1240 O O . TYR A 1 153 ? 35.085 9.340 -50.945 1.00 73.12 153 TYR A O 1
ATOM 1248 N N . VAL A 1 154 ? 34.896 8.329 -48.951 1.00 77.44 154 VAL A N 1
ATOM 1249 C CA . VAL A 1 154 ? 35.908 9.109 -48.248 1.00 77.44 154 VAL A CA 1
ATOM 1250 C C . VAL A 1 154 ? 36.810 8.142 -47.514 1.00 77.44 154 VAL A C 1
ATOM 1252 O O . VAL A 1 154 ? 36.313 7.225 -46.867 1.00 77.44 154 VAL A O 1
ATOM 1255 N N . GLN A 1 155 ? 38.119 8.357 -47.598 1.00 80.62 155 GLN A N 1
ATOM 1256 C CA . GLN A 1 155 ? 39.076 7.532 -46.880 1.00 80.62 155 GLN A CA 1
ATOM 1257 C C . GLN A 1 155 ? 39.579 8.287 -45.653 1.00 80.62 155 GLN A C 1
ATOM 1259 O O . GLN A 1 155 ? 40.143 9.379 -45.760 1.00 80.62 155 GLN A O 1
ATOM 1264 N N . LEU A 1 156 ? 39.346 7.689 -44.488 1.00 83.38 156 LEU A N 1
ATOM 1265 C CA . LEU A 1 156 ? 39.823 8.166 -43.197 1.00 83.38 156 LEU A CA 1
ATOM 1266 C C . LEU A 1 156 ? 40.892 7.203 -42.679 1.00 83.38 156 LEU A C 1
ATOM 1268 O O . LEU A 1 156 ? 40.751 5.986 -42.797 1.00 83.38 156 LEU A O 1
ATOM 1272 N N . SER A 1 157 ? 41.961 7.743 -42.105 1.00 83.00 157 SER A N 1
ATOM 1273 C CA . SER A 1 157 ? 43.023 6.947 -41.480 1.00 83.00 157 SER A CA 1
ATOM 1274 C C . SER A 1 157 ? 43.493 7.588 -40.180 1.00 83.00 157 SER A C 1
ATOM 1276 O O . SER A 1 157 ? 43.583 8.814 -40.099 1.00 83.00 157 SER A O 1
ATOM 1278 N N . LEU A 1 158 ? 43.831 6.763 -39.188 1.00 82.31 158 LEU A N 1
ATOM 1279 C CA . LEU A 1 158 ? 44.394 7.213 -37.916 1.00 82.31 158 LEU A CA 1
ATOM 1280 C C . LEU A 1 158 ? 45.923 7.277 -38.016 1.00 82.31 158 LEU A C 1
ATOM 1282 O O . LEU A 1 158 ? 46.550 6.332 -38.492 1.00 82.31 158 LEU A O 1
ATOM 1286 N N . LEU A 1 159 ? 46.511 8.377 -37.561 1.00 80.50 159 LEU A N 1
ATOM 1287 C CA . LEU A 1 159 ? 47.958 8.556 -37.444 1.00 80.50 159 LEU A CA 1
ATOM 1288 C C . LEU A 1 159 ? 48.457 8.080 -36.068 1.00 80.50 159 LEU A C 1
ATOM 1290 O O . LEU A 1 159 ? 47.681 7.989 -35.119 1.00 80.50 159 LEU A O 1
ATOM 1294 N N . GLU A 1 160 ? 49.763 7.827 -35.929 1.00 73.50 160 GLU A N 1
ATOM 1295 C CA . GLU A 1 160 ? 50.388 7.322 -34.684 1.00 73.50 160 GLU A CA 1
ATOM 1296 C C . GLU A 1 160 ? 50.159 8.221 -33.453 1.00 73.50 160 GLU A C 1
ATOM 1298 O O . GLU A 1 160 ? 50.248 7.775 -32.315 1.00 73.50 160 GLU A O 1
ATOM 1303 N N . ASN A 1 161 ? 49.820 9.491 -33.674 1.00 74.81 161 ASN A N 1
ATOM 1304 C CA . ASN A 1 161 ? 49.510 10.485 -32.646 1.00 74.81 161 ASN A CA 1
ATOM 1305 C C . ASN A 1 161 ? 48.000 10.615 -32.349 1.00 74.81 161 ASN A C 1
ATOM 1307 O O . ASN A 1 161 ? 47.570 11.629 -31.796 1.00 74.81 161 ASN A O 1
ATOM 1311 N N . SER A 1 162 ? 47.196 9.622 -32.740 1.00 73.44 162 SER A N 1
ATOM 1312 C CA . SER A 1 162 ? 45.734 9.583 -32.586 1.00 73.44 162 SER A CA 1
ATOM 1313 C C . SER A 1 162 ? 44.965 10.670 -33.351 1.00 73.44 162 SER A C 1
ATOM 1315 O O . SER A 1 162 ? 43.789 10.902 -33.065 1.00 73.44 162 SER A O 1
ATOM 1317 N N . LYS A 1 163 ? 45.590 11.334 -34.332 1.00 81.94 163 LYS A N 1
ATOM 1318 C CA . LYS A 1 163 ? 44.926 12.307 -35.214 1.00 81.94 163 LYS A CA 1
ATOM 1319 C C . LYS A 1 163 ? 44.307 11.632 -36.430 1.00 81.94 163 LYS A C 1
ATOM 1321 O O . LYS A 1 163 ? 44.820 10.634 -36.937 1.00 81.94 163 LYS A O 1
ATOM 1326 N N . THR A 1 164 ? 43.232 12.227 -36.933 1.00 82.75 164 THR A N 1
ATOM 1327 C CA . THR A 1 164 ? 42.527 11.755 -38.127 1.00 82.75 164 THR A CA 1
ATOM 1328 C C . THR A 1 164 ? 43.077 12.430 -39.381 1.00 82.75 164 THR A C 1
ATOM 1330 O O . THR A 1 164 ? 43.189 13.657 -39.443 1.00 82.75 164 THR A O 1
ATOM 1333 N N . LYS A 1 165 ? 43.369 11.631 -40.408 1.00 86.12 165 LYS A N 1
ATOM 1334 C CA . LYS A 1 165 ? 43.662 12.101 -41.764 1.00 86.12 165 LYS A CA 1
ATOM 1335 C C . LYS A 1 165 ? 42.470 11.828 -42.676 1.00 86.12 165 LYS A C 1
ATOM 1337 O O . LYS A 1 165 ? 41.929 10.724 -42.670 1.00 86.12 165 LYS A O 1
ATOM 1342 N N . LEU A 1 166 ? 42.093 12.834 -43.457 1.00 86.81 166 LEU A N 1
ATOM 1343 C CA . LEU A 1 166 ? 40.968 12.823 -44.387 1.00 86.81 166 LEU A CA 1
ATOM 1344 C C . LEU A 1 166 ? 41.484 12.965 -45.823 1.00 86.81 166 LEU A C 1
ATOM 1346 O O . LEU A 1 166 ? 42.102 13.977 -46.152 1.00 86.81 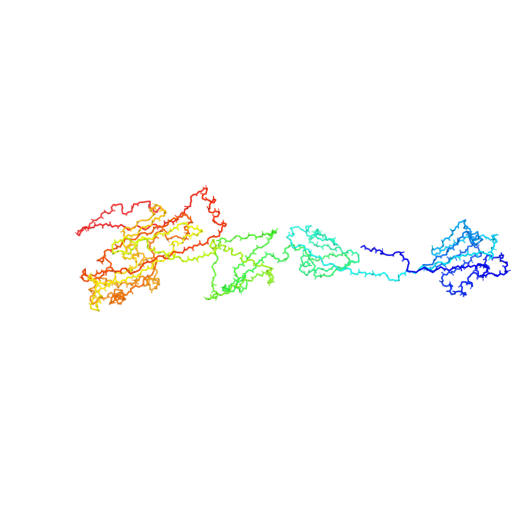166 LEU A O 1
ATOM 1350 N N . HIS A 1 167 ? 41.191 11.988 -46.680 1.00 86.69 167 HIS A N 1
ATOM 1351 C CA . HIS A 1 167 ? 41.436 12.078 -48.120 1.00 86.69 167 HIS A CA 1
ATOM 1352 C C . HIS A 1 167 ? 40.115 12.293 -48.868 1.00 86.69 167 HIS A C 1
ATOM 1354 O O . HIS A 1 167 ? 39.260 11.400 -48.915 1.00 86.69 167 HIS A O 1
ATOM 1360 N N . VAL A 1 168 ? 39.971 13.466 -49.490 1.00 85.50 168 VAL A N 1
ATOM 1361 C CA . VAL A 1 168 ? 38.832 13.810 -50.351 1.00 85.50 168 VAL A CA 1
ATOM 1362 C C . VAL A 1 168 ? 39.234 13.614 -51.818 1.00 85.50 168 VAL A C 1
ATOM 1364 O O . VAL A 1 168 ? 40.134 14.320 -52.274 1.00 85.50 168 VAL A O 1
ATOM 1367 N N . PRO A 1 169 ? 38.603 12.689 -52.571 1.00 80.88 169 PRO A N 1
ATOM 1368 C CA . PRO A 1 169 ? 38.946 12.459 -53.973 1.00 80.88 169 PRO A CA 1
ATOM 1369 C C . PRO A 1 169 ? 38.703 13.685 -54.864 1.00 80.88 169 PRO A C 1
ATOM 1371 O O . PRO A 1 169 ? 37.869 14.543 -54.561 1.00 80.88 169 PRO A O 1
ATOM 1374 N N . ASP A 1 170 ? 39.386 13.730 -56.008 1.00 78.25 170 ASP A N 1
ATOM 1375 C CA . ASP A 1 170 ? 39.221 14.806 -56.986 1.00 78.25 170 ASP A CA 1
ATOM 1376 C C . ASP A 1 170 ? 37.764 14.942 -57.439 1.00 78.25 170 ASP A C 1
ATOM 1378 O O . ASP A 1 170 ? 37.070 13.951 -57.683 1.00 78.25 170 ASP A O 1
ATOM 1382 N N . TYR A 1 171 ? 37.317 16.193 -57.579 1.00 75.12 171 TYR A N 1
ATOM 1383 C CA . TYR A 1 171 ? 35.953 16.569 -57.974 1.00 75.12 171 TYR A CA 1
ATOM 1384 C C . TYR A 1 171 ? 34.850 16.277 -56.936 1.00 75.12 171 TYR A C 1
ATOM 1386 O O . TYR A 1 171 ? 33.670 16.403 -57.269 1.00 75.12 171 TYR A O 1
ATOM 1394 N N . TYR A 1 172 ? 35.205 15.947 -55.686 1.00 77.50 172 TYR A N 1
ATOM 1395 C CA . TYR A 1 172 ? 34.262 15.837 -54.566 1.00 77.50 172 TYR A CA 1
ATOM 1396 C C . TYR A 1 172 ? 34.357 17.033 -53.609 1.00 77.50 172 TYR A C 1
ATOM 1398 O O . TYR A 1 172 ? 35.419 17.615 -53.389 1.00 77.50 172 TYR A O 1
ATOM 1406 N N . GLU A 1 173 ? 33.218 17.368 -53.008 1.00 83.81 173 GLU A N 1
ATOM 1407 C CA . GLU A 1 173 ? 33.094 18.302 -51.892 1.00 83.81 173 GLU A CA 1
ATOM 1408 C C . GLU A 1 173 ? 32.286 17.602 -50.798 1.00 83.81 173 GLU A C 1
ATOM 1410 O O . GLU A 1 173 ? 31.211 17.060 -51.066 1.00 83.81 173 GLU A O 1
ATOM 1415 N N . ILE A 1 174 ? 32.821 17.566 -49.579 1.00 85.44 174 ILE A N 1
ATOM 1416 C CA . ILE A 1 174 ? 32.214 16.859 -48.449 1.00 85.44 174 ILE A CA 1
ATOM 1417 C C . ILE A 1 174 ? 31.844 17.873 -47.386 1.00 85.44 174 ILE A C 1
ATOM 1419 O O . ILE A 1 174 ? 32.653 18.721 -47.006 1.00 85.44 174 ILE A O 1
ATOM 1423 N N . ARG A 1 175 ? 30.623 17.746 -46.869 1.00 87.19 175 ARG A N 1
ATOM 1424 C CA . ARG A 1 175 ? 30.161 18.502 -45.714 1.00 87.19 175 ARG A CA 1
ATOM 1425 C C . ARG A 1 175 ? 29.858 17.554 -44.561 1.00 87.19 175 ARG A C 1
ATOM 1427 O O . ARG A 1 175 ? 28.972 16.714 -44.684 1.00 87.19 175 ARG A O 1
ATOM 1434 N N . PHE A 1 176 ? 30.561 17.705 -43.444 1.00 86.31 176 PHE A N 1
ATOM 1435 C CA . PHE A 1 176 ? 30.233 17.005 -42.206 1.00 86.31 176 PHE A CA 1
ATOM 1436 C C . PHE A 1 176 ? 29.276 17.832 -41.353 1.00 86.31 176 PHE A C 1
ATOM 1438 O O . PHE A 1 176 ? 29.354 19.059 -41.302 1.00 86.31 176 PHE A O 1
ATOM 1445 N N . ALA A 1 177 ? 28.380 17.150 -40.642 1.00 81.62 177 ALA A N 1
ATOM 1446 C CA . ALA A 1 177 ? 27.650 17.775 -39.549 1.00 81.62 177 ALA A CA 1
ATOM 1447 C C . ALA A 1 177 ? 28.642 18.206 -38.456 1.00 81.62 177 ALA A C 1
ATOM 1449 O O . ALA A 1 177 ? 29.623 17.508 -38.199 1.00 81.62 177 ALA A O 1
ATOM 1450 N N . LYS A 1 178 ? 28.372 19.333 -37.790 1.00 81.00 178 LYS A N 1
ATOM 1451 C CA . LYS A 1 178 ? 29.266 19.902 -36.770 1.00 81.00 178 LYS A CA 1
ATOM 1452 C C . LYS A 1 178 ? 29.702 18.892 -35.685 1.00 81.00 178 LYS A C 1
ATOM 1454 O O . LYS A 1 178 ? 30.905 18.796 -35.469 1.00 81.00 178 LYS A O 1
ATOM 1459 N N . PRO A 1 179 ? 28.808 18.071 -35.094 1.00 76.56 179 PRO A N 1
ATOM 1460 C CA . PRO A 1 179 ? 29.217 17.085 -34.088 1.00 76.56 179 PRO A CA 1
ATOM 1461 C C . PRO A 1 179 ? 30.158 16.007 -34.641 1.00 76.56 179 PRO A C 1
ATOM 1463 O O . PRO A 1 179 ? 31.077 15.573 -33.960 1.00 76.56 179 PRO A O 1
ATOM 1466 N N . LEU A 1 180 ? 29.957 15.589 -35.896 1.00 79.44 180 LEU A N 1
ATOM 1467 C CA . LEU A 1 180 ? 30.815 14.605 -36.561 1.00 79.44 180 LEU A CA 1
ATOM 1468 C C . LEU A 1 180 ? 32.197 15.191 -36.875 1.00 79.44 180 LEU A C 1
ATOM 1470 O O . LEU A 1 180 ? 33.202 14.505 -36.719 1.00 79.44 180 LEU A O 1
ATOM 1474 N N . ALA A 1 181 ? 32.246 16.457 -37.299 1.00 82.50 181 ALA A N 1
ATOM 1475 C CA . ALA A 1 181 ? 33.498 17.172 -37.509 1.00 82.50 181 ALA A CA 1
ATOM 1476 C C . ALA A 1 181 ? 34.295 17.260 -36.197 1.00 82.50 181 ALA A C 1
ATOM 1478 O O . ALA A 1 181 ? 35.448 16.842 -36.171 1.00 82.50 181 ALA A O 1
ATOM 1479 N N . GLU A 1 182 ? 33.654 17.682 -35.103 1.00 78.81 182 GLU A N 1
ATOM 1480 C CA . GLU A 1 182 ? 34.265 17.753 -33.768 1.00 78.81 182 GLU A CA 1
ATOM 1481 C C . GLU A 1 182 ? 34.764 16.378 -33.293 1.00 78.81 182 GLU A C 1
ATOM 1483 O O . GLU A 1 182 ? 35.910 16.266 -32.863 1.00 78.81 182 GLU A O 1
ATOM 1488 N N . MET A 1 183 ? 33.959 15.320 -33.469 1.00 77.56 183 MET A N 1
ATOM 1489 C CA . MET A 1 183 ? 34.325 13.936 -33.133 1.00 77.56 183 MET A CA 1
ATOM 1490 C C . MET A 1 183 ? 35.598 13.479 -33.861 1.00 77.56 183 MET A C 1
ATOM 1492 O O . MET A 1 183 ? 36.472 12.847 -33.270 1.00 77.56 183 MET A O 1
ATOM 1496 N N . LEU A 1 184 ? 35.721 13.819 -35.149 1.00 81.12 184 LEU A N 1
ATOM 1497 C CA . LEU A 1 184 ? 36.878 13.489 -35.987 1.00 81.12 184 LEU A CA 1
ATOM 1498 C C . LEU A 1 184 ? 38.093 14.407 -35.742 1.00 81.12 184 LEU A C 1
ATOM 1500 O O . LEU A 1 184 ? 39.165 14.140 -36.292 1.00 81.12 184 LEU A O 1
ATOM 1504 N N . GLY A 1 185 ? 37.948 15.446 -34.910 1.00 78.19 185 GLY A N 1
ATOM 1505 C CA . GLY A 1 185 ? 38.996 16.417 -34.587 1.00 78.19 185 GLY A CA 1
ATOM 1506 C C . GLY A 1 185 ? 39.084 17.602 -35.560 1.00 78.19 185 GLY A C 1
ATOM 1507 O O . GLY A 1 185 ? 40.128 18.257 -35.646 1.00 78.19 185 GLY A O 1
ATOM 1508 N N . PHE A 1 186 ? 38.014 17.874 -36.311 1.00 81.88 186 PHE A N 1
ATOM 1509 C CA . PHE A 1 186 ? 37.916 18.946 -37.300 1.00 81.88 186 PHE A CA 1
ATOM 1510 C C . PHE A 1 186 ? 37.091 20.139 -36.780 1.00 81.88 186 PHE A C 1
ATOM 1512 O O . PHE A 1 186 ? 35.963 19.977 -36.325 1.00 81.88 186 PHE A O 1
ATOM 1519 N N . ASN A 1 187 ? 37.616 21.362 -36.919 1.00 77.81 187 ASN A N 1
ATOM 1520 C CA . ASN A 1 187 ? 36.871 22.596 -36.606 1.00 77.81 187 ASN A CA 1
ATOM 1521 C C . ASN A 1 187 ? 36.025 23.099 -37.787 1.00 77.81 187 ASN A C 1
ATOM 1523 O O . ASN A 1 187 ? 35.057 23.838 -37.606 1.00 77.81 187 ASN A O 1
ATOM 1527 N N . GLU A 1 188 ? 36.419 22.734 -39.004 1.00 82.94 188 GLU A N 1
ATOM 1528 C CA . GLU A 1 188 ? 35.711 23.081 -40.231 1.00 82.94 188 GLU A CA 1
ATOM 1529 C C . GLU A 1 188 ? 34.742 21.960 -40.606 1.00 82.94 188 GLU A C 1
ATOM 1531 O O . GLU A 1 188 ? 34.952 20.793 -40.285 1.00 82.94 188 GLU A O 1
ATOM 1536 N N . THR A 1 189 ? 33.655 22.313 -41.285 1.00 85.44 189 THR A N 1
ATOM 1537 C CA . THR A 1 189 ? 32.624 21.352 -41.703 1.00 85.44 189 THR A CA 1
ATOM 1538 C C . THR A 1 189 ? 32.626 21.097 -43.203 1.00 85.44 189 THR A C 1
ATOM 1540 O O . THR A 1 189 ? 31.926 20.193 -43.644 1.00 85.44 189 THR A O 1
ATOM 1543 N N . LEU A 1 190 ? 33.391 21.860 -43.992 1.00 87.94 190 LEU A N 1
ATOM 1544 C CA . LEU A 1 190 ? 33.392 21.806 -45.453 1.00 87.94 190 LEU A CA 1
ATOM 1545 C C . LEU A 1 190 ? 34.796 21.518 -45.985 1.00 87.94 190 LEU A C 1
ATOM 1547 O O . LEU A 1 190 ? 35.714 22.296 -45.750 1.00 87.94 190 LEU A O 1
ATOM 1551 N N . PHE A 1 191 ? 34.936 20.442 -46.755 1.00 86.44 191 PHE A N 1
ATOM 1552 C CA . PHE A 1 191 ? 36.217 19.977 -47.282 1.00 86.44 191 PHE A CA 1
ATOM 1553 C C . PHE A 1 191 ? 36.144 19.816 -48.798 1.00 86.44 191 PHE A C 1
ATOM 1555 O O . PHE A 1 191 ? 35.225 19.184 -49.324 1.00 86.44 191 PHE A O 1
ATOM 1562 N N . LYS A 1 192 ? 37.124 20.388 -49.502 1.00 85.69 192 LYS A N 1
ATOM 1563 C CA . LYS A 1 192 ? 37.297 20.249 -50.957 1.00 85.69 192 LYS A CA 1
ATOM 1564 C C . LYS A 1 192 ? 38.305 19.136 -51.254 1.00 85.69 192 LYS A C 1
ATOM 1566 O O . LYS A 1 192 ? 38.898 18.590 -50.333 1.00 85.69 192 LYS A O 1
ATOM 1571 N N . SER A 1 193 ? 38.508 18.799 -52.525 1.00 83.75 193 SER A N 1
ATOM 1572 C CA . SER A 1 193 ? 39.494 17.798 -52.955 1.00 83.75 193 S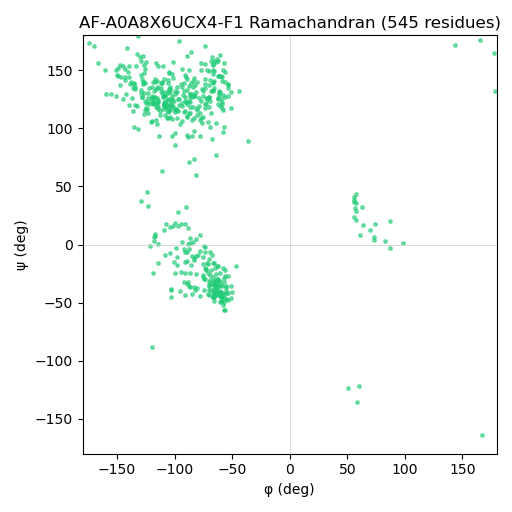ER A CA 1
ATOM 1573 C C . SER A 1 193 ? 40.909 18.145 -52.472 1.00 83.75 193 SER A C 1
ATOM 1575 O O . SER A 1 193 ? 41.564 19.024 -53.039 1.00 83.75 193 SER A O 1
ATOM 1577 N N . TRP A 1 194 ? 41.352 17.486 -51.400 1.00 81.62 194 TRP A N 1
ATOM 1578 C CA . TRP A 1 194 ? 42.681 17.612 -50.808 1.00 81.62 194 TRP A CA 1
ATOM 1579 C C . TRP A 1 194 ? 42.905 16.525 -49.739 1.00 81.62 194 TRP A C 1
ATOM 1581 O O . TRP A 1 194 ? 41.983 15.809 -49.336 1.00 81.62 194 TRP A O 1
ATOM 1591 N N . ASN A 1 195 ? 44.147 16.429 -49.262 1.00 83.56 195 ASN A N 1
ATOM 1592 C CA . ASN A 1 195 ? 44.542 15.623 -48.112 1.00 83.56 195 ASN A CA 1
ATOM 1593 C C . ASN A 1 195 ? 44.676 16.493 -46.869 1.00 83.56 195 ASN A C 1
ATOM 1595 O O . ASN A 1 195 ? 45.574 17.331 -46.795 1.00 83.56 195 ASN A O 1
ATOM 1599 N N . TYR A 1 196 ? 43.837 16.259 -45.870 1.00 82.44 196 TYR A N 1
ATOM 1600 C CA . TYR A 1 196 ? 43.859 17.041 -44.645 1.00 82.44 196 TYR A CA 1
ATOM 1601 C C . TYR A 1 196 ? 44.331 16.221 -43.442 1.00 82.44 196 TYR A C 1
ATOM 1603 O O . TYR A 1 196 ? 43.925 15.074 -43.260 1.00 82.44 196 TYR A O 1
ATOM 1611 N N . GLU A 1 197 ? 45.160 16.836 -42.601 1.00 79.62 197 GLU A N 1
ATOM 1612 C CA . GLU A 1 197 ? 45.621 16.320 -41.310 1.00 79.62 197 GLU A CA 1
ATOM 1613 C C . GLU A 1 197 ? 45.386 17.402 -40.252 1.00 79.62 197 GLU A C 1
ATOM 1615 O O . GLU A 1 197 ? 45.703 18.571 -40.485 1.00 79.62 197 GLU A O 1
ATOM 1620 N N . PHE A 1 198 ? 44.815 17.038 -39.101 1.00 69.44 198 PHE A N 1
ATOM 1621 C CA . PHE A 1 198 ? 44.296 18.030 -38.157 1.00 69.44 198 PHE A CA 1
ATOM 1622 C C . PHE A 1 198 ? 44.801 17.895 -36.728 1.00 69.44 198 PHE A C 1
ATOM 1624 O O . PHE A 1 198 ? 45.372 16.896 -36.315 1.00 69.44 198 PHE A O 1
ATOM 1631 N N . LYS A 1 199 ? 44.637 18.990 -35.981 1.00 65.44 199 LYS A N 1
ATOM 1632 C CA . LYS A 1 199 ? 45.360 19.282 -34.741 1.00 65.44 199 LYS A CA 1
ATOM 1633 C C . LYS A 1 199 ? 44.885 18.476 -33.528 1.00 65.44 199 LYS A C 1
ATOM 1635 O O . LYS A 1 199 ? 45.699 18.259 -32.632 1.00 65.44 199 LYS A O 1
ATOM 1640 N N . TYR A 1 200 ? 43.622 18.056 -33.497 1.00 77.56 200 TYR A N 1
ATOM 1641 C CA . TYR A 1 200 ? 43.001 17.394 -32.349 1.00 77.56 200 TYR A CA 1
ATOM 1642 C C . TYR A 1 200 ? 42.898 15.883 -32.562 1.00 77.56 200 TYR A C 1
ATOM 1644 O O . TYR A 1 200 ? 42.745 15.413 -33.689 1.00 77.56 200 TYR A O 1
ATOM 1652 N N . SER A 1 201 ? 43.017 15.131 -31.471 1.00 78.62 201 SER A N 1
ATOM 1653 C CA . SER A 1 201 ? 42.885 13.676 -31.491 1.00 78.62 201 SER A CA 1
ATOM 1654 C C . SER A 1 201 ? 41.431 13.260 -31.710 1.00 78.62 201 SER A C 1
ATOM 1656 O O . SER A 1 201 ? 40.515 13.962 -31.287 1.00 78.62 201 SER A O 1
ATOM 1658 N N . LEU A 1 202 ? 41.236 12.104 -32.343 1.00 79.12 202 LEU A N 1
ATOM 1659 C CA . LEU A 1 202 ? 39.927 11.486 -32.546 1.00 79.12 202 LEU A CA 1
ATOM 1660 C C . LEU A 1 202 ? 39.247 11.203 -31.197 1.00 79.12 202 LEU A C 1
ATOM 1662 O O . LEU A 1 202 ? 39.801 10.473 -30.372 1.00 79.12 202 LEU A O 1
ATOM 1666 N N . ASP A 1 203 ? 38.029 11.711 -31.006 1.00 74.12 203 ASP A N 1
ATOM 1667 C CA . ASP A 1 203 ? 37.220 11.451 -29.814 1.00 74.12 203 ASP A CA 1
ATOM 1668 C C . ASP A 1 203 ? 35.973 10.636 -30.162 1.00 74.12 203 ASP A C 1
ATOM 1670 O O . ASP A 1 203 ? 34.917 11.174 -30.466 1.00 74.12 203 ASP A O 1
ATOM 1674 N N . LEU A 1 204 ? 36.065 9.312 -30.047 1.00 71.38 204 LEU A N 1
ATOM 1675 C CA . LEU A 1 204 ? 34.924 8.416 -30.270 1.00 71.38 204 LEU A CA 1
ATOM 1676 C C . LEU A 1 204 ? 33.831 8.504 -29.188 1.00 71.38 204 LEU A C 1
ATOM 1678 O O . LEU A 1 204 ? 32.813 7.831 -29.323 1.00 71.38 204 LEU A O 1
ATOM 1682 N N . SER A 1 205 ? 34.041 9.253 -28.099 1.00 62.78 205 SER A N 1
ATOM 1683 C CA . SER A 1 205 ? 33.034 9.457 -27.047 1.00 62.78 205 SER A CA 1
ATOM 1684 C C . SER A 1 205 ? 32.120 10.658 -27.308 1.00 62.78 205 SER A C 1
ATOM 1686 O O . SER A 1 205 ? 31.150 10.858 -26.577 1.00 62.78 205 SER A O 1
ATOM 1688 N N . GLY A 1 206 ? 32.405 11.448 -28.352 1.00 63.38 206 GLY A N 1
ATOM 1689 C CA . GLY A 1 206 ? 31.594 12.605 -28.732 1.00 63.38 206 GLY A CA 1
ATOM 1690 C C . GLY A 1 206 ? 31.441 13.634 -27.606 1.00 63.38 206 GLY A C 1
ATOM 1691 O O . GLY A 1 206 ? 30.407 14.294 -27.523 1.00 63.38 206 GLY A O 1
ATOM 1692 N N . GLY A 1 207 ? 32.423 13.727 -26.702 1.00 62.62 207 GLY A N 1
ATOM 1693 C CA . GLY A 1 207 ? 32.407 14.629 -25.551 1.00 62.62 207 GLY A CA 1
ATOM 1694 C C . GLY A 1 207 ? 31.459 14.255 -24.401 1.00 62.62 207 GLY A C 1
ATOM 1695 O O . GLY A 1 207 ? 31.326 15.047 -23.466 1.00 62.62 207 GLY A O 1
ATOM 1696 N N . ILE A 1 208 ? 30.803 13.085 -24.421 1.00 67.69 208 ILE A N 1
ATOM 1697 C CA . ILE A 1 208 ? 29.908 12.638 -23.337 1.00 67.69 208 ILE A CA 1
ATOM 1698 C C . ILE A 1 208 ? 30.645 11.649 -22.429 1.00 67.69 208 ILE A C 1
ATOM 1700 O O . ILE A 1 208 ? 30.558 10.434 -22.583 1.00 67.69 208 ILE A O 1
ATOM 1704 N N . THR A 1 209 ? 31.376 12.174 -21.447 1.00 73.12 209 THR A N 1
ATOM 1705 C CA . THR A 1 209 ? 32.028 11.357 -20.406 1.00 73.12 209 THR A CA 1
ATOM 1706 C C . THR A 1 209 ? 31.104 11.087 -19.223 1.00 73.12 209 THR A C 1
ATOM 1708 O O . THR A 1 209 ? 31.129 10.010 -18.628 1.00 73.12 209 THR A O 1
ATOM 1711 N N . GLU A 1 210 ? 30.280 12.073 -18.884 1.00 83.38 210 GLU A N 1
ATOM 1712 C CA . GLU A 1 210 ? 29.381 12.075 -17.739 1.00 83.38 210 GLU A CA 1
ATOM 1713 C C . GLU A 1 210 ? 28.080 12.782 -18.117 1.00 83.38 210 GLU A C 1
ATOM 1715 O O . GLU A 1 210 ? 28.085 13.791 -18.830 1.00 83.38 210 GLU A O 1
ATOM 1720 N N . ILE A 1 211 ? 26.965 12.253 -17.618 1.00 85.62 211 ILE A N 1
ATOM 1721 C CA . ILE A 1 211 ? 25.642 12.851 -17.767 1.00 85.62 211 ILE A CA 1
ATOM 1722 C C . ILE A 1 211 ? 25.220 13.415 -16.417 1.00 85.62 211 ILE A C 1
ATOM 1724 O O . ILE A 1 211 ? 25.052 12.685 -15.438 1.00 85.62 211 ILE A O 1
ATOM 1728 N N . PHE A 1 212 ? 25.021 14.724 -16.377 1.00 87.81 212 PHE A N 1
ATOM 1729 C CA . PHE A 1 212 ? 24.504 15.446 -15.226 1.00 87.81 212 PHE A CA 1
ATOM 1730 C C . PHE A 1 212 ? 22.984 15.499 -15.319 1.00 87.81 212 PHE A C 1
ATOM 1732 O O . PHE A 1 212 ? 22.429 15.993 -16.303 1.00 87.81 212 PHE A O 1
ATOM 1739 N N . ILE A 1 213 ? 22.317 14.981 -14.291 1.00 90.38 213 ILE A N 1
ATOM 1740 C CA . ILE A 1 213 ? 20.861 14.922 -14.198 1.00 90.38 213 ILE A CA 1
ATOM 1741 C C . ILE A 1 213 ? 20.396 15.987 -13.219 1.00 90.38 213 ILE A C 1
ATOM 1743 O O . ILE A 1 213 ? 20.663 15.885 -12.021 1.00 90.38 213 ILE A O 1
ATOM 1747 N N . TYR A 1 214 ? 19.653 16.970 -13.709 1.00 90.75 214 TYR A N 1
ATOM 1748 C CA . TYR A 1 214 ? 19.024 17.998 -12.885 1.00 90.75 214 TYR A CA 1
ATOM 1749 C C . TYR A 1 214 ? 17.527 17.742 -12.771 1.00 90.75 214 TYR A C 1
ATOM 1751 O O . TYR A 1 214 ? 16.906 17.240 -13.709 1.00 90.75 214 TYR A O 1
ATOM 1759 N N . SER A 1 215 ? 16.948 18.099 -11.624 1.00 90.75 215 SER A N 1
ATOM 1760 C CA . SER A 1 215 ? 15.501 18.040 -11.426 1.00 90.75 215 SER A CA 1
ATOM 1761 C C . SER A 1 215 ? 14.989 19.262 -10.683 1.00 90.75 215 SER A C 1
ATOM 1763 O O . SER A 1 215 ? 15.587 19.723 -9.715 1.00 90.75 215 SER A O 1
ATOM 1765 N N . ASP A 1 216 ? 13.835 19.763 -11.108 1.00 89.44 216 ASP A N 1
ATOM 1766 C CA . ASP A 1 216 ? 13.153 20.899 -10.493 1.00 89.44 216 ASP A CA 1
ATOM 1767 C C . ASP A 1 216 ? 12.561 20.599 -9.101 1.00 89.44 216 ASP A C 1
ATOM 1769 O O . ASP A 1 216 ? 12.178 21.528 -8.380 1.00 89.44 216 ASP A O 1
ATOM 1773 N N . LEU A 1 217 ? 12.504 19.320 -8.716 1.00 89.50 217 LEU A N 1
ATOM 1774 C CA . LEU A 1 217 ? 12.080 18.869 -7.392 1.00 89.50 217 LEU A CA 1
ATOM 1775 C C . LEU A 1 217 ? 13.175 18.962 -6.334 1.00 89.50 217 LEU A C 1
ATOM 1777 O O . LEU A 1 217 ? 12.855 19.055 -5.152 1.00 89.50 217 LEU A O 1
ATOM 1781 N N . VAL A 1 218 ? 14.445 18.921 -6.729 1.00 89.56 218 VAL A N 1
ATOM 1782 C CA . VAL A 1 218 ? 15.574 18.924 -5.794 1.00 89.56 218 VAL A CA 1
ATOM 1783 C C . VAL A 1 218 ? 15.900 20.365 -5.413 1.00 89.56 218 VAL A C 1
ATOM 1785 O O . VAL A 1 218 ? 16.033 21.238 -6.272 1.00 89.56 218 VAL A O 1
ATOM 1788 N N . GLN A 1 219 ? 16.012 20.648 -4.114 1.00 89.56 219 GLN A N 1
ATOM 1789 C CA . GLN A 1 219 ? 16.535 21.935 -3.667 1.00 89.56 219 GLN A CA 1
ATOM 1790 C C . GLN A 1 219 ? 18.009 22.041 -4.070 1.00 89.56 219 GLN A C 1
ATOM 1792 O O . GLN A 1 219 ? 18.771 21.097 -3.879 1.00 89.56 219 GLN A O 1
ATOM 1797 N N . SER A 1 220 ? 18.410 23.189 -4.622 1.00 90.31 220 SER A N 1
ATOM 1798 C CA . SER A 1 220 ? 19.801 23.418 -5.009 1.00 90.31 220 SER A CA 1
ATOM 1799 C C . SER A 1 220 ? 20.752 23.148 -3.845 1.00 90.31 220 SER A C 1
ATOM 1801 O O . SER A 1 220 ? 20.485 23.530 -2.706 1.00 90.31 220 SER A O 1
ATOM 1803 N N . HIS A 1 221 ? 21.867 22.495 -4.138 1.00 85.81 221 HIS A N 1
ATOM 1804 C CA . HIS A 1 221 ? 22.930 22.221 -3.181 1.00 85.81 221 HIS A CA 1
ATOM 1805 C C . HIS A 1 221 ? 24.290 22.383 -3.859 1.00 85.81 221 HIS A C 1
ATOM 1807 O O . HIS A 1 221 ? 24.385 22.531 -5.080 1.00 85.81 221 HIS A O 1
ATOM 1813 N N . HIS A 1 222 ? 25.355 22.383 -3.061 1.00 83.62 222 HIS A N 1
ATOM 1814 C CA . HIS A 1 222 ? 26.706 22.472 -3.597 1.00 83.62 222 HIS A CA 1
ATOM 1815 C C . HIS A 1 222 ? 27.058 21.215 -4.399 1.00 83.62 222 HIS A C 1
ATOM 181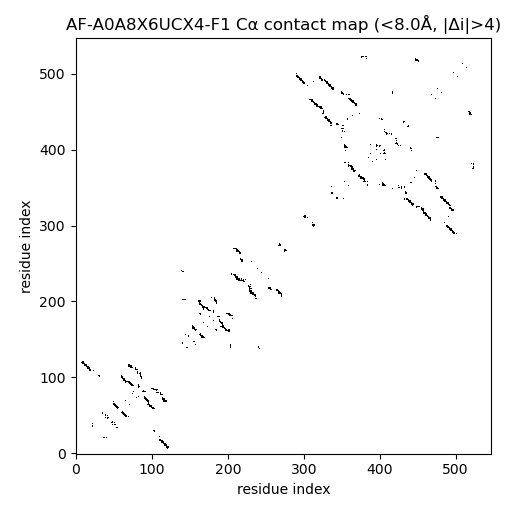7 O O . HIS A 1 222 ? 26.827 20.087 -3.958 1.00 83.62 222 HIS A O 1
ATOM 1823 N N . VAL A 1 223 ? 27.614 21.441 -5.584 1.00 80.31 223 VAL A N 1
ATOM 1824 C CA . VAL A 1 223 ? 28.148 20.447 -6.512 1.00 80.31 223 VAL A CA 1
ATOM 1825 C C . VAL A 1 223 ? 29.483 20.996 -6.999 1.00 80.31 223 VAL A C 1
ATOM 1827 O O . VAL A 1 223 ? 29.517 21.896 -7.836 1.00 80.31 223 VAL A O 1
ATOM 1830 N N . GLY A 1 224 ? 30.583 20.494 -6.440 1.00 76.94 224 GLY A N 1
ATOM 1831 C CA . GLY A 1 224 ? 31.894 21.105 -6.665 1.00 76.94 224 GLY A CA 1
ATOM 1832 C C . GLY A 1 224 ? 31.913 22.558 -6.178 1.00 76.94 224 GLY A C 1
ATOM 1833 O O . GLY A 1 224 ? 31.641 22.825 -5.009 1.00 76.94 224 GLY A O 1
ATOM 1834 N N . ASP A 1 225 ? 32.209 23.485 -7.085 1.00 78.12 225 ASP A N 1
ATOM 1835 C CA . ASP A 1 225 ? 32.245 24.938 -6.874 1.00 78.12 225 ASP A CA 1
ATOM 1836 C C . ASP A 1 225 ? 30.909 25.645 -7.171 1.00 78.12 225 ASP A C 1
ATOM 1838 O O . ASP A 1 225 ? 30.748 26.833 -6.893 1.00 78.12 225 ASP A O 1
ATOM 1842 N N . SER A 1 226 ? 29.931 24.914 -7.705 1.00 78.19 226 SER A N 1
ATOM 1843 C CA . SER A 1 226 ? 28.674 25.463 -8.205 1.00 78.19 226 SER A CA 1
ATOM 1844 C C . SER A 1 226 ? 27.487 25.083 -7.315 1.00 78.19 226 SER A C 1
ATOM 1846 O O . SER A 1 226 ? 27.498 24.066 -6.621 1.00 78.19 226 SER A O 1
ATOM 1848 N N . TYR A 1 227 ? 26.432 25.903 -7.323 1.00 85.56 227 TYR A N 1
ATOM 1849 C CA . TYR A 1 227 ? 25.194 25.645 -6.580 1.00 85.56 227 TYR A CA 1
ATOM 1850 C C . TYR A 1 227 ? 24.073 25.281 -7.554 1.00 85.56 227 TYR A C 1
ATOM 1852 O O . TYR A 1 227 ? 23.640 26.122 -8.343 1.00 85.56 227 TYR A O 1
ATOM 1860 N N . ALA A 1 228 ? 23.613 24.028 -7.529 1.00 86.94 228 ALA A N 1
ATOM 1861 C CA . ALA A 1 228 ? 22.696 23.518 -8.544 1.00 86.94 228 ALA A CA 1
ATOM 1862 C C . ALA A 1 228 ? 21.731 22.445 -8.002 1.00 86.94 228 ALA A C 1
ATOM 1864 O O . ALA A 1 228 ? 22.080 21.722 -7.068 1.00 86.94 228 ALA A O 1
ATOM 1865 N N . PRO A 1 229 ? 20.522 22.307 -8.584 1.00 90.75 229 PRO A N 1
ATOM 1866 C CA . PRO A 1 229 ? 19.547 21.273 -8.225 1.00 90.75 229 PRO A CA 1
ATOM 1867 C C . PRO A 1 229 ? 19.885 19.942 -8.920 1.00 90.75 229 PRO A C 1
ATOM 1869 O O . PRO A 1 229 ? 19.139 19.436 -9.763 1.00 90.75 229 PRO A O 1
ATOM 1872 N N . LEU A 1 230 ? 21.079 19.423 -8.636 1.00 90.38 230 LEU A N 1
ATOM 1873 C CA . LEU A 1 230 ? 21.608 18.221 -9.270 1.00 90.38 230 LEU A CA 1
ATOM 1874 C C . LEU A 1 230 ? 21.086 16.970 -8.561 1.00 90.38 230 LEU A C 1
ATOM 1876 O O . LEU A 1 230 ? 21.411 16.717 -7.409 1.00 90.38 230 LEU A O 1
ATOM 1880 N N . LEU A 1 231 ? 20.353 16.132 -9.281 1.00 89.12 231 LEU A N 1
ATOM 1881 C CA . LEU A 1 231 ? 19.858 14.864 -8.762 1.00 89.12 231 LEU A CA 1
ATOM 1882 C C . LEU A 1 231 ? 20.954 13.788 -8.733 1.00 89.12 231 LEU A C 1
ATOM 1884 O O . LEU A 1 231 ? 21.051 13.025 -7.771 1.00 89.12 231 LEU A O 1
ATOM 1888 N N . ARG A 1 232 ? 21.752 13.675 -9.806 1.00 88.94 232 ARG A N 1
ATOM 1889 C CA . ARG A 1 232 ? 22.777 12.625 -9.949 1.00 88.94 232 ARG A CA 1
ATOM 1890 C C . ARG A 1 232 ? 23.753 12.922 -11.091 1.00 88.94 232 ARG A C 1
ATOM 1892 O O . ARG A 1 232 ? 23.395 13.595 -12.052 1.00 88.94 232 ARG A O 1
ATOM 1899 N N . ILE A 1 233 ? 24.952 12.347 -11.007 1.00 88.31 233 ILE A N 1
ATOM 1900 C CA . ILE A 1 233 ? 25.915 12.245 -12.114 1.00 88.31 233 ILE A CA 1
ATOM 1901 C C . ILE A 1 233 ? 25.992 10.775 -12.536 1.00 88.31 233 ILE A C 1
ATOM 1903 O O . ILE A 1 233 ? 26.186 9.899 -11.688 1.00 88.31 233 ILE A O 1
ATOM 1907 N N . ILE A 1 234 ? 25.810 10.497 -13.826 1.00 87.06 234 ILE A N 1
ATOM 1908 C CA . ILE A 1 234 ? 25.989 9.167 -14.413 1.00 87.06 234 ILE A CA 1
ATOM 1909 C C . ILE A 1 234 ? 27.315 9.155 -15.178 1.00 87.06 234 ILE A C 1
ATOM 1911 O O . ILE A 1 234 ? 27.400 9.777 -16.239 1.00 87.06 234 ILE A O 1
ATOM 1915 N N . PRO A 1 235 ? 28.345 8.443 -14.692 1.00 82.25 235 PRO A N 1
ATOM 1916 C CA . PRO A 1 235 ? 29.562 8.254 -15.468 1.00 82.25 235 PRO A CA 1
ATOM 1917 C C . PRO A 1 235 ? 29.260 7.330 -16.650 1.00 82.25 235 PRO A C 1
ATOM 1919 O O . PRO A 1 235 ? 28.721 6.246 -16.440 1.00 82.25 235 PRO A O 1
ATOM 1922 N N . CYS A 1 236 ? 29.600 7.757 -17.864 1.00 73.69 236 CYS A N 1
ATOM 1923 C CA . CYS A 1 236 ? 29.419 7.003 -19.115 1.00 73.69 236 CYS A CA 1
ATOM 1924 C C . CYS A 1 236 ? 30.762 6.703 -19.810 1.00 73.69 236 CYS A C 1
ATOM 1926 O O . CYS A 1 236 ? 30.806 6.144 -20.904 1.00 73.69 236 CYS A O 1
ATOM 1928 N N . MET A 1 237 ? 31.878 7.085 -19.183 1.00 64.00 237 MET A N 1
ATOM 1929 C CA . MET A 1 237 ? 33.220 6.900 -19.724 1.00 64.00 237 MET A CA 1
ATOM 1930 C C . MET A 1 237 ? 33.494 5.407 -19.976 1.00 64.00 237 MET A C 1
ATOM 1932 O O . MET A 1 237 ? 33.431 4.598 -19.055 1.00 64.00 237 MET A O 1
ATOM 1936 N N . ASN A 1 238 ? 33.830 5.064 -21.224 1.00 59.69 238 ASN A N 1
ATOM 1937 C CA . ASN A 1 238 ? 34.149 3.711 -21.716 1.00 59.69 238 ASN A CA 1
ATOM 1938 C C . ASN A 1 238 ? 32.978 2.724 -21.870 1.00 59.69 238 ASN A C 1
ATOM 1940 O O . ASN A 1 238 ? 33.208 1.581 -22.264 1.00 59.69 238 ASN A O 1
ATOM 1944 N N . GLU A 1 239 ? 31.734 3.139 -21.640 1.00 64.69 239 GLU A N 1
ATOM 1945 C CA . GLU A 1 239 ? 30.565 2.278 -21.837 1.00 64.69 239 GLU A CA 1
ATOM 1946 C C . GLU A 1 239 ? 30.067 2.414 -23.273 1.00 64.69 239 GLU A C 1
ATOM 1948 O O . GLU A 1 239 ? 29.344 3.339 -23.628 1.00 64.69 239 GLU A O 1
ATOM 1953 N N . LYS A 1 240 ? 30.541 1.510 -24.132 1.00 61.19 240 LYS A N 1
ATOM 1954 C CA . LYS A 1 240 ? 30.282 1.529 -25.572 1.00 61.19 240 LYS A CA 1
ATOM 1955 C C . LYS A 1 240 ? 29.382 0.362 -26.001 1.00 61.19 240 LYS A C 1
ATOM 1957 O O . LYS A 1 240 ? 29.823 -0.509 -26.749 1.00 61.19 240 LYS A O 1
ATOM 1962 N N . GLU A 1 241 ? 28.144 0.317 -25.516 1.00 60.19 241 GLU A N 1
ATOM 1963 C CA . GLU A 1 241 ? 27.166 -0.738 -25.839 1.00 60.19 241 GLU A CA 1
ATOM 1964 C C . GLU A 1 241 ? 25.829 -0.160 -26.300 1.00 60.19 241 GLU A C 1
ATOM 1966 O O . GLU A 1 241 ? 25.418 0.884 -25.799 1.00 60.19 241 GLU A O 1
ATOM 1971 N N . ASP A 1 242 ? 25.146 -0.842 -27.232 1.00 55.75 242 ASP A N 1
ATOM 1972 C CA . ASP A 1 242 ? 23.856 -0.403 -27.803 1.00 55.75 242 ASP A CA 1
ATOM 1973 C C . ASP A 1 242 ? 22.801 -0.109 -26.724 1.00 55.75 242 ASP A C 1
ATOM 1975 O O . ASP A 1 242 ? 21.919 0.728 -26.917 1.00 55.75 242 ASP A O 1
ATOM 1979 N N . GLN A 1 243 ? 22.918 -0.770 -25.569 1.00 62.09 243 GLN A N 1
ATOM 1980 C CA . GLN A 1 243 ? 22.151 -0.478 -24.371 1.00 62.09 243 GLN A CA 1
ATOM 1981 C C . GLN A 1 243 ? 23.075 -0.453 -23.152 1.00 62.09 243 GLN A C 1
ATOM 1983 O O . GLN A 1 243 ? 23.675 -1.461 -22.796 1.00 62.09 243 GLN A O 1
ATOM 1988 N N . ILE A 1 244 ? 23.139 0.690 -22.470 1.00 68.44 244 ILE A N 1
ATOM 1989 C CA . ILE A 1 244 ? 23.850 0.834 -21.197 1.00 68.44 244 ILE A CA 1
ATOM 1990 C C . ILE A 1 244 ? 22.816 0.766 -20.074 1.00 68.44 244 ILE A C 1
ATOM 1992 O O . ILE A 1 244 ? 21.941 1.628 -19.978 1.00 68.44 244 ILE A O 1
ATOM 1996 N N . VAL A 1 245 ? 22.911 -0.249 -19.213 1.00 72.00 245 VAL A N 1
ATOM 1997 C CA . VAL A 1 245 ? 22.019 -0.408 -18.055 1.00 72.00 245 VAL A CA 1
ATOM 1998 C C . VAL A 1 245 ? 22.788 -0.131 -16.766 1.00 72.00 245 VAL A C 1
ATOM 2000 O O . VAL A 1 245 ? 23.754 -0.818 -16.442 1.00 72.00 245 VAL A O 1
ATOM 2003 N N . LYS A 1 246 ? 22.342 0.875 -16.007 1.00 73.75 246 LYS A N 1
ATOM 2004 C CA . LYS A 1 246 ? 22.916 1.259 -14.709 1.00 73.75 246 LYS A CA 1
ATOM 2005 C C . LYS A 1 246 ? 21.952 0.896 -13.584 1.00 73.75 246 LYS A C 1
ATOM 2007 O O . LYS A 1 246 ? 20.837 1.411 -13.541 1.00 73.75 246 LYS A O 1
ATOM 2012 N N . TYR A 1 247 ? 22.407 0.071 -12.646 1.00 77.25 247 TYR A N 1
ATOM 2013 C CA . TYR A 1 247 ? 21.663 -0.249 -11.428 1.00 77.25 247 TYR A CA 1
ATOM 2014 C C . TYR A 1 247 ? 22.148 0.614 -10.261 1.00 77.25 247 TYR A C 1
ATOM 2016 O O . TYR A 1 247 ? 23.350 0.804 -10.066 1.00 77.25 247 TYR A O 1
ATOM 2024 N N . TYR A 1 248 ? 21.205 1.150 -9.486 1.00 75.69 248 TYR A N 1
ATOM 2025 C CA . TYR A 1 248 ? 21.487 1.984 -8.321 1.00 75.69 248 TYR A CA 1
ATOM 2026 C C . TYR A 1 248 ? 20.674 1.507 -7.122 1.00 75.69 248 TYR A C 1
ATOM 2028 O O . TYR A 1 248 ? 19.517 1.878 -6.958 1.00 75.69 248 TYR A O 1
ATOM 2036 N N . ASP A 1 249 ? 21.309 0.743 -6.241 1.00 68.94 249 ASP A N 1
ATOM 2037 C CA . ASP A 1 249 ? 20.615 0.152 -5.087 1.00 68.94 249 ASP A CA 1
ATOM 2038 C C . ASP A 1 249 ? 20.549 1.106 -3.886 1.00 68.94 249 ASP A C 1
ATOM 2040 O O . ASP A 1 249 ? 19.755 0.940 -2.960 1.00 68.94 249 ASP A O 1
ATOM 2044 N N . ARG A 1 250 ? 21.398 2.142 -3.888 1.00 74.75 250 ARG A N 1
ATOM 2045 C CA . ARG A 1 250 ? 21.472 3.119 -2.803 1.00 74.75 250 ARG A CA 1
ATOM 2046 C C . ARG A 1 250 ? 20.510 4.276 -3.049 1.00 74.75 250 ARG A C 1
ATOM 2048 O O . ARG A 1 250 ? 20.748 5.127 -3.911 1.00 74.75 250 ARG A O 1
ATOM 2055 N N . LEU A 1 251 ? 19.473 4.332 -2.217 1.00 77.38 251 LEU A N 1
ATOM 2056 C CA . LEU A 1 251 ? 18.554 5.463 -2.134 1.00 77.38 251 LEU A CA 1
ATOM 2057 C C . LEU A 1 251 ? 19.313 6.731 -1.721 1.00 77.38 251 LEU A C 1
ATOM 2059 O O . LEU A 1 251 ? 20.074 6.729 -0.749 1.00 77.38 251 LEU A O 1
ATOM 2063 N N . LEU A 1 252 ? 19.093 7.809 -2.470 1.00 78.44 252 LEU A N 1
ATOM 2064 C CA . LEU A 1 252 ? 19.570 9.147 -2.136 1.00 78.44 252 LEU A CA 1
ATOM 2065 C C . LEU A 1 252 ? 18.381 9.975 -1.657 1.00 78.44 252 LEU A C 1
ATOM 2067 O O . LEU A 1 252 ? 17.338 9.993 -2.309 1.00 78.44 252 LEU A O 1
ATOM 2071 N N . TYR A 1 253 ? 18.547 10.657 -0.528 1.00 83.62 253 TYR A N 1
ATOM 2072 C CA . TYR A 1 253 ? 17.535 11.548 0.025 1.00 83.62 253 TYR A CA 1
ATOM 2073 C C . TYR A 1 253 ? 17.936 12.985 -0.268 1.00 83.62 253 TYR A C 1
ATOM 2075 O O . TYR A 1 253 ? 18.997 13.432 0.167 1.00 83.62 253 TYR A O 1
ATOM 2083 N N . PHE A 1 254 ? 17.074 13.699 -0.985 1.00 84.75 254 PHE A N 1
ATOM 2084 C CA . PHE A 1 254 ? 17.259 15.109 -1.292 1.00 84.75 254 PHE A CA 1
ATOM 2085 C C . PHE A 1 254 ? 16.135 15.937 -0.665 1.00 84.75 254 PHE A C 1
ATOM 2087 O O . PHE A 1 254 ? 14.978 15.506 -0.693 1.00 84.75 254 PHE A O 1
ATOM 2094 N N . PRO A 1 255 ? 16.441 17.122 -0.111 1.00 86.38 255 PRO A N 1
ATOM 2095 C CA . PRO A 1 255 ? 15.411 18.065 0.292 1.00 86.38 255 PRO A CA 1
ATOM 2096 C C . PRO A 1 255 ? 14.590 18.500 -0.927 1.00 86.38 255 PRO A C 1
ATOM 2098 O O . PRO A 1 255 ? 15.136 18.839 -1.981 1.00 86.38 255 PRO A O 1
ATOM 2101 N N . VAL A 1 256 ? 13.266 18.467 -0.777 1.00 87.00 256 VAL A N 1
ATOM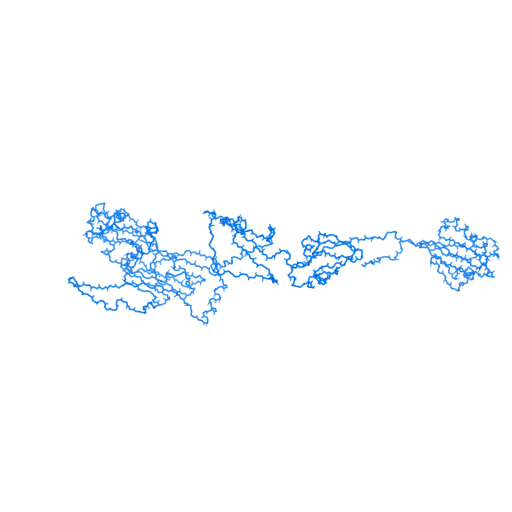 2102 C CA . VAL A 1 256 ? 12.329 18.763 -1.863 1.00 87.00 256 VAL A CA 1
ATOM 2103 C C . VAL A 1 256 ? 12.078 20.268 -1.933 1.00 87.00 256 VAL A C 1
ATOM 2105 O O . VAL A 1 256 ? 11.746 20.904 -0.935 1.00 87.00 256 VAL A O 1
ATOM 2108 N N . ARG A 1 257 ? 12.213 20.845 -3.128 1.00 85.50 257 ARG A N 1
ATOM 2109 C CA . ARG A 1 257 ? 12.017 22.275 -3.407 1.00 85.50 257 ARG A CA 1
ATOM 2110 C C . ARG A 1 257 ? 10.543 22.690 -3.422 1.00 85.50 257 ARG A C 1
ATOM 2112 O O . ARG A 1 257 ? 10.236 23.849 -3.154 1.00 85.50 257 ARG A O 1
ATOM 2119 N N . LYS A 1 258 ? 9.643 21.773 -3.785 1.00 83.44 258 LYS A N 1
ATOM 2120 C CA . LYS A 1 258 ? 8.207 22.019 -3.983 1.00 83.44 258 LYS A CA 1
ATOM 2121 C C . LYS A 1 258 ? 7.369 21.221 -2.983 1.00 83.44 258 LYS A C 1
ATOM 2123 O O . LYS A 1 258 ? 7.672 20.071 -2.697 1.00 83.44 258 LYS A O 1
ATOM 2128 N N . THR A 1 259 ? 6.283 21.812 -2.492 1.00 80.69 259 THR A N 1
ATOM 2129 C CA . THR A 1 259 ? 5.306 21.145 -1.608 1.00 80.69 259 THR A CA 1
ATOM 2130 C C . THR A 1 259 ? 4.164 20.471 -2.373 1.00 80.69 259 THR A C 1
ATOM 2132 O O . THR A 1 259 ? 3.456 19.641 -1.811 1.00 80.69 259 THR A O 1
ATOM 2135 N N . TYR A 1 260 ? 3.999 20.812 -3.653 1.00 81.50 260 TYR A N 1
ATOM 2136 C CA . TYR A 1 260 ? 3.020 20.239 -4.570 1.00 81.50 260 TYR A CA 1
ATOM 2137 C C . TYR A 1 260 ? 3.702 19.920 -5.905 1.00 81.50 260 TYR A C 1
ATOM 2139 O O . TYR A 1 260 ? 4.498 20.724 -6.401 1.00 81.50 260 TYR A O 1
ATOM 2147 N N . ILE A 1 261 ? 3.419 18.742 -6.462 1.00 82.00 261 ILE A N 1
ATOM 2148 C CA . ILE A 1 261 ? 4.070 18.222 -7.668 1.00 82.00 261 ILE A CA 1
ATOM 2149 C C . ILE A 1 261 ? 2.987 17.842 -8.671 1.00 82.00 261 ILE A C 1
ATOM 2151 O O . ILE A 1 261 ? 2.245 16.890 -8.453 1.00 82.00 261 ILE A O 1
ATOM 2155 N N . GLU A 1 262 ? 2.924 18.585 -9.769 1.00 80.88 262 GLU A N 1
ATOM 2156 C CA . GLU A 1 262 ? 2.078 18.263 -10.922 1.00 80.88 262 GLU A CA 1
ATOM 2157 C C . GLU A 1 262 ? 2.916 17.680 -12.064 1.00 80.88 262 GLU A C 1
ATOM 2159 O O . GLU A 1 262 ? 2.573 16.657 -12.643 1.00 80.88 262 GLU A O 1
ATOM 2164 N N . THR A 1 263 ? 4.060 18.310 -12.347 1.00 77.56 263 THR A N 1
ATOM 2165 C CA . THR A 1 263 ? 5.014 17.896 -13.381 1.00 77.56 263 THR A CA 1
ATOM 2166 C C . THR A 1 263 ? 6.407 17.782 -12.772 1.00 77.56 263 THR A C 1
ATOM 2168 O O . THR A 1 263 ? 6.799 18.632 -11.969 1.00 77.56 263 THR A O 1
ATOM 2171 N N . ILE A 1 264 ? 7.150 16.746 -13.168 1.00 82.12 264 ILE A N 1
ATOM 2172 C CA . ILE A 1 264 ? 8.568 16.566 -12.841 1.00 82.12 264 ILE A CA 1
ATOM 2173 C C . ILE A 1 264 ? 9.375 16.867 -14.095 1.00 82.12 264 ILE A C 1
ATOM 2175 O O . ILE A 1 264 ? 9.155 16.245 -15.134 1.00 82.12 264 ILE A O 1
ATOM 2179 N N . ILE A 1 265 ? 10.316 17.799 -13.995 1.00 83.25 265 ILE A N 1
ATOM 2180 C CA . ILE A 1 265 ? 11.217 18.142 -15.092 1.00 83.25 265 ILE A CA 1
ATOM 2181 C C . ILE A 1 265 ? 12.567 17.491 -14.806 1.00 83.25 265 ILE A C 1
ATOM 2183 O O . ILE A 1 265 ? 13.131 17.659 -13.722 1.00 83.25 265 ILE A O 1
ATOM 2187 N N . ILE A 1 266 ? 13.076 16.740 -15.784 1.00 86.75 266 ILE A N 1
ATOM 2188 C CA . ILE A 1 266 ? 14.413 16.145 -15.758 1.00 86.75 266 ILE A CA 1
ATOM 2189 C C . ILE A 1 266 ? 15.211 16.733 -16.918 1.00 86.75 266 ILE A C 1
ATOM 2191 O O . ILE A 1 266 ? 14.813 16.606 -18.074 1.00 86.75 266 ILE A O 1
ATOM 2195 N N . GLU A 1 267 ? 16.347 17.352 -16.608 1.00 86.88 267 GLU A N 1
ATOM 2196 C CA . GLU A 1 267 ? 17.282 17.863 -17.610 1.00 86.88 267 GLU A CA 1
ATOM 2197 C C . GLU A 1 267 ? 18.558 17.023 -17.606 1.00 86.88 267 GLU A C 1
ATOM 2199 O O . GLU A 1 267 ? 19.189 16.846 -16.562 1.00 86.88 267 GLU A O 1
ATOM 2204 N N . LEU A 1 268 ? 18.954 16.544 -18.784 1.00 87.31 268 LEU A N 1
ATOM 2205 C CA . LEU A 1 268 ? 20.213 15.838 -18.997 1.00 87.31 268 LEU A CA 1
ATOM 2206 C C . LEU A 1 268 ? 21.210 16.784 -19.661 1.00 87.31 268 LEU A C 1
ATOM 2208 O O . LEU A 1 268 ? 20.930 17.330 -20.733 1.00 87.31 268 LEU A O 1
ATOM 2212 N N . LYS A 1 269 ? 22.370 16.980 -19.035 1.00 83.88 269 LYS A N 1
ATOM 2213 C CA . LYS A 1 269 ? 23.448 17.817 -19.573 1.00 83.88 269 LYS A CA 1
ATOM 2214 C C . LYS A 1 269 ? 24.762 17.056 -19.618 1.00 83.88 269 LYS A C 1
ATOM 2216 O O . LYS A 1 269 ? 25.034 16.218 -18.762 1.00 83.88 269 LYS A O 1
ATOM 2221 N N . THR A 1 270 ? 25.582 17.370 -20.612 1.00 79.44 270 THR A N 1
ATOM 2222 C CA . THR A 1 270 ? 26.982 16.933 -20.652 1.00 79.44 270 THR A CA 1
ATOM 2223 C C . THR A 1 270 ? 27.821 17.724 -19.643 1.00 79.44 270 THR A C 1
ATOM 2225 O O . THR A 1 270 ? 27.370 18.735 -19.098 1.00 79.44 270 THR A O 1
ATOM 2228 N N . SER A 1 271 ? 29.072 17.312 -19.432 1.00 75.25 271 SER A N 1
ATOM 2229 C CA . SER A 1 271 ? 30.069 18.064 -18.649 1.00 75.25 271 SER A CA 1
ATOM 2230 C C . SER A 1 271 ? 30.308 19.492 -19.162 1.00 75.25 271 SER A C 1
ATOM 2232 O O . SER A 1 271 ? 30.695 20.369 -18.396 1.00 75.25 271 SER A O 1
ATOM 2234 N N . PHE A 1 272 ? 29.999 19.759 -20.433 1.00 74.06 272 PHE A N 1
ATOM 2235 C CA . PHE A 1 272 ? 30.057 21.085 -21.055 1.00 74.06 272 PHE A CA 1
ATOM 2236 C C . PHE A 1 272 ? 28.729 21.858 -20.969 1.00 74.06 272 PHE A C 1
ATOM 2238 O O . PHE A 1 272 ? 28.498 22.783 -21.745 1.00 74.06 272 PHE A O 1
ATOM 2245 N N . ALA A 1 273 ? 27.822 21.454 -20.072 1.00 69.69 273 ALA A N 1
ATOM 2246 C CA . ALA A 1 273 ? 26.505 22.060 -19.860 1.00 69.69 273 ALA A CA 1
ATOM 2247 C C . ALA A 1 273 ? 25.598 22.106 -21.110 1.00 69.69 273 ALA A C 1
ATOM 2249 O O . ALA A 1 273 ? 24.641 22.881 -21.164 1.00 69.69 273 ALA A O 1
ATOM 2250 N N . THR A 1 274 ? 25.865 21.260 -22.108 1.00 77.00 274 THR A N 1
ATOM 2251 C CA . THR A 1 274 ? 25.046 21.162 -23.322 1.00 77.00 274 THR A CA 1
ATOM 2252 C C . THR A 1 274 ? 23.900 20.180 -23.094 1.00 77.00 274 THR A C 1
ATOM 2254 O O . THR A 1 274 ? 24.113 19.113 -22.518 1.00 77.00 274 THR A O 1
ATOM 2257 N N . TYR A 1 275 ? 22.687 20.529 -23.532 1.00 77.12 275 TYR A N 1
ATOM 2258 C CA . TYR A 1 275 ? 21.511 19.665 -23.394 1.00 77.12 275 TYR A CA 1
ATOM 2259 C C . TYR A 1 275 ? 21.641 18.399 -24.240 1.00 77.12 275 TYR A C 1
ATOM 2261 O O . TYR A 1 275 ? 21.926 18.466 -25.436 1.00 77.12 275 TYR A O 1
ATOM 2269 N N . ILE A 1 276 ? 21.363 17.252 -23.625 1.00 76.00 276 ILE A N 1
ATOM 2270 C CA . ILE A 1 276 ? 21.230 15.976 -24.326 1.00 76.00 276 ILE A CA 1
ATOM 2271 C C . ILE A 1 276 ? 19.763 15.836 -24.737 1.00 76.00 276 ILE A C 1
ATOM 2273 O O . ILE A 1 276 ? 18.881 15.679 -23.892 1.00 76.00 276 ILE A O 1
ATOM 2277 N N . ALA A 1 277 ? 19.494 15.945 -26.039 1.00 65.31 277 ALA A N 1
ATOM 2278 C CA . ALA A 1 277 ? 18.143 15.839 -26.576 1.00 65.31 277 ALA A CA 1
ATOM 2279 C C . ALA A 1 277 ? 17.628 14.394 -26.479 1.00 65.31 277 ALA A C 1
ATOM 2281 O O . ALA A 1 277 ? 18.265 13.461 -26.966 1.00 65.31 277 ALA A O 1
ATOM 2282 N N . LEU A 1 278 ? 16.448 14.218 -25.886 1.00 59.88 278 LEU A N 1
ATOM 2283 C CA . LEU A 1 278 ? 15.738 12.942 -25.863 1.00 59.88 278 LEU A CA 1
ATOM 2284 C C . LEU A 1 278 ? 14.965 12.789 -27.182 1.00 59.88 278 LEU A C 1
ATOM 2286 O O . LEU A 1 278 ? 13.981 13.486 -27.411 1.00 59.88 278 LEU A O 1
ATOM 2290 N N . SER A 1 279 ? 15.409 11.882 -28.054 1.00 50.78 279 SER A N 1
ATOM 2291 C CA . SER A 1 279 ? 14.746 11.554 -29.331 1.00 50.78 279 SER A CA 1
ATOM 2292 C C . SER A 1 279 ? 13.438 10.772 -29.150 1.00 50.78 279 SER A C 1
ATOM 2294 O O . SER A 1 279 ? 12.606 10.714 -30.052 1.00 50.78 279 SER A O 1
ATOM 2296 N N . GLY A 1 280 ? 13.238 10.211 -27.961 1.00 47.44 280 GLY A N 1
ATOM 2297 C CA . GLY A 1 280 ? 12.019 9.564 -27.513 1.00 47.44 280 GLY A CA 1
ATOM 2298 C C . GLY A 1 280 ? 12.245 9.020 -26.111 1.00 47.44 280 GLY A C 1
ATOM 2299 O O . GLY A 1 280 ? 13.265 8.397 -25.836 1.00 47.44 280 GLY A O 1
ATOM 2300 N N . GLY A 1 281 ? 11.310 9.285 -25.208 1.00 45.28 281 GLY A N 1
ATOM 2301 C CA . GLY A 1 281 ? 11.272 8.664 -23.895 1.00 45.28 281 GLY A CA 1
ATOM 2302 C C . GLY A 1 281 ? 10.045 7.780 -23.846 1.00 45.28 281 GLY A C 1
ATOM 2303 O O . GLY A 1 281 ? 8.925 8.279 -23.898 1.00 45.28 281 GLY A O 1
ATOM 2304 N N . LYS A 1 282 ? 10.235 6.469 -23.737 1.00 43.56 282 LYS A N 1
ATOM 2305 C CA . LYS A 1 282 ? 9.204 5.659 -23.110 1.00 43.56 282 LYS A CA 1
ATOM 2306 C C . LYS A 1 282 ? 9.407 5.895 -21.621 1.00 43.56 282 LYS A C 1
ATOM 2308 O O . LYS A 1 282 ? 10.460 5.551 -21.091 1.00 43.56 282 LYS A O 1
ATOM 2313 N N . THR A 1 283 ? 8.407 6.428 -20.929 1.00 38.81 283 THR A N 1
ATOM 2314 C CA . THR A 1 283 ? 8.178 5.941 -19.573 1.00 38.81 283 THR A CA 1
ATOM 2315 C C . THR A 1 283 ? 7.781 4.478 -19.734 1.00 38.81 283 THR A C 1
ATOM 2317 O O . THR A 1 283 ? 6.627 4.086 -19.607 1.00 38.81 283 THR A O 1
ATOM 2320 N N . GLU A 1 284 ? 8.774 3.622 -19.982 1.00 35.53 284 GLU A N 1
ATOM 2321 C CA . GLU A 1 284 ? 8.806 2.432 -19.167 1.00 35.53 284 GLU A CA 1
ATOM 2322 C C . GLU A 1 284 ? 8.901 3.015 -17.775 1.00 35.53 284 GLU A C 1
ATOM 2324 O O . GLU A 1 284 ? 9.930 3.526 -17.338 1.00 35.53 284 GLU A O 1
ATOM 2329 N N . ASN A 1 285 ? 7.735 3.112 -17.147 1.00 32.56 285 ASN A N 1
ATOM 2330 C CA . ASN A 1 285 ? 7.605 2.859 -15.741 1.00 32.56 285 ASN A CA 1
ATOM 2331 C C . ASN A 1 285 ? 8.588 1.712 -15.462 1.00 32.56 285 ASN A C 1
ATOM 2333 O O . ASN A 1 285 ? 8.277 0.551 -15.673 1.00 32.56 285 ASN A O 1
ATOM 2337 N N . ALA A 1 286 ? 9.829 2.084 -15.146 1.00 33.31 286 ALA A N 1
ATOM 2338 C CA . ALA A 1 286 ? 10.893 1.272 -14.586 1.00 33.31 286 ALA A CA 1
ATOM 2339 C C . ALA A 1 286 ? 10.992 1.577 -13.083 1.00 33.31 286 ALA A C 1
ATOM 2341 O O . ALA A 1 286 ? 11.929 1.190 -12.402 1.00 33.31 286 ALA A O 1
ATOM 2342 N N . VAL A 1 287 ? 9.955 2.200 -12.523 1.00 36.81 287 VAL A N 1
ATOM 2343 C CA . VAL A 1 287 ? 9.133 1.374 -11.654 1.00 36.81 287 VAL A CA 1
ATOM 2344 C C . VAL A 1 287 ? 8.105 0.757 -12.582 1.00 36.81 287 VAL A C 1
ATOM 2346 O O . VAL A 1 287 ? 7.073 1.382 -12.803 1.00 36.81 287 VAL A O 1
ATOM 2349 N N . GLN A 1 288 ? 8.335 -0.439 -13.140 1.00 33.44 288 GLN A N 1
ATOM 2350 C CA . GLN A 1 288 ? 7.160 -1.251 -13.426 1.00 33.44 288 GLN A CA 1
ATOM 2351 C C . GLN A 1 288 ? 6.742 -1.513 -12.000 1.00 33.44 288 GLN A C 1
ATOM 2353 O O . GLN A 1 288 ? 7.311 -2.369 -11.320 1.00 33.44 288 GLN A O 1
ATOM 2358 N N . LEU A 1 289 ? 5.883 -0.635 -11.457 1.00 45.94 289 LEU A N 1
ATOM 2359 C CA . LEU A 1 289 ? 5.111 -1.018 -10.310 1.00 45.94 289 LEU A CA 1
ATOM 2360 C C . LEU A 1 289 ? 4.557 -2.309 -10.842 1.00 45.94 289 LEU A C 1
ATOM 2362 O O . LEU A 1 289 ? 3.913 -2.328 -11.890 1.00 45.94 289 LEU A O 1
ATOM 2366 N N . ALA A 1 290 ? 4.924 -3.397 -10.180 1.00 54.72 290 ALA A N 1
ATOM 2367 C CA . ALA A 1 290 ? 4.425 -4.702 -10.527 1.00 54.72 290 ALA A CA 1
ATOM 2368 C C . ALA A 1 290 ? 2.905 -4.665 -10.728 1.00 54.72 290 ALA A C 1
ATOM 2370 O O . ALA A 1 290 ? 2.365 -5.549 -11.344 1.00 54.72 290 ALA A O 1
ATOM 2371 N N . ILE A 1 291 ? 2.266 -3.625 -10.202 1.00 67.75 291 ILE A N 1
ATOM 2372 C CA . ILE A 1 291 ? 0.902 -3.179 -10.250 1.00 67.75 291 ILE A CA 1
ATOM 2373 C C . ILE A 1 291 ? 0.584 -2.331 -11.509 1.00 67.75 291 ILE A C 1
ATOM 2375 O O . ILE A 1 291 ? 0.915 -1.146 -11.555 1.00 67.75 291 ILE A O 1
ATOM 2379 N N . ASP A 1 292 ? -0.163 -2.895 -12.458 1.00 73.50 292 ASP A N 1
ATOM 2380 C CA . ASP A 1 292 ? -0.767 -2.196 -13.609 1.00 73.50 292 ASP A CA 1
ATOM 2381 C C . ASP A 1 292 ? -1.980 -1.331 -13.205 1.00 73.50 292 ASP A C 1
ATOM 2383 O O . ASP A 1 292 ? -2.384 -0.409 -13.912 1.00 73.50 292 ASP A O 1
ATOM 2387 N N . GLY A 1 293 ? -2.587 -1.618 -12.051 1.00 79.56 293 GLY A N 1
ATOM 2388 C CA . GLY A 1 293 ? -3.722 -0.872 -11.514 1.00 79.56 293 GLY A CA 1
ATOM 2389 C C . GLY A 1 293 ? -4.239 -1.474 -10.212 1.00 79.56 293 GLY A C 1
ATOM 2390 O O . GLY A 1 293 ? -3.910 -2.601 -9.857 1.00 79.56 293 GLY A O 1
ATOM 2391 N N . SER A 1 294 ? -5.059 -0.737 -9.466 1.00 88.00 294 SER A N 1
ATOM 2392 C CA . SER A 1 294 ? -5.688 -1.275 -8.257 1.00 88.00 294 SER A CA 1
ATOM 2393 C C . SER A 1 294 ? -7.048 -0.649 -8.006 1.00 88.00 294 SER A C 1
ATOM 2395 O O . SER A 1 294 ? -7.204 0.550 -8.229 1.00 88.00 294 SER A O 1
ATOM 2397 N N . ALA A 1 295 ? -7.986 -1.423 -7.472 1.00 90.31 295 ALA A N 1
ATOM 2398 C CA . ALA A 1 295 ? -9.320 -0.953 -7.118 1.00 90.31 295 ALA A CA 1
ATOM 2399 C C . ALA A 1 295 ? -9.784 -1.572 -5.796 1.00 90.31 295 ALA A C 1
ATOM 2401 O O . ALA A 1 295 ? -9.439 -2.708 -5.473 1.00 90.31 295 ALA A O 1
ATOM 2402 N N . PHE A 1 296 ? -10.587 -0.832 -5.033 1.00 92.44 296 PHE A N 1
ATOM 2403 C CA . PHE A 1 296 ? -11.263 -1.375 -3.859 1.00 92.44 296 PHE A CA 1
ATOM 2404 C C . PHE A 1 296 ? -12.525 -2.118 -4.284 1.00 92.44 296 PHE A C 1
ATOM 2406 O O . PHE A 1 296 ? -13.331 -1.598 -5.050 1.00 92.44 296 PHE A O 1
ATOM 2413 N N . THR A 1 297 ? -12.690 -3.334 -3.775 1.00 92.44 297 THR A N 1
ATOM 2414 C CA . THR A 1 297 ? -13.914 -4.123 -3.925 1.00 92.44 297 THR A CA 1
ATOM 2415 C C . THR A 1 297 ? -14.594 -4.231 -2.570 1.00 92.44 297 THR A C 1
ATOM 2417 O O . THR A 1 297 ? -13.942 -4.577 -1.584 1.00 92.44 297 THR A O 1
ATOM 2420 N N . GLU A 1 298 ? -15.892 -3.942 -2.527 1.00 95.44 298 GLU A N 1
ATOM 2421 C CA . GLU A 1 298 ? -16.709 -4.155 -1.336 1.00 95.44 298 GLU A CA 1
ATOM 2422 C C . GLU A 1 298 ? -17.091 -5.633 -1.212 1.00 95.44 298 GLU A C 1
ATOM 2424 O O . GLU A 1 298 ? -17.639 -6.235 -2.135 1.00 95.44 298 GLU A O 1
ATOM 2429 N N . ILE A 1 299 ? -16.801 -6.212 -0.054 1.00 94.88 299 ILE A N 1
ATOM 2430 C CA . ILE A 1 299 ? -17.137 -7.577 0.327 1.00 94.88 299 ILE A CA 1
ATOM 2431 C C . ILE A 1 299 ? -18.225 -7.501 1.394 1.00 94.88 299 ILE A C 1
ATOM 2433 O O . ILE A 1 299 ? -18.037 -6.919 2.467 1.00 94.88 299 ILE A O 1
ATOM 2437 N N . GLN A 1 300 ? -19.370 -8.095 1.077 1.00 92.81 300 GLN A N 1
ATOM 2438 C CA . GLN A 1 300 ? -20.506 -8.209 1.985 1.00 92.81 300 GLN A CA 1
ATOM 2439 C C . GLN A 1 300 ? -20.360 -9.444 2.882 1.00 92.81 300 GLN A C 1
ATOM 2441 O O . GLN A 1 300 ? -19.547 -10.335 2.624 1.00 92.81 300 GLN A O 1
ATOM 2446 N N . LEU A 1 301 ? -21.160 -9.501 3.945 1.00 93.19 301 LEU A N 1
ATOM 2447 C CA . LEU A 1 301 ? -21.238 -10.688 4.793 1.00 93.19 301 LEU A CA 1
ATOM 2448 C C . LEU A 1 301 ? -21.734 -11.908 4.017 1.00 93.19 301 LEU A C 1
ATOM 2450 O O . LEU A 1 301 ? -22.647 -11.810 3.198 1.00 93.19 301 LEU A O 1
ATOM 2454 N N . VAL A 1 302 ? -21.197 -13.076 4.368 1.00 90.31 302 VAL A N 1
ATOM 2455 C CA . VAL A 1 302 ? -21.667 -14.368 3.845 1.00 90.31 302 VAL A CA 1
ATOM 2456 C C . VAL A 1 302 ? -23.069 -14.702 4.364 1.00 90.31 302 VAL A C 1
ATOM 2458 O O . VAL A 1 302 ? -23.902 -15.221 3.625 1.00 90.31 302 VAL A O 1
ATOM 2461 N N . ALA A 1 303 ? -23.339 -14.401 5.636 1.00 87.12 303 ALA A N 1
ATOM 2462 C CA . ALA A 1 303 ? -24.619 -14.653 6.288 1.00 87.12 303 ALA A CA 1
ATOM 2463 C C . ALA A 1 303 ? -25.314 -13.342 6.676 1.00 87.12 303 ALA A C 1
ATOM 2465 O O . ALA A 1 303 ? -24.669 -12.326 6.932 1.00 87.12 303 ALA A O 1
ATOM 2466 N N . SER A 1 304 ? -26.645 -13.369 6.762 1.00 83.88 304 SER A N 1
ATOM 2467 C CA . SER A 1 304 ? -27.420 -12.225 7.245 1.00 83.88 304 SER A CA 1
ATOM 2468 C C . SER A 1 304 ? -27.055 -11.868 8.691 1.00 83.88 304 SER A C 1
ATOM 2470 O O . SER A 1 304 ? -26.783 -12.744 9.512 1.00 83.88 304 SER A O 1
ATOM 2472 N N . LEU A 1 305 ? -27.084 -10.571 9.010 1.00 84.62 305 LEU A N 1
ATOM 2473 C CA . LEU A 1 305 ? -26.82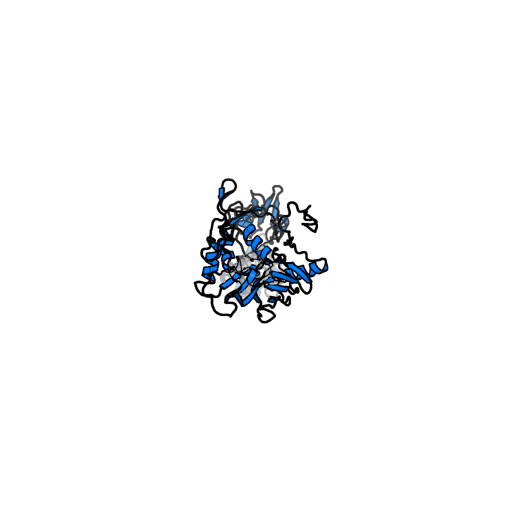0 -10.059 10.355 1.00 84.62 305 LEU A CA 1
ATOM 2474 C C . LEU A 1 305 ? -27.808 -10.650 11.370 1.00 84.62 305 LEU A C 1
ATOM 2476 O O . LEU A 1 305 ? -29.014 -10.427 11.275 1.00 84.62 305 LEU A O 1
ATOM 2480 N N . THR A 1 306 ? -27.290 -11.344 12.383 1.00 79.94 306 THR A N 1
ATOM 2481 C CA . THR A 1 306 ? -28.042 -11.688 13.596 1.00 79.94 306 THR A CA 1
ATOM 2482 C C . THR A 1 306 ? -27.263 -11.234 14.829 1.00 79.94 306 THR A C 1
ATOM 2484 O O . THR A 1 306 ? -26.039 -11.114 14.782 1.00 79.94 306 THR A O 1
ATOM 2487 N N . ASP A 1 307 ? -27.955 -10.968 15.941 1.00 70.19 307 ASP A N 1
ATOM 2488 C CA . ASP A 1 307 ? -27.355 -10.315 17.118 1.00 70.19 307 ASP A CA 1
ATOM 2489 C C . ASP A 1 307 ? -26.135 -11.068 17.699 1.00 70.19 307 ASP A C 1
ATOM 2491 O O . ASP A 1 307 ? -25.229 -10.420 18.230 1.00 70.19 307 ASP A O 1
ATOM 2495 N N . ASN A 1 308 ? -26.087 -12.401 17.547 1.00 74.50 308 ASN A N 1
ATOM 2496 C CA . ASN A 1 308 ? -25.056 -13.280 18.118 1.00 74.50 308 ASN A CA 1
ATOM 2497 C C . ASN A 1 308 ? -24.268 -14.109 17.085 1.00 74.50 308 ASN A C 1
ATOM 2499 O O . ASN A 1 308 ? -23.384 -14.871 17.483 1.00 74.50 308 ASN A O 1
ATOM 2503 N N . SER A 1 309 ? -24.566 -14.017 15.785 1.00 85.44 309 SER A N 1
ATOM 2504 C CA . SER A 1 309 ? -23.786 -14.754 14.783 1.00 85.44 309 SER A CA 1
ATOM 2505 C C . SER A 1 309 ? -22.409 -14.118 14.592 1.00 85.44 309 SER A C 1
ATOM 2507 O O . SER A 1 309 ? -22.306 -12.888 14.581 1.00 85.44 309 SER A O 1
ATOM 2509 N N . PRO A 1 310 ? -21.351 -14.921 14.384 1.00 91.38 310 PRO A N 1
ATOM 2510 C CA . PRO A 1 310 ? -20.080 -14.378 13.933 1.00 91.38 310 PRO A CA 1
ATOM 2511 C C . PRO A 1 310 ? -20.264 -13.683 12.580 1.00 91.38 310 PRO A C 1
ATOM 2513 O O . PRO A 1 310 ? -21.056 -14.121 11.745 1.00 91.38 310 PRO A O 1
ATOM 2516 N N . LEU A 1 311 ? -19.523 -12.600 12.373 1.00 94.88 311 LEU A N 1
ATOM 2517 C CA . LEU A 1 311 ? -19.449 -11.936 11.080 1.00 94.88 311 LEU A CA 1
ATOM 2518 C C . LEU A 1 311 ? -18.391 -12.644 10.247 1.00 94.88 311 LEU A C 1
ATOM 2520 O O . LEU A 1 311 ? -17.260 -12.809 10.705 1.00 94.88 311 LEU A O 1
ATOM 2524 N N . GLU A 1 312 ? -18.754 -13.064 9.042 1.00 95.56 312 GLU A N 1
ATOM 2525 C CA . GLU A 1 312 ? -17.858 -13.795 8.157 1.00 95.56 312 GLU A CA 1
ATOM 2526 C C . GLU A 1 312 ? -17.829 -13.145 6.777 1.00 95.56 312 GLU A C 1
ATOM 2528 O O . GLU A 1 312 ? -18.873 -12.923 6.160 1.00 95.56 312 GLU A O 1
ATOM 2533 N N . PHE A 1 313 ? -16.618 -12.841 6.315 1.00 96.19 313 PHE A N 1
ATOM 2534 C CA . PHE A 1 313 ? -16.329 -12.340 4.978 1.00 96.19 313 PHE A CA 1
ATOM 2535 C C . PHE A 1 313 ? -15.561 -13.409 4.216 1.00 96.19 313 PHE A C 1
ATOM 2537 O O . PHE A 1 313 ? -14.576 -13.949 4.728 1.00 96.19 313 PHE A O 1
ATOM 2544 N N . PHE A 1 314 ? -15.994 -13.685 2.990 1.00 95.25 314 PHE A N 1
ATOM 2545 C CA . PHE A 1 314 ? -15.322 -14.603 2.082 1.00 95.25 314 PHE A CA 1
ATOM 2546 C C . PHE A 1 314 ? -14.894 -13.852 0.827 1.00 95.25 314 PHE A C 1
ATOM 2548 O O . PHE A 1 314 ? -15.717 -13.267 0.123 1.00 95.25 314 PHE A O 1
ATOM 2555 N N . ILE A 1 315 ? -13.594 -13.866 0.560 1.00 94.00 315 ILE A N 1
ATOM 2556 C CA . ILE A 1 315 ? -12.988 -13.282 -0.625 1.00 94.00 315 ILE A CA 1
ATOM 2557 C C . ILE A 1 315 ? -12.453 -14.429 -1.453 1.00 94.00 315 ILE A C 1
ATOM 2559 O O . ILE A 1 315 ? -11.493 -15.089 -1.058 1.00 94.00 315 ILE A O 1
ATOM 2563 N N . SER A 1 316 ? -13.086 -14.651 -2.599 1.00 90.38 316 SER A N 1
ATOM 2564 C CA . SER A 1 316 ? -12.604 -15.656 -3.531 1.00 90.38 316 SER A CA 1
ATOM 2565 C C . SER A 1 316 ? -11.270 -15.218 -4.128 1.00 90.38 316 SER A C 1
ATOM 2567 O O . SER A 1 316 ? -11.132 -14.085 -4.601 1.00 90.38 316 SER A O 1
ATOM 2569 N N . GLY A 1 317 ? -10.318 -16.143 -4.123 1.00 85.50 317 GLY A N 1
ATOM 2570 C CA . GLY A 1 317 ? -9.065 -16.072 -4.858 1.00 85.50 317 GLY A CA 1
ATOM 2571 C C . GLY A 1 317 ? -9.230 -16.398 -6.343 1.00 85.50 317 GLY A C 1
ATOM 2572 O O . GLY A 1 317 ? -8.225 -16.534 -7.025 1.00 85.50 317 GLY A O 1
ATOM 2573 N N . ASN A 1 318 ? -10.462 -16.540 -6.850 1.00 78.19 318 ASN A N 1
ATOM 2574 C CA . ASN A 1 318 ? -10.730 -16.679 -8.277 1.00 78.19 318 ASN A CA 1
ATOM 2575 C C . ASN A 1 318 ? -10.650 -15.298 -8.947 1.00 78.19 318 ASN A C 1
ATOM 2577 O O . ASN A 1 318 ? -11.478 -14.417 -8.697 1.00 78.19 318 ASN A O 1
ATOM 2581 N N . GLY A 1 319 ? -9.653 -15.105 -9.802 1.00 76.25 319 GLY A N 1
ATOM 2582 C CA . GLY A 1 319 ? -9.436 -13.888 -10.582 1.00 76.25 319 GLY A CA 1
ATOM 2583 C C . GLY A 1 319 ? -8.043 -13.896 -11.198 1.00 76.25 319 GLY A C 1
ATOM 2584 O O . GLY A 1 319 ? -7.420 -14.943 -11.219 1.00 76.25 319 GLY A O 1
ATOM 2585 N N . ASP A 1 320 ? -7.562 -12.741 -11.658 1.00 80.50 320 ASP A N 1
ATOM 2586 C CA . ASP A 1 320 ? -6.158 -12.526 -12.070 1.00 80.50 320 ASP A CA 1
ATOM 2587 C C . ASP A 1 320 ? -5.462 -11.479 -11.176 1.00 80.50 320 ASP A C 1
ATOM 2589 O O . ASP A 1 320 ? -4.357 -11.014 -11.450 1.00 80.50 320 ASP A O 1
ATOM 2593 N N . GLN A 1 321 ? -6.140 -11.051 -10.106 1.00 88.25 321 GLN A N 1
ATOM 2594 C CA . GLN A 1 321 ? -5.729 -9.928 -9.266 1.00 88.25 321 GLN A CA 1
ATOM 2595 C C . GLN A 1 321 ? -5.141 -10.427 -7.950 1.00 88.25 321 GLN A C 1
ATOM 2597 O O . GLN A 1 321 ? -5.734 -11.263 -7.269 1.00 88.25 321 GLN A O 1
ATOM 2602 N N . CYS A 1 322 ? -4.022 -9.842 -7.540 1.00 89.38 322 CYS A N 1
ATOM 2603 C CA . CYS A 1 322 ? -3.462 -10.070 -6.216 1.00 89.38 322 CYS A CA 1
ATOM 2604 C C . CYS A 1 322 ? -4.252 -9.284 -5.157 1.00 89.38 322 CYS A C 1
ATOM 2606 O O . CYS A 1 322 ? -4.791 -8.206 -5.430 1.00 89.38 322 CYS A O 1
ATOM 2608 N N . LEU A 1 323 ? -4.305 -9.802 -3.929 1.00 91.31 323 LEU A N 1
ATOM 2609 C CA . LEU A 1 323 ? -5.026 -9.170 -2.821 1.00 91.31 323 LEU A CA 1
ATOM 2610 C C . LEU A 1 323 ? -4.068 -8.393 -1.915 1.00 91.31 323 LEU A C 1
ATOM 2612 O O . LEU A 1 323 ? -3.067 -8.924 -1.434 1.00 91.31 323 LEU A O 1
ATOM 2616 N N . ASP A 1 324 ? -4.402 -7.138 -1.635 1.00 91.25 324 ASP A N 1
ATOM 2617 C CA . ASP A 1 324 ? -3.693 -6.297 -0.674 1.00 91.25 324 ASP A CA 1
ATOM 2618 C C . ASP A 1 324 ? -4.456 -6.280 0.658 1.00 91.25 324 ASP A C 1
ATOM 2620 O O . ASP A 1 324 ? -5.420 -5.533 0.846 1.00 91.25 324 ASP A O 1
ATOM 2624 N N . LEU A 1 325 ? -4.032 -7.145 1.586 1.00 90.06 325 LEU A N 1
ATOM 2625 C CA . LEU A 1 325 ? -4.628 -7.234 2.924 1.00 90.06 325 LEU A CA 1
ATOM 2626 C C . LEU A 1 325 ? -4.201 -6.075 3.838 1.00 90.06 325 LEU A C 1
ATOM 2628 O O . LEU A 1 325 ? -4.951 -5.727 4.754 1.00 90.06 325 LEU A O 1
ATOM 2632 N N . ALA A 1 326 ? -3.029 -5.476 3.596 1.00 88.19 326 ALA A N 1
ATOM 2633 C CA . ALA A 1 326 ? -2.483 -4.387 4.409 1.00 88.19 326 ALA A CA 1
ATOM 2634 C C . ALA A 1 326 ? -3.343 -3.121 4.313 1.00 88.19 326 ALA A C 1
ATOM 2636 O O . ALA A 1 326 ? -3.540 -2.426 5.307 1.00 88.19 326 ALA A O 1
ATOM 2637 N N . HIS A 1 327 ? -3.918 -2.864 3.136 1.00 88.12 327 HIS A N 1
ATOM 2638 C CA . HIS A 1 327 ? -4.836 -1.749 2.904 1.00 88.12 327 HIS A CA 1
ATOM 2639 C C . HIS A 1 327 ? -6.313 -2.158 2.982 1.00 88.12 327 HIS A C 1
ATOM 2641 O O . HIS A 1 327 ? -7.155 -1.537 2.337 1.00 88.12 327 HIS A O 1
ATOM 2647 N N . SER A 1 328 ? -6.654 -3.197 3.748 1.00 91.62 328 SER A N 1
ATOM 2648 C CA . SER A 1 328 ? -8.058 -3.541 3.991 1.00 91.62 328 SER A CA 1
ATOM 2649 C C . SER A 1 328 ? -8.738 -2.505 4.893 1.00 91.62 328 SER A C 1
ATOM 2651 O O . SER A 1 328 ? -8.175 -2.041 5.887 1.00 91.62 328 SER A O 1
ATOM 2653 N N . ILE A 1 329 ? -9.966 -2.131 4.537 1.00 95.00 329 ILE A N 1
ATOM 2654 C CA . ILE A 1 329 ? -10.761 -1.137 5.258 1.00 95.00 329 ILE A CA 1
ATOM 2655 C C . ILE A 1 329 ? -12.066 -1.789 5.693 1.00 95.00 329 ILE A C 1
ATOM 2657 O O . ILE A 1 329 ? -12.849 -2.259 4.874 1.00 95.00 329 ILE A O 1
ATOM 2661 N N . PHE A 1 330 ? -12.313 -1.802 6.991 1.00 96.81 330 PHE A N 1
ATOM 2662 C CA . PHE A 1 330 ? -13.535 -2.306 7.588 1.00 96.81 330 PHE A CA 1
ATOM 2663 C C . PHE A 1 330 ? -14.485 -1.149 7.879 1.00 96.81 330 PHE A C 1
ATOM 2665 O O . PHE A 1 330 ? -14.088 -0.134 8.452 1.00 96.81 330 PHE A O 1
ATOM 2672 N N . HIS A 1 331 ? -15.735 -1.304 7.464 1.00 97.06 331 HIS A N 1
ATOM 2673 C CA . HIS A 1 331 ? -16.779 -0.304 7.596 1.00 97.06 331 HIS A CA 1
ATOM 2674 C C . HIS A 1 331 ? -17.958 -0.900 8.361 1.00 97.06 331 HIS A C 1
ATOM 2676 O O . HIS A 1 331 ? -18.432 -2.000 8.067 1.00 97.06 331 HIS A O 1
ATOM 2682 N N . LEU A 1 332 ? -18.419 -0.176 9.374 1.00 96.25 332 LEU A N 1
ATOM 2683 C CA . LEU A 1 332 ? -19.391 -0.665 10.334 1.00 96.25 332 LEU A CA 1
ATOM 2684 C C . LEU A 1 332 ? -20.315 0.472 10.762 1.00 96.25 332 LEU A C 1
ATOM 2686 O O . LEU A 1 332 ? -19.864 1.477 11.306 1.00 96.25 332 LEU A O 1
ATOM 2690 N N . LYS A 1 333 ? -21.624 0.266 10.608 1.00 96.62 333 LYS A N 1
ATOM 2691 C CA . LYS A 1 333 ? -22.640 1.166 11.157 1.00 96.62 333 LYS A CA 1
ATOM 2692 C C . LYS A 1 333 ? -23.303 0.526 12.357 1.00 96.62 333 LYS A C 1
ATOM 2694 O O . LYS A 1 333 ? -23.916 -0.539 12.240 1.00 96.62 333 LYS A O 1
ATOM 2699 N N . ILE A 1 334 ? -23.201 1.180 13.509 1.00 95.50 334 ILE A N 1
ATOM 2700 C CA . ILE A 1 334 ? -23.801 0.706 14.758 1.00 95.50 334 ILE A CA 1
ATOM 2701 C C . ILE A 1 334 ? -24.717 1.749 15.381 1.00 95.50 334 ILE A C 1
ATOM 2703 O O . ILE A 1 334 ? -24.579 2.951 15.171 1.00 95.50 334 ILE A O 1
ATOM 2707 N N . LYS A 1 335 ? -25.638 1.274 16.214 1.00 95.25 335 LYS A N 1
ATOM 2708 C CA . LYS A 1 335 ? -26.514 2.097 17.042 1.00 95.25 335 LYS A CA 1
ATOM 2709 C C . LYS A 1 335 ? -26.545 1.527 18.456 1.00 95.25 335 LYS A C 1
ATOM 2711 O O . LYS A 1 335 ? -26.703 0.320 18.630 1.00 95.25 335 LYS A O 1
ATOM 2716 N N . VAL A 1 336 ? -26.409 2.376 19.471 1.00 95.12 336 VAL A N 1
ATOM 2717 C CA . VAL A 1 336 ? -26.591 1.973 20.876 1.00 95.12 336 VAL A CA 1
ATOM 2718 C C . VAL A 1 336 ? -28.052 2.187 21.248 1.00 95.12 336 VAL A C 1
ATOM 2720 O O . VAL A 1 336 ? -28.572 3.278 21.041 1.00 95.12 336 VAL A O 1
ATOM 2723 N N . VAL A 1 337 ? -28.728 1.169 21.774 1.00 95.06 337 VAL A N 1
ATOM 2724 C CA . VAL A 1 337 ? -30.144 1.226 22.179 1.00 95.06 337 VAL A CA 1
ATOM 2725 C C . VAL A 1 337 ? -30.331 0.625 23.568 1.00 95.06 337 VAL A C 1
ATOM 2727 O O . VAL A 1 337 ? -29.478 -0.116 24.062 1.00 95.06 337 VAL A O 1
ATOM 2730 N N . LYS A 1 338 ? -31.472 0.906 24.200 1.00 93.81 338 LYS A N 1
ATOM 2731 C CA . LYS A 1 338 ? -31.892 0.177 25.402 1.00 93.81 338 LYS A CA 1
ATOM 2732 C C . LYS A 1 338 ? -32.184 -1.284 25.045 1.00 93.81 338 LYS A C 1
ATOM 2734 O O . LYS A 1 338 ? -32.459 -1.625 23.895 1.00 93.81 338 LYS A O 1
ATOM 2739 N N . LYS A 1 339 ? -32.143 -2.178 26.028 1.00 90.75 339 LYS A N 1
ATOM 2740 C CA . LYS A 1 339 ? -32.320 -3.626 25.840 1.00 90.75 339 LYS A CA 1
ATOM 2741 C C . LYS A 1 339 ? -33.691 -3.980 25.256 1.00 90.75 339 LYS A C 1
ATOM 2743 O O . LYS A 1 339 ? -33.788 -4.914 24.466 1.00 90.75 339 LYS A O 1
ATOM 2748 N N . ASN A 1 340 ? -34.714 -3.185 25.573 1.00 89.94 340 ASN A N 1
ATOM 2749 C CA . ASN A 1 340 ? -36.059 -3.259 24.991 1.00 89.94 340 ASN A CA 1
ATOM 2750 C C . ASN A 1 340 ? -36.158 -2.711 23.545 1.00 89.94 340 ASN A C 1
ATOM 2752 O O . ASN A 1 340 ? -37.237 -2.716 22.966 1.00 89.94 340 ASN A O 1
ATOM 2756 N N . GLY A 1 341 ? -35.058 -2.214 22.973 1.00 89.25 341 GLY A N 1
ATOM 2757 C CA . GLY A 1 341 ? -34.984 -1.668 21.618 1.00 89.25 341 GLY A CA 1
ATOM 2758 C C . GLY A 1 341 ? -35.332 -0.183 21.482 1.00 89.25 341 GLY A C 1
ATOM 2759 O O . GLY A 1 341 ? -35.202 0.354 20.384 1.00 89.25 341 GLY A O 1
ATOM 2760 N N . THR A 1 342 ? -35.735 0.507 22.553 1.00 94.19 342 THR A N 1
ATOM 2761 C CA . THR A 1 342 ? -36.020 1.948 22.488 1.00 94.19 342 THR A CA 1
ATOM 2762 C C . THR A 1 342 ? -34.735 2.769 22.390 1.00 94.19 342 THR A C 1
ATOM 2764 O O . THR A 1 342 ? -33.670 2.346 22.852 1.00 94.19 342 THR A O 1
ATOM 2767 N N . ASN A 1 343 ? -34.839 3.973 21.824 1.00 94.81 343 ASN A N 1
ATOM 2768 C CA . ASN A 1 343 ? -33.706 4.892 21.747 1.00 94.81 343 ASN A CA 1
ATOM 2769 C C . ASN A 1 343 ? -33.238 5.338 23.146 1.00 94.81 343 ASN A C 1
ATOM 2771 O O . ASN A 1 343 ? -33.989 5.299 24.126 1.00 94.81 343 ASN A O 1
ATOM 2775 N N . LEU A 1 344 ? -31.981 5.766 23.213 1.00 93.56 344 LEU A N 1
ATOM 2776 C CA . LEU A 1 344 ? -31.394 6.425 24.370 1.00 93.56 344 LEU A CA 1
ATOM 2777 C C . LEU A 1 344 ? -32.067 7.782 24.601 1.00 93.56 344 LEU A C 1
ATOM 2779 O O . LEU A 1 344 ? -32.501 8.450 23.664 1.00 93.56 344 LEU A O 1
ATOM 2783 N N . GLN A 1 345 ? -32.128 8.191 25.858 1.00 90.00 345 GLN A N 1
ATOM 2784 C CA . GLN A 1 345 ? -32.519 9.524 26.296 1.00 90.00 345 GLN A CA 1
ATOM 2785 C C . GLN A 1 345 ? -31.267 10.326 26.656 1.00 90.00 345 GLN A C 1
ATOM 2787 O O . GLN A 1 345 ? -30.239 9.755 27.012 1.00 90.00 345 GLN A O 1
ATOM 2792 N N . ASN A 1 346 ? -31.357 11.656 26.627 1.00 82.75 346 ASN A N 1
ATOM 2793 C CA . ASN A 1 346 ? -30.220 12.531 26.941 1.00 82.75 346 ASN A CA 1
ATOM 2794 C C . ASN A 1 346 ? -29.714 12.383 28.396 1.00 82.75 346 ASN A C 1
ATOM 2796 O O . ASN A 1 346 ? -28.593 12.755 28.722 1.00 82.75 346 ASN A O 1
ATOM 2800 N N . THR A 1 347 ? -30.535 11.812 29.282 1.00 84.00 347 THR A N 1
ATOM 2801 C CA . THR A 1 347 ? -30.175 11.490 30.670 1.00 84.00 347 THR A CA 1
ATOM 2802 C C . THR A 1 347 ? -29.425 10.163 30.819 1.00 84.00 347 THR A C 1
ATOM 2804 O O . THR A 1 347 ? -28.884 9.891 31.891 1.00 84.00 347 THR A O 1
ATOM 2807 N N . ASP A 1 348 ? -29.398 9.310 29.788 1.00 88.50 348 ASP A N 1
ATOM 2808 C CA . ASP A 1 348 ? -28.744 8.005 29.872 1.00 88.50 348 ASP A CA 1
ATOM 2809 C C . ASP A 1 348 ? -27.213 8.171 29.854 1.00 88.50 348 ASP A C 1
ATOM 2811 O O . ASP A 1 348 ? -26.601 8.640 28.890 1.00 88.50 348 ASP A O 1
ATOM 2815 N N . CYS A 1 349 ? -26.573 7.756 30.945 1.00 88.44 349 CYS A N 1
ATOM 2816 C CA . CYS A 1 349 ? -25.127 7.864 31.133 1.00 88.44 349 CYS A CA 1
ATOM 2817 C C . CYS A 1 349 ? -24.407 6.644 30.545 1.00 88.44 349 CYS A C 1
ATOM 2819 O O . CYS A 1 349 ? -23.938 5.780 31.285 1.00 88.44 349 CYS A O 1
ATOM 2821 N N . ILE A 1 350 ? -24.375 6.551 29.216 1.00 91.19 350 ILE A N 1
ATOM 2822 C CA . ILE A 1 350 ? -23.845 5.403 28.475 1.00 91.19 350 ILE A CA 1
ATOM 2823 C C . ILE A 1 350 ? -22.963 5.854 27.312 1.00 91.19 350 ILE A C 1
ATOM 2825 O O . ILE A 1 350 ? -23.322 6.762 26.569 1.00 91.19 350 ILE A O 1
ATOM 2829 N N . ALA A 1 351 ? -21.833 5.178 27.117 1.00 92.88 351 ALA A N 1
ATOM 2830 C CA . ALA A 1 351 ? -21.037 5.305 25.900 1.00 92.88 351 ALA A CA 1
ATOM 2831 C C . ALA A 1 351 ? -20.403 3.962 25.518 1.00 92.88 351 ALA A C 1
ATOM 2833 O O . ALA A 1 351 ? -20.129 3.141 26.397 1.00 92.88 351 ALA A O 1
ATOM 2834 N N . PRO A 1 352 ? -20.106 3.732 24.231 1.00 94.62 352 PRO A N 1
ATOM 2835 C CA . PRO A 1 352 ? -19.212 2.656 23.831 1.00 94.62 352 PRO A CA 1
ATOM 2836 C C . PRO A 1 352 ? -17.827 2.781 24.475 1.00 94.62 352 PRO A C 1
ATOM 2838 O O . PRO A 1 352 ? -17.334 3.890 24.727 1.00 94.62 352 PRO A O 1
ATOM 2841 N N . ILE A 1 353 ? -17.175 1.637 24.697 1.00 93.94 353 ILE A N 1
ATOM 2842 C CA . ILE A 1 353 ? -15.751 1.612 25.050 1.00 93.94 353 ILE A CA 1
ATOM 2843 C C . ILE A 1 353 ? -14.906 2.236 23.933 1.00 93.94 353 ILE A C 1
ATOM 2845 O O . ILE A 1 353 ? -15.357 2.415 22.797 1.00 93.94 353 ILE A O 1
ATOM 2849 N N . ASN A 1 354 ? -13.666 2.597 24.263 1.00 94.81 354 ASN A N 1
ATOM 2850 C CA . ASN A 1 354 ? -12.777 3.229 23.300 1.00 94.81 354 ASN A CA 1
ATOM 2851 C C . ASN A 1 354 ? -12.544 2.334 22.072 1.00 94.81 354 ASN A C 1
ATOM 2853 O O . ASN A 1 354 ? -12.435 1.112 22.201 1.00 94.81 354 ASN A O 1
ATOM 2857 N N . TYR A 1 355 ? -12.428 2.956 20.895 1.00 96.25 355 TYR A N 1
ATOM 2858 C CA . TYR A 1 355 ? -12.087 2.280 19.639 1.00 96.25 355 TYR A CA 1
ATOM 2859 C C . TYR A 1 355 ? -13.050 1.148 19.243 1.00 96.25 355 TYR A C 1
ATOM 2861 O O . TYR A 1 355 ? -12.637 0.061 18.821 1.00 96.25 355 TYR A O 1
ATOM 2869 N N . ILE A 1 356 ? -14.354 1.409 19.401 1.00 96.50 356 ILE A N 1
ATOM 2870 C CA . ILE A 1 356 ? -15.419 0.402 19.291 1.00 96.50 356 ILE A CA 1
ATOM 2871 C C . ILE A 1 356 ? -15.436 -0.348 17.957 1.00 96.50 356 ILE A C 1
ATOM 2873 O O . ILE A 1 356 ? -15.845 -1.503 17.943 1.00 96.50 356 ILE A O 1
ATOM 2877 N N . LEU A 1 357 ? -14.951 0.246 16.857 1.00 96.81 357 LEU A N 1
ATOM 2878 C CA . LEU A 1 357 ? -14.852 -0.442 15.562 1.00 96.81 357 LEU A CA 1
ATOM 2879 C C . LEU A 1 357 ? -14.159 -1.808 15.694 1.00 96.81 357 LEU A C 1
ATOM 2881 O O . LEU A 1 357 ? -14.601 -2.781 15.092 1.00 96.81 357 LEU A O 1
ATOM 2885 N N . ASN A 1 358 ? -13.098 -1.874 16.503 1.00 96.00 358 ASN A N 1
ATOM 2886 C CA . ASN A 1 358 ? -12.330 -3.093 16.730 1.00 96.00 358 ASN A CA 1
ATOM 2887 C C . ASN A 1 358 ? -12.649 -3.747 18.079 1.00 96.00 358 ASN A C 1
ATOM 2889 O O . ASN A 1 358 ? -12.759 -4.969 18.154 1.00 96.00 358 ASN A O 1
ATOM 2893 N N . THR A 1 359 ? -12.848 -2.964 19.144 1.00 96.62 359 THR A N 1
ATOM 2894 C CA . THR A 1 359 ? -13.099 -3.508 20.492 1.00 96.62 359 THR A CA 1
ATOM 2895 C C . THR A 1 359 ? -14.505 -4.101 20.669 1.00 96.62 359 THR A C 1
ATOM 2897 O O . THR A 1 359 ? -14.781 -4.760 21.672 1.00 96.62 359 THR A O 1
ATOM 2900 N N . LEU A 1 360 ? -15.384 -3.952 19.670 1.00 96.00 360 LEU A N 1
ATOM 2901 C CA . LEU A 1 360 ? -16.651 -4.681 19.574 1.00 96.00 360 LEU A CA 1
ATOM 2902 C C . LEU A 1 360 ? -16.463 -6.197 19.383 1.00 96.00 360 LEU A C 1
ATOM 2904 O O . LEU A 1 360 ? -17.393 -6.955 19.663 1.00 96.00 360 LEU A O 1
ATOM 2908 N N . PHE A 1 361 ? -15.296 -6.658 18.925 1.00 95.81 361 PHE A N 1
ATOM 2909 C CA . PHE A 1 361 ? -15.046 -8.067 18.613 1.00 95.81 361 PHE A CA 1
ATOM 2910 C C . PHE A 1 361 ? -14.097 -8.719 19.620 1.00 95.81 361 PHE A C 1
ATOM 2912 O O . PHE A 1 361 ? -13.039 -8.178 19.937 1.00 95.81 361 PHE A O 1
ATOM 2919 N N . SER A 1 362 ? -14.480 -9.890 20.129 1.00 94.56 362 SER A N 1
ATOM 2920 C CA . SER A 1 362 ? -13.671 -10.684 21.058 1.00 94.56 362 SER A CA 1
ATOM 2921 C C . SER A 1 362 ? -12.628 -11.519 20.347 1.00 94.56 362 SER A C 1
ATOM 2923 O O . SER A 1 362 ? -11.500 -11.625 20.822 1.00 94.56 362 SER A O 1
ATOM 2925 N N . GLU A 1 363 ? -12.998 -12.085 19.199 1.00 94.88 363 GLU A N 1
ATOM 2926 C CA . GLU A 1 363 ? -12.126 -12.955 18.423 1.00 94.88 363 GLU A CA 1
ATOM 2927 C C . GLU A 1 363 ? -12.032 -12.487 16.978 1.00 94.88 363 GLU A C 1
ATOM 2929 O O . GLU A 1 363 ? -13.045 -12.130 16.371 1.00 94.88 363 GLU A O 1
ATOM 2934 N N . LEU A 1 364 ? -10.820 -12.534 16.429 1.00 95.25 364 LEU A N 1
ATOM 2935 C CA . LEU A 1 364 ? -10.563 -12.367 15.005 1.00 95.25 364 LEU A CA 1
ATOM 2936 C C . LEU A 1 364 ? -9.773 -13.575 14.502 1.00 95.25 364 LEU A C 1
ATOM 2938 O O . LEU A 1 364 ? -8.680 -13.878 14.986 1.00 95.25 364 LEU A O 1
ATOM 2942 N N . SER A 1 365 ? -10.330 -14.247 13.500 1.00 95.38 365 SER A N 1
ATOM 2943 C CA . SER A 1 365 ? -9.727 -15.393 12.830 1.00 95.38 365 SER A CA 1
ATOM 2944 C C . SER A 1 365 ? -9.575 -15.124 11.336 1.00 95.38 365 SER A C 1
ATOM 2946 O O . SER A 1 365 ? -10.515 -14.666 10.687 1.00 95.38 365 SER A O 1
ATOM 2948 N N . VAL A 1 366 ? -8.403 -15.444 10.783 1.00 95.06 366 VAL A N 1
ATOM 2949 C CA . VAL A 1 366 ? -8.124 -15.343 9.341 1.00 95.06 366 VAL A CA 1
ATOM 2950 C C . VAL A 1 366 ? -7.676 -16.695 8.813 1.00 95.06 366 VAL A C 1
ATOM 2952 O O . VAL A 1 366 ? -6.716 -17.294 9.315 1.00 95.06 366 VAL A O 1
ATOM 2955 N N . PHE A 1 367 ? -8.368 -17.151 7.776 1.00 95.25 367 PHE A N 1
ATOM 2956 C CA . PHE A 1 367 ? -8.067 -18.370 7.044 1.00 95.25 367 PHE A CA 1
ATOM 2957 C C . PHE A 1 367 ? -7.594 -17.999 5.641 1.00 95.25 367 PHE A C 1
ATOM 2959 O O . PHE A 1 367 ? -8.187 -17.133 4.994 1.00 95.25 367 PHE A O 1
ATOM 2966 N N . LEU A 1 368 ? -6.520 -18.650 5.201 1.00 93.44 368 LEU A N 1
ATOM 2967 C CA . LEU A 1 368 ? -6.078 -18.646 3.811 1.00 93.44 368 LEU A CA 1
ATOM 2968 C C . LEU A 1 368 ? -6.379 -20.035 3.246 1.00 93.44 368 LEU A C 1
ATOM 2970 O O . LEU A 1 368 ? -5.890 -21.037 3.781 1.00 93.44 368 LEU A O 1
ATOM 2974 N N . SER A 1 369 ? -7.229 -20.091 2.226 1.00 89.88 369 SER A N 1
ATOM 2975 C CA . SER A 1 369 ? -7.923 -21.301 1.786 1.00 89.88 369 SER A CA 1
ATOM 2976 C C . SER A 1 369 ? -8.601 -21.973 2.993 1.00 89.88 369 SER A C 1
ATOM 2978 O O . SER A 1 369 ? -9.340 -21.315 3.728 1.00 89.88 369 SER A O 1
ATOM 2980 N N . ASP A 1 370 ? -8.304 -23.241 3.274 1.00 89.00 370 ASP A N 1
ATOM 2981 C CA . ASP A 1 370 ? -8.880 -23.966 4.415 1.00 89.00 370 ASP A CA 1
ATOM 2982 C C . ASP A 1 370 ? -8.018 -23.918 5.687 1.00 89.00 370 ASP A C 1
ATOM 2984 O O . ASP A 1 370 ? -8.366 -24.511 6.712 1.00 89.00 370 ASP A O 1
ATOM 2988 N N . ARG A 1 371 ? -6.878 -23.214 5.664 1.00 92.88 371 ARG A N 1
ATOM 2989 C CA . ARG A 1 371 ? -5.939 -23.189 6.790 1.00 92.88 371 ARG A CA 1
ATOM 2990 C C . ARG A 1 371 ? -6.091 -21.920 7.618 1.00 92.88 371 ARG A C 1
ATOM 2992 O O . ARG A 1 371 ? -5.873 -20.815 7.129 1.00 92.88 371 ARG A O 1
ATOM 2999 N N . GLN A 1 372 ? -6.352 -22.081 8.915 1.00 92.75 372 GLN A N 1
ATOM 3000 C CA . GLN A 1 372 ? -6.313 -20.973 9.869 1.00 92.75 372 GLN A CA 1
ATOM 3001 C C . GLN A 1 372 ? -4.867 -20.496 10.054 1.00 92.75 372 GLN A C 1
ATOM 3003 O O . GLN A 1 372 ? -4.016 -21.224 10.573 1.00 92.75 372 GLN A O 1
ATOM 3008 N N . ILE A 1 373 ? -4.577 -19.276 9.606 1.00 91.50 373 ILE A N 1
ATOM 3009 C CA . ILE A 1 373 ? -3.243 -18.669 9.719 1.00 91.50 373 ILE A CA 1
ATOM 3010 C C . ILE A 1 373 ? -3.127 -17.851 11.000 1.00 91.50 373 ILE A C 1
ATOM 3012 O O . ILE A 1 373 ? -2.052 -17.803 11.607 1.00 91.50 373 ILE A O 1
ATOM 3016 N N . MET A 1 374 ? -4.238 -17.250 11.425 1.00 90.44 374 MET A N 1
ATOM 3017 C CA . MET A 1 374 ? -4.321 -16.430 12.623 1.00 90.44 374 MET A CA 1
ATOM 3018 C C . MET A 1 374 ? -5.613 -16.722 13.380 1.00 90.44 374 MET A C 1
ATOM 3020 O O . MET A 1 374 ? -6.684 -16.826 12.781 1.00 90.44 374 MET A O 1
ATOM 3024 N N . ASN A 1 375 ? -5.485 -16.806 14.701 1.00 91.75 375 ASN A N 1
ATOM 3025 C CA . ASN A 1 375 ? -6.594 -16.777 15.637 1.00 91.75 375 ASN A CA 1
ATOM 3026 C C . ASN A 1 375 ? -6.199 -15.932 16.849 1.00 91.75 375 ASN A C 1
ATOM 3028 O O . ASN A 1 375 ? -5.235 -16.281 17.535 1.00 91.75 375 ASN A O 1
ATOM 3032 N N . GLN A 1 376 ? -6.930 -14.853 17.115 1.00 91.12 376 GLN A N 1
ATOM 3033 C CA . GLN A 1 376 ? -6.747 -14.032 18.305 1.00 91.12 376 GLN A CA 1
ATOM 3034 C C . GLN A 1 376 ? -8.027 -14.026 19.139 1.00 91.12 376 GLN A C 1
ATOM 3036 O O . GLN A 1 376 ? -8.970 -13.329 18.791 1.00 91.12 376 GLN A O 1
ATOM 3041 N N . VAL A 1 377 ? -8.026 -14.735 20.272 1.00 90.12 377 VAL A N 1
ATOM 3042 C CA . VAL A 1 377 ? -9.187 -14.901 21.180 1.00 90.12 377 VAL A CA 1
ATOM 3043 C C . VAL A 1 377 ? -9.386 -13.700 22.129 1.00 90.12 377 VAL A C 1
ATOM 3045 O O . VAL A 1 377 ? -10.407 -13.589 22.797 1.00 90.12 377 VAL A O 1
ATOM 3048 N N . ASN A 1 378 ? -8.420 -12.775 22.173 1.00 91.75 378 ASN A N 1
ATOM 3049 C CA . ASN A 1 378 ? -8.455 -11.534 22.959 1.00 91.75 378 ASN A CA 1
ATOM 3050 C C . ASN A 1 378 ? -8.238 -10.300 22.063 1.00 91.75 378 ASN A C 1
ATOM 3052 O O . ASN A 1 378 ? -7.446 -9.406 22.376 1.00 91.75 378 ASN A O 1
ATOM 3056 N N . TYR A 1 379 ? -8.916 -10.273 20.916 1.00 95.19 379 TYR A N 1
ATOM 3057 C CA . TYR A 1 379 ? -8.689 -9.294 19.852 1.00 95.19 379 TYR A CA 1
ATOM 3058 C C . TYR A 1 379 ? -8.897 -7.845 20.307 1.00 95.19 379 TYR A C 1
ATOM 3060 O O . TYR A 1 379 ? -8.053 -6.989 20.043 1.00 95.19 379 TYR A O 1
ATOM 3068 N N . ALA A 1 380 ? -9.969 -7.572 21.059 1.00 95.19 380 ALA A N 1
ATOM 3069 C CA . ALA A 1 380 ? -10.255 -6.232 21.567 1.00 95.19 380 ALA A CA 1
ATOM 3070 C C . ALA A 1 380 ? -9.088 -5.636 22.374 1.00 95.19 380 ALA A C 1
ATOM 3072 O O . ALA A 1 380 ? -8.778 -4.451 22.238 1.00 95.19 380 ALA A O 1
ATOM 3073 N N . TYR A 1 381 ? -8.410 -6.452 23.186 1.00 93.56 381 TYR A N 1
ATOM 3074 C CA . TYR A 1 381 ? -7.262 -6.005 23.973 1.00 93.56 381 TYR A CA 1
ATOM 3075 C C . TYR A 1 381 ? -6.050 -5.701 23.095 1.00 93.56 381 TYR A C 1
ATOM 3077 O O . TYR A 1 381 ? -5.424 -4.663 23.299 1.00 93.56 381 TYR A O 1
ATOM 3085 N N . GLN A 1 382 ? -5.753 -6.555 22.107 1.00 92.69 382 GLN A N 1
ATOM 3086 C CA . GLN A 1 382 ? -4.700 -6.288 21.122 1.00 92.69 382 GLN A CA 1
ATOM 3087 C C . GLN A 1 382 ? -4.960 -4.952 20.422 1.00 92.69 382 GLN A C 1
ATOM 3089 O O . GLN A 1 382 ? -4.138 -4.046 20.506 1.00 92.69 382 GLN A O 1
ATOM 3094 N N . ALA A 1 383 ? -6.136 -4.797 19.811 1.00 94.00 383 ALA A N 1
ATOM 3095 C CA . ALA A 1 383 ? -6.474 -3.612 19.031 1.00 94.00 383 ALA A CA 1
ATOM 3096 C C . ALA A 1 383 ? -6.435 -2.323 19.869 1.00 94.00 383 ALA A C 1
ATOM 3098 O O . ALA A 1 383 ? -5.957 -1.286 19.403 1.00 94.00 383 ALA A O 1
ATOM 3099 N N . CYS A 1 384 ? -6.917 -2.376 21.115 1.00 92.44 384 CYS A N 1
ATOM 3100 C CA . CYS A 1 384 ? -6.891 -1.235 22.029 1.00 92.44 384 CYS A CA 1
ATOM 3101 C C . CYS A 1 384 ? -5.458 -0.855 22.438 1.00 92.44 384 CYS A C 1
ATOM 3103 O O . CYS A 1 384 ? -5.102 0.328 22.403 1.00 92.44 384 CYS A O 1
ATOM 3105 N N . MET A 1 385 ? -4.625 -1.843 22.786 1.00 92.19 385 MET A N 1
ATOM 3106 C CA . MET A 1 385 ? -3.225 -1.624 23.162 1.00 92.19 385 MET A CA 1
ATOM 3107 C C . MET A 1 385 ? -2.402 -1.123 21.977 1.00 92.19 385 MET A C 1
ATOM 3109 O O . MET A 1 385 ? -1.688 -0.132 22.119 1.00 92.19 385 MET A O 1
ATOM 3113 N N . ASP A 1 386 ? -2.559 -1.729 20.801 1.00 90.69 386 ASP A N 1
ATOM 3114 C CA . ASP A 1 386 ? -1.821 -1.344 19.599 1.00 90.69 386 ASP A CA 1
ATOM 3115 C C . ASP A 1 386 ? -2.145 0.094 19.180 1.00 90.69 386 ASP A C 1
ATOM 3117 O O . ASP A 1 386 ? -1.252 0.911 18.929 1.00 90.69 386 ASP A O 1
ATOM 3121 N N . SER A 1 387 ? -3.429 0.449 19.218 1.00 91.69 387 SER A N 1
ATOM 3122 C CA . SER A 1 387 ? -3.897 1.805 18.922 1.00 91.69 387 SER A CA 1
ATOM 3123 C C . SER A 1 387 ? -3.422 2.833 19.953 1.00 91.69 387 SER A C 1
ATOM 3125 O O . SER A 1 387 ? -3.121 3.974 19.606 1.00 91.69 387 SER A O 1
ATOM 3127 N N . SER A 1 388 ? -3.319 2.447 21.226 1.00 91.31 388 SER A N 1
ATOM 3128 C CA . SER A 1 388 ? -2.936 3.363 22.308 1.00 91.31 388 SER A CA 1
ATOM 3129 C C . SER A 1 388 ? -1.422 3.551 22.443 1.00 91.31 388 SER A C 1
ATOM 3131 O O . SER A 1 388 ? -0.982 4.656 22.767 1.00 91.31 388 SER A O 1
ATOM 3133 N N . LEU A 1 389 ? -0.635 2.494 22.215 1.00 90.81 389 LEU A N 1
ATOM 3134 C CA . LEU A 1 389 ? 0.804 2.453 22.497 1.00 90.81 389 LEU A CA 1
ATOM 3135 C C . LEU A 1 389 ? 1.678 2.605 21.249 1.00 90.81 389 LEU A C 1
ATOM 3137 O O . LEU A 1 389 ? 2.717 3.256 21.324 1.00 90.81 389 LEU A O 1
ATOM 3141 N N . PHE A 1 390 ? 1.282 2.015 20.116 1.00 89.25 390 PHE A N 1
ATOM 3142 C CA . PHE A 1 390 ? 2.118 1.968 18.908 1.00 89.25 390 PHE A CA 1
ATOM 3143 C C . PHE A 1 390 ? 1.687 2.955 17.819 1.00 89.25 390 PHE A C 1
ATOM 3145 O O . PHE A 1 390 ? 2.403 3.128 16.833 1.00 89.25 390 PHE A O 1
ATOM 3152 N N . SER A 1 391 ? 0.554 3.639 17.993 1.00 89.38 391 SER A N 1
ATOM 3153 C CA . SER A 1 391 ? 0.127 4.707 17.083 1.00 89.38 391 SER A CA 1
ATOM 3154 C C . SER A 1 391 ? 0.674 6.064 17.518 1.00 89.38 391 SER A C 1
ATOM 3156 O O . SER A 1 391 ? 0.718 6.384 18.706 1.00 89.38 391 SER A O 1
ATOM 3158 N N . SER A 1 392 ? 1.059 6.900 16.551 1.00 94.00 392 SER A N 1
ATOM 3159 C CA . SER A 1 392 ? 1.477 8.272 16.842 1.00 94.00 392 SER A CA 1
ATOM 3160 C C . SER A 1 392 ? 0.300 9.107 17.351 1.00 94.00 392 SER A C 1
ATOM 3162 O O . SER A 1 392 ? -0.860 8.850 17.018 1.00 94.00 392 SER A O 1
ATOM 3164 N N . LYS A 1 393 ? 0.597 10.161 18.118 1.00 93.38 393 LYS A N 1
ATOM 3165 C CA . LYS A 1 393 ? -0.421 11.105 18.602 1.00 93.38 393 LYS A CA 1
ATOM 3166 C C . LYS A 1 393 ? -1.265 11.670 17.451 1.00 93.38 393 LYS A C 1
ATOM 3168 O O . LYS A 1 393 ? -2.483 11.724 17.559 1.00 93.38 393 LYS A O 1
ATOM 3173 N N . THR A 1 394 ? -0.631 12.005 16.327 1.00 95.19 394 THR A N 1
ATOM 3174 C CA . THR A 1 394 ? -1.323 12.496 15.128 1.00 95.19 394 THR A CA 1
ATOM 3175 C C . THR A 1 394 ? -2.324 11.476 14.596 1.00 95.19 394 THR A C 1
ATOM 3177 O O . THR A 1 394 ? -3.457 11.842 14.310 1.00 95.19 394 THR A O 1
ATOM 3180 N N . VAL A 1 395 ? -1.948 10.196 14.498 1.00 92.19 395 VAL A N 1
ATOM 3181 C CA . VAL A 1 395 ? -2.847 9.125 14.032 1.00 92.19 395 VAL A CA 1
ATOM 3182 C C . VAL A 1 395 ? -4.014 8.924 15.003 1.00 92.19 395 VAL A C 1
ATOM 3184 O O . VAL A 1 395 ? -5.155 8.781 14.562 1.00 92.19 395 VAL A O 1
ATOM 3187 N N . GLN A 1 396 ? -3.753 8.987 16.312 1.00 93.00 396 GLN A N 1
ATOM 3188 C CA . GLN A 1 396 ? -4.781 8.913 17.356 1.00 93.00 396 GLN A CA 1
ATOM 3189 C C . GLN A 1 396 ? -5.804 10.051 17.271 1.00 93.00 396 GLN A C 1
ATOM 3191 O O . GLN A 1 396 ? -6.997 9.806 17.418 1.00 93.00 396 GLN A O 1
ATOM 3196 N N . GLU A 1 397 ? -5.351 11.278 17.015 1.00 92.62 397 GLU A N 1
ATOM 3197 C CA . GLU A 1 397 ? -6.199 12.478 16.966 1.00 92.62 397 GLU A CA 1
ATOM 3198 C C . GLU A 1 397 ? -6.864 12.708 15.596 1.00 92.62 397 GLU A C 1
ATOM 3200 O O . GLU A 1 397 ? -7.745 13.556 15.484 1.00 92.62 397 GLU A O 1
ATOM 3205 N N . THR A 1 398 ? -6.475 11.953 14.560 1.00 93.19 398 THR A N 1
ATOM 3206 C CA . THR A 1 398 ? -7.020 12.072 13.197 1.00 93.19 398 THR A CA 1
ATOM 3207 C C . THR A 1 398 ? -7.666 10.764 12.742 1.00 93.19 398 THR A C 1
ATOM 3209 O O . THR A 1 398 ? -8.855 10.557 12.966 1.00 93.19 398 THR A O 1
ATOM 3212 N N . MET A 1 399 ? -6.901 9.853 12.142 1.00 91.50 399 MET A N 1
ATOM 3213 C CA . MET A 1 399 ? -7.395 8.619 11.531 1.00 91.50 399 MET A CA 1
ATOM 3214 C C . MET A 1 399 ? -8.215 7.766 12.504 1.00 91.50 399 MET A C 1
ATOM 3216 O O . MET A 1 399 ? -9.311 7.338 12.154 1.00 91.50 399 MET A O 1
ATOM 3220 N N . LEU A 1 400 ? -7.746 7.542 13.736 1.00 95.00 400 LEU A N 1
ATOM 3221 C CA . LEU A 1 400 ? -8.442 6.646 14.667 1.00 95.00 400 LEU A CA 1
ATOM 3222 C C . LEU A 1 400 ? -9.768 7.221 15.196 1.00 95.00 400 LEU A C 1
ATOM 3224 O O . LEU A 1 400 ? -10.616 6.455 15.659 1.00 95.00 400 LEU A O 1
ATOM 3228 N N . THR A 1 401 ? -10.005 8.531 15.069 1.00 95.12 401 THR A N 1
ATOM 3229 C CA . THR A 1 401 ? -11.297 9.137 15.442 1.00 95.12 401 THR A CA 1
ATOM 3230 C C . THR A 1 401 ? -12.447 8.607 14.578 1.00 95.12 401 THR A C 1
ATOM 3232 O O . THR A 1 401 ? -13.555 8.433 15.084 1.00 95.12 401 THR A O 1
ATOM 3235 N N . SER A 1 402 ? -12.169 8.218 13.323 1.00 95.81 402 SER A N 1
ATOM 3236 C CA . SER A 1 402 ? -13.137 7.565 12.419 1.00 95.81 402 SER A CA 1
ATOM 3237 C C . SER A 1 402 ? -13.580 6.167 12.879 1.00 95.81 402 SER A C 1
ATOM 3239 O O . SER A 1 402 ? -14.621 5.665 12.466 1.00 95.81 402 SER A O 1
ATOM 3241 N N . ALA A 1 403 ? -12.834 5.570 13.809 1.00 96.25 403 ALA A N 1
ATOM 3242 C CA . ALA A 1 403 ? -13.127 4.301 14.467 1.00 96.25 403 ALA A CA 1
ATOM 3243 C C . ALA A 1 403 ? -13.559 4.490 15.938 1.00 96.25 403 ALA A C 1
ATOM 3245 O O . ALA A 1 403 ? -13.529 3.548 16.736 1.00 96.25 403 ALA A O 1
ATOM 3246 N N . LEU A 1 404 ? -13.955 5.718 16.299 1.00 96.00 404 LEU A N 1
ATOM 3247 C CA . LEU A 1 404 ? -14.364 6.136 17.641 1.00 96.00 404 LEU A CA 1
ATOM 3248 C C . LEU A 1 404 ? -13.253 6.026 18.706 1.00 96.00 404 LEU A C 1
ATOM 3250 O O . LEU A 1 404 ? -13.530 5.762 19.881 1.00 96.00 404 LEU A O 1
ATOM 3254 N N . PHE A 1 405 ? -11.989 6.223 18.312 1.00 96.50 405 PHE A N 1
ATOM 3255 C CA . PHE A 1 405 ? -10.890 6.386 19.262 1.00 96.50 405 PHE A CA 1
ATOM 3256 C C . PHE A 1 405 ? -10.858 7.816 19.806 1.00 96.50 405 PHE A C 1
ATOM 3258 O O . PHE A 1 405 ? -10.571 8.761 19.076 1.00 96.50 405 PHE A O 1
ATOM 3265 N N . TYR A 1 406 ? -11.080 7.959 21.109 1.00 94.81 406 TYR A N 1
ATOM 3266 C CA . TYR A 1 406 ? -10.870 9.203 21.843 1.00 94.81 406 TYR A CA 1
ATOM 3267 C C . TYR A 1 406 ? -10.086 8.889 23.107 1.00 94.81 406 TYR A C 1
ATOM 3269 O O . TYR A 1 406 ? -10.528 8.095 23.939 1.00 94.81 406 TYR A O 1
ATOM 3277 N N . LYS A 1 407 ? -8.899 9.488 23.232 1.00 92.12 407 LYS A N 1
ATOM 3278 C CA . LYS A 1 407 ? -7.983 9.192 24.331 1.00 92.12 407 LYS A CA 1
ATOM 3279 C C . LYS A 1 407 ? -8.624 9.555 25.667 1.00 92.12 407 LYS A C 1
ATOM 3281 O O . LYS A 1 407 ? -8.986 10.705 25.911 1.00 92.12 407 LYS A O 1
ATOM 3286 N N . ASP A 1 408 ? -8.741 8.557 26.528 1.00 91.44 408 ASP A N 1
ATOM 3287 C CA . ASP A 1 408 ? -9.302 8.736 27.855 1.00 91.44 408 ASP A CA 1
ATOM 3288 C C . ASP A 1 408 ? -8.360 9.559 28.752 1.00 91.44 408 ASP A C 1
ATOM 3290 O O . ASP A 1 408 ? -7.132 9.544 28.607 1.00 91.44 408 ASP A O 1
ATOM 3294 N N . THR A 1 409 ? -8.936 10.310 29.691 1.00 92.00 409 THR A N 1
ATOM 3295 C CA . THR A 1 409 ? -8.166 11.171 30.599 1.00 92.00 409 THR A CA 1
ATOM 3296 C C . THR A 1 409 ? -7.468 10.342 31.681 1.00 92.00 409 THR A C 1
ATOM 3298 O O . THR A 1 409 ? -8.102 9.562 32.396 1.00 92.00 409 THR A O 1
ATOM 3301 N N . ALA A 1 410 ? -6.155 10.543 31.834 1.00 89.62 410 ALA A N 1
ATOM 3302 C CA . ALA A 1 410 ? -5.336 9.829 32.814 1.00 89.62 410 ALA A CA 1
ATOM 3303 C C . ALA A 1 410 ? -5.914 9.936 34.238 1.00 89.62 410 ALA A C 1
ATOM 3305 O O . ALA A 1 410 ? -6.352 11.006 34.658 1.00 89.62 410 ALA A O 1
ATOM 3306 N N . ASN A 1 411 ? -5.910 8.820 34.976 1.00 86.88 411 ASN A N 1
ATOM 3307 C CA . ASN A 1 411 ? -6.487 8.669 36.323 1.00 86.88 411 ASN A CA 1
ATOM 3308 C C . ASN A 1 411 ? -8.002 8.920 36.435 1.00 86.88 411 ASN A C 1
ATOM 3310 O O . ASN A 1 411 ? -8.524 8.977 37.548 1.00 86.88 411 ASN A O 1
ATOM 3314 N N . ARG A 1 412 ? -8.724 9.080 35.316 1.00 86.88 412 ARG A N 1
ATOM 3315 C CA . ARG A 1 412 ? -10.170 9.363 35.313 1.00 86.88 412 ARG A CA 1
ATOM 3316 C C . ARG A 1 412 ? -11.024 8.283 34.637 1.00 86.88 412 ARG A C 1
ATOM 3318 O O . ARG A 1 412 ? -12.231 8.483 34.516 1.00 86.88 412 ARG A O 1
ATOM 3325 N N . PHE A 1 413 ? -10.428 7.154 34.243 1.00 80.44 413 PHE A N 1
ATOM 3326 C CA . PHE A 1 413 ? -11.094 6.045 33.541 1.00 80.44 413 PHE A CA 1
ATOM 3327 C C . PHE A 1 413 ? -12.343 5.534 34.274 1.00 80.44 413 PHE A C 1
ATOM 3329 O O . PHE A 1 413 ? -13.408 5.463 33.668 1.00 80.44 413 PHE A O 1
ATOM 3336 N N . ASP A 1 414 ? -12.229 5.299 35.584 1.00 73.81 414 ASP A N 1
ATOM 3337 C CA . ASP A 1 414 ? -13.304 4.753 36.426 1.00 73.81 414 ASP A CA 1
ATOM 3338 C C . ASP A 1 414 ? -14.084 5.840 37.191 1.00 73.81 414 ASP A C 1
ATOM 3340 O O . ASP A 1 414 ? -14.776 5.561 38.172 1.00 73.81 414 ASP A O 1
ATOM 3344 N N . THR A 1 415 ? -13.961 7.115 36.794 1.00 70.94 415 THR A N 1
ATOM 3345 C CA . THR A 1 415 ? -14.737 8.185 37.444 1.00 70.94 415 THR A CA 1
ATOM 3346 C C . THR A 1 415 ? -16.199 8.112 37.025 1.00 70.94 415 THR A C 1
ATOM 3348 O O . THR A 1 415 ? -16.495 7.942 35.843 1.00 70.94 415 THR A O 1
ATOM 3351 N N . GLY A 1 416 ? -17.108 8.233 38.001 1.00 69.88 416 GLY A N 1
ATOM 3352 C CA . GLY A 1 416 ? -18.543 7.986 37.829 1.00 69.88 416 GLY A CA 1
ATOM 3353 C C . GLY A 1 416 ? -19.132 8.585 36.547 1.00 69.88 416 GLY A C 1
ATOM 3354 O O . GLY A 1 416 ? -18.906 9.753 36.234 1.00 69.88 416 GLY A O 1
ATOM 3355 N N . LEU A 1 417 ? -19.906 7.776 35.819 1.00 78.88 417 LEU A N 1
ATOM 3356 C CA . LEU A 1 417 ? -20.315 8.045 34.434 1.00 78.88 417 LEU A CA 1
ATOM 3357 C C . LEU A 1 417 ? -21.175 9.309 34.271 1.00 78.88 417 LEU A C 1
ATOM 3359 O O . LEU A 1 417 ? -21.019 10.021 33.285 1.00 78.88 417 LEU A O 1
ATOM 3363 N N . ALA A 1 418 ? -22.023 9.635 35.252 1.00 73.81 418 ALA A N 1
ATOM 3364 C CA . ALA A 1 418 ? -22.952 10.768 35.171 1.00 73.81 418 ALA A CA 1
ATOM 3365 C C . ALA A 1 418 ? -22.272 12.146 35.118 1.00 73.81 418 ALA A C 1
ATOM 3367 O O . ALA A 1 418 ? -22.778 13.057 34.476 1.00 73.81 418 ALA A O 1
ATOM 3368 N N . ASN A 1 419 ? -21.105 12.288 35.753 1.00 76.19 419 ASN A N 1
ATOM 3369 C CA . ASN A 1 419 ? -20.285 13.502 35.724 1.00 76.19 419 ASN A CA 1
ATOM 3370 C C . ASN A 1 419 ? -18.840 13.154 35.355 1.00 76.19 419 ASN A C 1
ATOM 3372 O O . ASN A 1 419 ? -17.895 13.724 35.906 1.00 76.19 419 ASN A O 1
ATOM 3376 N N . SER A 1 420 ? -18.666 12.189 34.444 1.00 81.75 420 SER A N 1
ATOM 3377 C CA . SER A 1 420 ? -17.354 11.610 34.154 1.00 81.75 420 SER A CA 1
ATOM 3378 C C . SER A 1 420 ? -16.358 12.705 33.806 1.00 81.75 420 SER A C 1
ATOM 3380 O O . SER A 1 420 ? -16.632 13.539 32.951 1.00 81.75 420 SER A O 1
ATOM 3382 N N . THR A 1 421 ? -15.206 12.739 34.469 1.00 89.00 421 THR A N 1
ATOM 3383 C CA . THR A 1 421 ? -14.129 13.694 34.134 1.00 89.00 421 THR A CA 1
ATOM 3384 C C . THR A 1 421 ? -13.247 13.185 32.996 1.00 89.00 421 THR A C 1
ATOM 3386 O O . THR A 1 421 ? -12.288 13.846 32.604 1.00 89.00 421 THR A O 1
ATOM 3389 N N . ASN A 1 422 ? -13.585 12.015 32.452 1.00 92.50 422 ASN A N 1
ATOM 3390 C CA . ASN A 1 422 ? -12.953 11.450 31.282 1.00 92.50 422 ASN A CA 1
ATOM 3391 C C . ASN A 1 422 ? -13.482 12.130 30.008 1.00 92.50 422 ASN A C 1
ATOM 3393 O O . ASN A 1 422 ? -14.612 11.893 29.577 1.00 92.50 422 ASN A O 1
ATOM 3397 N N . LEU A 1 423 ? -12.644 12.967 29.394 1.00 92.12 423 LEU A N 1
ATOM 3398 C CA . LEU A 1 423 ? -12.978 13.687 28.164 1.00 92.12 423 LEU A CA 1
ATOM 3399 C C . LEU A 1 423 ? -13.245 12.734 26.990 1.00 92.12 423 LEU A C 1
ATOM 3401 O O . LEU A 1 423 ? -14.165 12.975 26.213 1.00 92.12 423 LEU A O 1
ATOM 3405 N N . GLY A 1 424 ? -12.503 11.624 26.898 1.00 92.81 424 GLY A N 1
ATOM 3406 C CA . GLY A 1 424 ? -12.692 10.625 25.845 1.00 92.81 424 GLY A CA 1
ATOM 3407 C C . GLY A 1 424 ? -14.062 9.953 25.925 1.00 92.81 424 GLY A C 1
ATOM 3408 O O . GLY A 1 424 ? -14.767 9.851 24.923 1.00 92.81 424 GLY A O 1
ATOM 3409 N N . PHE A 1 425 ? -14.490 9.584 27.135 1.00 92.94 425 PHE A N 1
ATOM 3410 C CA . PHE A 1 425 ? -15.836 9.063 27.377 1.00 92.94 425 PHE A CA 1
ATOM 3411 C C . PHE A 1 425 ? -16.926 10.068 26.976 1.00 92.94 425 PHE A C 1
ATOM 3413 O O . PHE A 1 425 ? -17.876 9.683 26.299 1.00 92.94 425 PHE A O 1
ATOM 3420 N N . ARG A 1 426 ? -16.784 11.351 27.344 1.00 92.19 426 ARG A N 1
ATOM 3421 C CA . ARG A 1 426 ? -17.780 12.390 27.017 1.00 92.19 426 ARG A CA 1
ATOM 3422 C C . ARG A 1 426 ? -17.972 12.572 25.514 1.00 92.19 426 ARG A C 1
ATOM 3424 O O . ARG A 1 426 ? -19.109 12.682 25.063 1.00 92.19 426 ARG A O 1
ATOM 3431 N N . GLU A 1 427 ? -16.889 12.575 24.739 1.00 93.69 427 GLU A N 1
ATOM 3432 C CA . GLU A 1 427 ? -16.992 12.680 23.279 1.00 93.69 427 GLU A CA 1
ATOM 3433 C C . GLU A 1 427 ? -17.680 11.448 22.675 1.00 93.69 427 GLU A C 1
ATOM 3435 O O . GLU A 1 427 ? -18.604 11.588 21.872 1.00 93.69 427 GLU A O 1
ATOM 3440 N N . ARG A 1 428 ? -17.323 10.233 23.122 1.00 94.31 428 ARG A N 1
ATOM 3441 C CA . ARG A 1 428 ? -18.006 9.002 22.680 1.00 94.31 428 ARG A CA 1
ATOM 3442 C C . ARG A 1 428 ? -19.494 9.011 23.044 1.00 94.31 428 ARG A C 1
ATOM 3444 O O . ARG A 1 428 ? -20.326 8.679 22.201 1.00 94.31 428 ARG A O 1
ATOM 3451 N N . GLN A 1 429 ? -19.836 9.441 24.261 1.00 92.88 429 GLN A N 1
ATOM 3452 C CA . GLN A 1 429 ? -21.219 9.580 24.722 1.00 92.88 429 GLN A CA 1
ATOM 3453 C C . GLN A 1 429 ? -21.997 10.533 23.815 1.00 92.88 429 GLN A C 1
ATOM 3455 O O . GLN A 1 429 ? -23.034 10.151 23.276 1.00 92.88 429 GLN A O 1
ATOM 3460 N N . LYS A 1 430 ? -21.461 11.737 23.586 1.00 93.12 430 LYS A N 1
ATOM 3461 C CA . LYS A 1 430 ? -22.058 12.773 22.736 1.00 93.12 430 LYS A CA 1
ATOM 3462 C C . LYS A 1 430 ? -22.338 12.275 21.319 1.00 93.12 430 LYS A C 1
ATOM 3464 O O . LYS A 1 430 ? -23.392 12.574 20.767 1.00 93.12 430 LYS A O 1
ATOM 3469 N N . LEU A 1 431 ? -21.417 11.513 20.728 1.00 93.94 431 LEU A N 1
ATOM 3470 C CA . LEU A 1 431 ? -21.587 10.969 19.378 1.00 93.94 431 LEU A CA 1
ATOM 3471 C C . LEU A 1 431 ? -22.658 9.873 19.306 1.00 93.94 431 LEU A C 1
ATOM 3473 O O . LEU A 1 431 ? -23.333 9.758 18.286 1.00 93.94 431 LEU A O 1
ATOM 3477 N N . SER A 1 432 ? -22.823 9.093 20.379 1.00 93.62 432 SER A N 1
ATOM 3478 C CA . SER A 1 432 ? -23.815 8.010 20.476 1.00 93.62 432 SER A CA 1
ATOM 3479 C C . SER A 1 432 ? -25.166 8.423 21.080 1.00 93.62 432 SER A C 1
ATOM 3481 O O . SER A 1 432 ? -26.082 7.599 21.149 1.00 93.62 432 SER A O 1
ATOM 3483 N N . ALA A 1 433 ? -25.294 9.677 21.526 1.00 92.62 433 ALA A N 1
ATOM 3484 C CA . ALA A 1 433 ? -26.474 10.198 22.206 1.00 92.62 433 ALA A CA 1
ATOM 3485 C C . ALA A 1 433 ? -27.742 10.024 21.361 1.00 92.62 433 ALA A C 1
ATOM 3487 O O . ALA A 1 433 ? -27.695 10.024 20.130 1.00 92.62 433 ALA A O 1
ATOM 3488 N N . GLU A 1 434 ? -28.877 9.834 22.039 1.00 93.00 434 GLU A N 1
ATOM 3489 C CA . GLU A 1 434 ? -30.194 9.648 21.404 1.00 93.00 434 GLU A CA 1
ATOM 3490 C C . GLU A 1 434 ? -30.238 8.486 20.396 1.00 93.00 434 GLU A C 1
ATOM 3492 O O . GLU A 1 434 ? -31.075 8.428 19.493 1.00 93.00 434 GLU A O 1
ATOM 3497 N N . SER A 1 435 ? -29.322 7.527 20.557 1.00 95.25 435 SER A N 1
ATOM 3498 C CA . SER A 1 435 ? -29.120 6.427 19.623 1.00 95.25 435 SER A CA 1
ATOM 3499 C C . SER A 1 435 ? -28.838 6.897 18.193 1.00 95.25 435 SER A C 1
ATOM 3501 O O . SER A 1 435 ? -29.337 6.319 17.222 1.00 95.25 435 SER A O 1
ATOM 3503 N N . LYS A 1 436 ? -28.029 7.944 18.034 1.00 94.94 436 LYS A N 1
ATOM 3504 C CA . LYS A 1 436 ? -27.513 8.320 16.721 1.00 94.94 436 LYS A CA 1
ATOM 3505 C C . LYS A 1 436 ? -26.715 7.159 16.114 1.00 94.94 436 LYS A C 1
ATOM 3507 O O . LYS A 1 436 ? -26.003 6.437 16.815 1.00 94.94 436 LYS A O 1
ATOM 3512 N N . VAL A 1 437 ? -26.866 6.966 14.805 1.00 96.44 437 VAL A N 1
ATOM 3513 C CA . VAL A 1 437 ? -26.089 5.967 14.065 1.00 96.44 437 VAL A CA 1
ATOM 3514 C C . VAL A 1 437 ? -24.638 6.428 14.012 1.00 96.44 437 VAL A C 1
ATOM 3516 O O . VAL A 1 437 ? -24.345 7.532 13.551 1.00 96.44 437 VAL A O 1
ATOM 3519 N N . LEU A 1 438 ? -23.748 5.574 14.500 1.00 96.62 438 LEU A N 1
ATOM 3520 C CA . LEU A 1 438 ? -22.310 5.741 14.406 1.00 96.62 438 LEU A CA 1
ATOM 3521 C C . LEU A 1 438 ? -21.845 5.060 13.123 1.00 96.62 438 LEU A C 1
ATOM 3523 O O . LEU A 1 438 ? -21.978 3.843 12.995 1.00 96.62 438 LEU A O 1
ATOM 3527 N N . ASP A 1 439 ? -21.330 5.855 12.192 1.00 97.12 439 ASP A N 1
ATOM 3528 C CA . ASP A 1 439 ? -20.748 5.395 10.934 1.00 97.12 439 ASP A CA 1
ATOM 3529 C C . ASP A 1 439 ? -19.228 5.335 11.096 1.00 97.12 439 ASP A C 1
ATOM 3531 O O . ASP A 1 439 ? -18.584 6.369 11.290 1.00 97.12 439 ASP A O 1
ATOM 3535 N N . LEU A 1 440 ? -18.681 4.121 11.149 1.00 97.56 440 LEU A N 1
ATOM 3536 C CA . LEU A 1 440 ? -17.307 3.864 11.560 1.00 97.56 440 LEU A CA 1
ATOM 3537 C C . LEU A 1 440 ? -16.524 3.207 10.430 1.00 97.56 440 LEU A C 1
ATOM 3539 O O . LEU A 1 440 ? -17.017 2.298 9.761 1.00 97.56 440 LEU A O 1
ATOM 3543 N N . ILE A 1 441 ? -15.273 3.628 10.264 1.00 96.75 441 ILE A N 1
ATOM 3544 C CA . ILE A 1 441 ? -14.376 3.098 9.240 1.00 96.75 441 ILE A CA 1
ATOM 3545 C C . ILE A 1 441 ? -12.947 3.001 9.773 1.00 96.75 441 ILE A C 1
ATOM 3547 O O . ILE A 1 441 ? -12.513 3.825 10.574 1.00 96.75 441 ILE A O 1
ATOM 3551 N N . GLY A 1 442 ? -12.207 1.976 9.363 1.00 94.25 442 GLY A N 1
ATOM 3552 C CA . GLY A 1 442 ? -10.814 1.812 9.770 1.00 94.25 442 GLY A CA 1
ATOM 3553 C C . GLY A 1 442 ? -10.257 0.418 9.491 1.00 94.25 442 GLY A C 1
ATOM 3554 O O . GLY A 1 442 ? -10.983 -0.456 9.025 1.00 94.25 442 GLY A O 1
ATOM 3555 N N . PRO A 1 443 ? -8.963 0.190 9.750 1.00 93.06 443 PRO A N 1
ATOM 3556 C CA . PRO A 1 443 ? -8.332 -1.104 9.522 1.00 93.06 443 PRO A CA 1
ATOM 3557 C C . PRO A 1 443 ? -8.679 -2.118 10.624 1.00 93.06 443 PRO A C 1
ATOM 3559 O O . PRO A 1 443 ? -8.970 -1.750 11.769 1.00 93.06 443 PRO A O 1
ATOM 3562 N N . LEU A 1 444 ? -8.578 -3.404 10.279 1.00 93.56 444 LEU A N 1
ATOM 3563 C CA . LEU A 1 444 ? -8.556 -4.512 11.238 1.00 93.56 444 LEU A CA 1
ATOM 3564 C C . LEU A 1 444 ? -7.109 -4.821 11.648 1.00 93.56 444 LEU A C 1
ATOM 3566 O O . LEU A 1 444 ? -6.192 -4.772 10.829 1.00 93.56 444 LEU A O 1
ATOM 3570 N N . HIS A 1 445 ? -6.904 -5.195 12.908 1.00 91.94 445 HIS A N 1
ATOM 3571 C CA . HIS A 1 445 ? -5.595 -5.540 13.472 1.00 91.94 445 HIS A CA 1
ATOM 3572 C C . HIS A 1 445 ? -5.246 -6.995 13.155 1.00 91.94 445 HIS A C 1
ATOM 3574 O O . HIS A 1 445 ? -5.332 -7.880 14.002 1.00 91.94 445 HIS A O 1
ATOM 3580 N N . MET A 1 446 ? -4.901 -7.257 11.895 1.00 90.94 446 MET A N 1
ATOM 3581 C CA . MET A 1 446 ? -4.535 -8.593 11.428 1.00 90.94 446 MET A CA 1
ATOM 3582 C C . MET A 1 446 ? -3.018 -8.736 11.292 1.00 90.94 446 MET A C 1
ATOM 3584 O O . MET A 1 446 ? -2.397 -8.013 10.518 1.00 90.94 446 MET A O 1
ATOM 3588 N N . ASP A 1 447 ? -2.422 -9.734 11.944 1.00 87.81 447 ASP A N 1
ATOM 3589 C CA . ASP A 1 447 ? -0.977 -9.997 11.867 1.00 87.81 447 ASP A CA 1
ATOM 3590 C C . ASP A 1 447 ? -0.512 -10.267 10.424 1.00 87.81 447 ASP A C 1
ATOM 3592 O O . ASP A 1 447 ? 0.567 -9.850 10.015 1.00 87.81 447 ASP A O 1
ATOM 3596 N N . VAL A 1 448 ? -1.339 -10.933 9.608 1.00 87.12 448 VAL A N 1
ATOM 3597 C CA . VAL A 1 448 ? -1.029 -11.193 8.187 1.00 87.12 448 VAL A CA 1
ATOM 3598 C C . VAL A 1 448 ? -1.031 -9.916 7.333 1.00 87.12 448 VAL A C 1
ATOM 3600 O O . VAL A 1 448 ? -0.398 -9.878 6.279 1.00 87.12 448 VAL A O 1
ATOM 3603 N N . ALA A 1 449 ? -1.710 -8.865 7.799 1.00 85.75 449 ALA A N 1
ATOM 3604 C CA . ALA A 1 449 ? -1.749 -7.547 7.175 1.00 85.75 449 ALA A CA 1
ATOM 3605 C C . ALA A 1 449 ? -0.607 -6.634 7.661 1.00 85.75 449 ALA A C 1
ATOM 3607 O O . ALA A 1 449 ? -0.480 -5.508 7.189 1.00 85.75 449 ALA A O 1
ATOM 3608 N N . SER A 1 450 ? 0.272 -7.111 8.557 1.00 82.25 450 SER A N 1
ATOM 3609 C CA . SER A 1 450 ? 1.425 -6.341 9.049 1.00 82.25 450 SER A CA 1
ATOM 3610 C C . SER A 1 450 ? 2.560 -6.204 8.025 1.00 82.25 450 SER A C 1
ATOM 3612 O O . SER A 1 450 ? 3.608 -5.637 8.333 1.00 82.25 450 SER A O 1
ATOM 3614 N N . GLN A 1 451 ? 2.418 -6.813 6.851 1.00 83.56 451 GLN A N 1
ATOM 3615 C CA . GLN A 1 451 ? 3.447 -6.932 5.828 1.00 83.56 451 GLN A CA 1
ATOM 3616 C C . GLN A 1 451 ? 2.888 -6.448 4.485 1.00 83.56 451 GLN A C 1
ATOM 3618 O O . GLN A 1 451 ? 1.722 -6.675 4.179 1.00 83.56 451 GLN A O 1
ATOM 3623 N N . ALA A 1 452 ? 3.718 -5.775 3.687 1.00 79.19 452 ALA A N 1
ATOM 3624 C CA . ALA A 1 452 ? 3.274 -5.074 2.479 1.00 79.19 452 ALA A CA 1
ATOM 3625 C C . ALA A 1 452 ? 3.222 -5.944 1.203 1.00 79.19 452 ALA A C 1
ATOM 3627 O O . ALA A 1 452 ? 2.933 -5.428 0.126 1.00 79.19 452 ALA A O 1
ATOM 3628 N N . ARG A 1 453 ? 3.545 -7.243 1.272 1.00 87.25 453 ARG A N 1
ATOM 3629 C CA . ARG A 1 453 ? 3.484 -8.147 0.112 1.00 87.25 453 ARG A CA 1
ATOM 3630 C C . ARG A 1 453 ? 2.036 -8.509 -0.177 1.00 87.25 453 ARG A C 1
ATOM 3632 O O . ARG A 1 453 ? 1.294 -8.920 0.716 1.00 87.25 453 ARG A O 1
ATOM 3639 N N . LEU A 1 454 ? 1.689 -8.422 -1.452 1.00 88.75 454 LEU A N 1
ATOM 3640 C CA . LEU A 1 454 ? 0.394 -8.835 -1.963 1.00 88.75 454 LEU A CA 1
ATOM 3641 C C . LEU A 1 454 ? 0.249 -10.350 -1.840 1.00 88.75 454 LEU A C 1
ATOM 3643 O O . LEU A 1 454 ? 1.196 -11.098 -2.095 1.00 88.75 454 LEU A O 1
ATOM 3647 N N . LEU A 1 455 ? -0.940 -10.793 -1.455 1.00 89.44 455 LEU A N 1
ATOM 3648 C CA . LEU A 1 455 ? -1.291 -12.198 -1.510 1.00 89.44 455 LEU A CA 1
ATOM 3649 C C . LEU A 1 455 ? -1.506 -12.571 -2.987 1.00 89.44 455 LEU A C 1
ATOM 3651 O O . LEU A 1 455 ? -2.268 -11.871 -3.666 1.00 89.44 455 LEU A O 1
ATOM 3655 N N . PRO A 1 456 ? -0.825 -13.610 -3.505 1.00 87.88 456 PRO A N 1
ATOM 3656 C CA . PRO A 1 456 ? -0.984 -14.027 -4.886 1.00 87.88 456 PRO A CA 1
ATOM 3657 C C . PRO A 1 456 ? -2.412 -14.499 -5.140 1.00 87.88 456 PRO A C 1
ATOM 3659 O O . PRO A 1 456 ? -3.151 -14.880 -4.227 1.00 87.88 456 PRO A O 1
ATOM 3662 N N . ASN A 1 457 ? -2.764 -14.482 -6.415 1.00 85.12 457 ASN A N 1
ATOM 3663 C CA . ASN A 1 457 ? -3.995 -15.058 -6.913 1.00 85.12 457 ASN A CA 1
ATOM 3664 C C . ASN A 1 457 ? -4.122 -16.560 -6.558 1.00 85.12 457 ASN A C 1
ATOM 3666 O O . ASN A 1 457 ? -3.120 -17.234 -6.315 1.00 85.12 457 ASN A O 1
ATOM 3670 N N . GLY A 1 458 ? -5.350 -17.086 -6.517 1.00 86.56 458 GLY A N 1
ATOM 3671 C CA . GLY A 1 458 ? -5.631 -18.491 -6.192 1.00 86.56 458 GLY A CA 1
ATOM 3672 C C . GLY A 1 458 ? -5.686 -18.822 -4.695 1.00 86.56 458 GLY A C 1
ATOM 3673 O O . GLY A 1 458 ? -5.882 -19.980 -4.331 1.00 86.56 458 GLY A O 1
ATOM 3674 N N . VAL A 1 459 ? -5.538 -17.827 -3.813 1.00 89.88 459 VAL A N 1
ATOM 3675 C CA . VAL A 1 459 ? -5.689 -18.002 -2.361 1.00 89.88 459 VAL A CA 1
ATOM 3676 C C . VAL A 1 459 ? -6.997 -17.369 -1.899 1.00 89.88 459 VAL A C 1
ATOM 3678 O O . VAL A 1 459 ? -7.122 -16.145 -1.854 1.00 89.88 459 VAL A O 1
ATOM 3681 N N . ASP A 1 460 ? -7.966 -18.202 -1.520 1.00 94.00 460 ASP A N 1
ATOM 3682 C CA . ASP A 1 460 ? -9.193 -17.728 -0.880 1.00 94.00 460 ASP A CA 1
ATOM 3683 C C . ASP A 1 460 ? -8.877 -17.131 0.497 1.00 94.00 460 ASP A C 1
ATOM 3685 O O . ASP A 1 460 ? -8.064 -17.666 1.250 1.00 94.00 460 ASP A O 1
ATOM 3689 N N . VAL A 1 461 ? -9.536 -16.036 0.862 1.00 95.00 461 VAL A N 1
ATOM 3690 C CA . VAL A 1 461 ? -9.377 -15.415 2.182 1.00 95.00 461 VAL A CA 1
ATOM 3691 C C . VAL A 1 461 ? -10.716 -15.421 2.892 1.00 95.00 461 VAL A C 1
ATOM 3693 O O . VAL A 1 461 ? -11.709 -14.905 2.381 1.00 95.00 461 VAL A O 1
ATOM 3696 N N . ARG A 1 462 ? -10.743 -15.969 4.105 1.00 96.12 462 ARG A N 1
ATOM 3697 C CA . ARG A 1 462 ? -11.916 -15.927 4.979 1.00 96.12 462 ARG A CA 1
ATO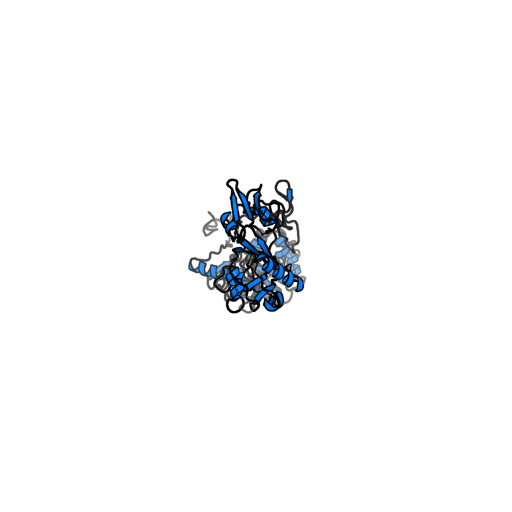M 3698 C C . ARG A 1 462 ? -11.559 -15.215 6.272 1.00 96.12 462 ARG A C 1
ATOM 3700 O O . ARG A 1 462 ? -10.622 -15.609 6.965 1.00 96.12 462 ARG A O 1
ATOM 3707 N N . ILE A 1 463 ? -12.315 -14.174 6.598 1.00 95.94 463 ILE A N 1
ATOM 3708 C CA . ILE A 1 463 ? -12.139 -13.383 7.819 1.00 95.94 463 ILE A CA 1
ATOM 3709 C C . ILE A 1 463 ? -13.385 -13.571 8.670 1.00 95.94 463 ILE A C 1
ATOM 3711 O O . ILE A 1 463 ? -14.494 -13.285 8.222 1.00 95.94 463 ILE A O 1
ATOM 3715 N N . ARG A 1 464 ? -13.194 -14.051 9.898 1.00 95.75 464 ARG A N 1
ATOM 3716 C CA . ARG A 1 464 ? -14.264 -14.304 10.860 1.00 95.75 464 ARG A CA 1
ATOM 3717 C C . ARG A 1 464 ? -14.054 -13.463 12.112 1.00 95.75 464 ARG A C 1
ATOM 3719 O O . ARG A 1 464 ? -12.994 -13.528 12.730 1.00 95.75 464 ARG A O 1
ATOM 3726 N N . LEU A 1 465 ? -15.084 -12.721 12.503 1.00 95.69 465 LEU A N 1
ATOM 3727 C CA . LEU A 1 465 ? -15.116 -11.880 13.696 1.00 95.69 465 LEU A CA 1
ATOM 3728 C C . LEU A 1 465 ? -16.205 -12.379 14.648 1.00 95.69 465 LEU A C 1
ATOM 3730 O O . LEU A 1 465 ? -17.369 -12.509 14.262 1.00 95.69 465 LEU A O 1
ATOM 3734 N N . LEU A 1 466 ? -15.845 -12.634 15.903 1.00 94.69 466 LEU A N 1
ATOM 3735 C CA . LEU A 1 466 ? -16.801 -12.951 16.962 1.00 94.69 466 LEU A CA 1
ATOM 3736 C C . LEU A 1 466 ? -17.062 -11.707 17.802 1.00 94.69 466 LEU A C 1
ATOM 3738 O O . LEU A 1 466 ? -16.131 -11.032 18.229 1.00 94.69 466 LEU A O 1
ATOM 3742 N N . ARG A 1 467 ? -18.331 -11.402 18.052 1.00 93.12 467 ARG A N 1
ATOM 3743 C CA . ARG A 1 467 ? -18.741 -10.200 18.775 1.00 93.12 467 ARG A CA 1
ATOM 3744 C C . ARG A 1 467 ? -18.603 -10.372 20.294 1.00 93.12 467 ARG A C 1
ATOM 3746 O O . ARG A 1 467 ? -18.975 -11.407 20.841 1.00 93.12 467 ARG A O 1
ATOM 3753 N N . HIS A 1 468 ? -18.138 -9.330 20.982 1.00 92.69 468 HIS A N 1
ATOM 3754 C CA . HIS A 1 468 ? -18.190 -9.248 22.440 1.00 92.69 468 HIS A CA 1
ATOM 3755 C C . HIS A 1 468 ? -19.629 -9.103 22.956 1.00 92.69 468 HIS A C 1
ATOM 3757 O O . HIS A 1 468 ? -20.534 -8.619 22.272 1.00 92.69 468 HIS A O 1
ATOM 3763 N N . LYS A 1 469 ? -19.830 -9.479 24.222 1.00 91.19 469 LYS A N 1
ATOM 3764 C CA . LYS A 1 469 ? -21.076 -9.187 24.934 1.00 91.19 469 LYS A CA 1
ATOM 3765 C C . LYS A 1 469 ? -21.226 -7.678 25.148 1.00 91.19 469 LYS A C 1
ATOM 3767 O O . LYS A 1 469 ? -20.231 -6.968 25.299 1.00 91.19 469 LYS A O 1
ATOM 3772 N N . SER A 1 470 ? -22.466 -7.189 25.202 1.00 90.94 470 SER A N 1
ATOM 3773 C CA . SER A 1 470 ? -22.721 -5.744 25.326 1.00 90.94 470 SER A CA 1
ATOM 3774 C C . SER A 1 470 ? -22.164 -5.164 26.629 1.00 90.94 470 SER A C 1
ATOM 3776 O O . SER A 1 470 ? -21.720 -4.025 26.623 1.00 90.94 470 SER A O 1
ATOM 3778 N N . GLU A 1 471 ? -22.088 -5.958 27.699 1.00 90.94 471 GLU A N 1
ATOM 3779 C CA . GLU A 1 471 ? -21.509 -5.573 28.992 1.00 90.94 471 GLU A CA 1
ATOM 3780 C C . GLU A 1 471 ? -20.007 -5.272 28.913 1.00 90.94 471 GLU A C 1
ATOM 3782 O O . GLU A 1 471 ? -19.489 -4.529 29.737 1.00 90.94 471 GLU A O 1
ATOM 3787 N N . PHE A 1 472 ? -19.300 -5.853 27.940 1.00 92.06 472 PHE A N 1
ATOM 3788 C CA . PHE A 1 472 ? -17.897 -5.530 27.690 1.00 92.06 472 PHE A CA 1
ATOM 3789 C C . PHE A 1 472 ? -17.767 -4.299 26.789 1.00 92.06 472 PHE A C 1
ATOM 3791 O O . PHE A 1 472 ? -16.930 -3.436 27.023 1.00 92.06 472 PHE A O 1
ATOM 3798 N N . SER A 1 473 ? -18.596 -4.216 25.747 1.00 93.62 473 SER A N 1
ATOM 3799 C CA . SER A 1 473 ? -18.500 -3.185 24.708 1.00 93.62 473 SER A CA 1
ATOM 3800 C C . SER A 1 473 ? -19.090 -1.821 25.099 1.00 93.62 473 SER A C 1
ATOM 3802 O O . SER A 1 473 ? -18.925 -0.846 24.361 1.00 93.62 473 SER A O 1
ATOM 3804 N N . LEU A 1 474 ? -19.793 -1.729 26.228 1.00 93.69 474 LEU A N 1
ATOM 3805 C CA . LEU A 1 474 ? -20.481 -0.526 26.689 1.00 93.69 474 LEU A CA 1
ATOM 3806 C C . LEU A 1 474 ? -20.062 -0.158 28.117 1.00 93.69 474 LEU A C 1
ATOM 3808 O O . LEU A 1 474 ? -19.960 -1.013 28.989 1.00 93.69 474 LEU A O 1
ATOM 3812 N N . MET A 1 475 ? -19.882 1.139 28.364 1.00 91.06 475 MET A N 1
ATOM 3813 C CA . MET A 1 475 ? -19.662 1.715 29.690 1.00 91.06 475 MET A CA 1
ATOM 3814 C C . MET A 1 475 ? -20.959 2.359 30.191 1.00 91.06 475 MET A C 1
ATOM 3816 O O . MET A 1 475 ? -21.233 3.520 29.877 1.00 91.06 475 MET A O 1
ATOM 3820 N N . SER A 1 476 ? -21.756 1.609 30.956 1.00 89.75 476 SER A N 1
ATOM 3821 C CA . SER A 1 476 ? -23.006 2.060 31.594 1.00 89.75 476 SER A CA 1
ATOM 3822 C C . SER A 1 476 ? -23.043 1.732 33.090 1.00 89.75 476 SER A C 1
ATOM 3824 O O . SER A 1 476 ? -22.374 0.801 33.537 1.00 89.75 476 SER A O 1
ATOM 3826 N N . PRO A 1 477 ? -23.871 2.446 33.879 1.00 85.31 477 PRO A N 1
ATOM 3827 C CA . PRO A 1 477 ? -24.122 2.098 35.277 1.00 85.31 477 PRO A CA 1
ATOM 3828 C C . PRO A 1 477 ? -24.971 0.825 35.436 1.00 85.31 477 PRO A C 1
ATOM 3830 O O . PRO A 1 477 ? -24.899 0.175 36.475 1.00 85.31 477 PRO A O 1
ATOM 3833 N N . THR A 1 478 ? -25.775 0.464 34.429 1.00 84.50 478 THR A N 1
ATOM 3834 C CA . THR A 1 478 ? -26.638 -0.731 34.427 1.00 84.50 478 THR A CA 1
ATOM 3835 C C . THR A 1 478 ? -26.455 -1.555 33.150 1.00 84.50 478 THR A C 1
ATOM 3837 O O . THR A 1 478 ? -25.960 -1.054 32.139 1.00 84.50 478 THR A O 1
ATOM 3840 N N . ALA A 1 479 ? -26.868 -2.826 33.170 1.00 81.75 479 ALA A N 1
ATOM 3841 C CA . ALA A 1 479 ? -26.752 -3.761 32.041 1.00 81.75 479 ALA A CA 1
ATOM 3842 C C . ALA A 1 479 ? -27.979 -3.742 31.095 1.00 81.75 479 ALA A C 1
ATOM 3844 O O . ALA A 1 479 ? -28.350 -4.760 30.502 1.00 81.75 479 ALA A O 1
ATOM 3845 N N . ASP A 1 480 ? -28.622 -2.578 30.951 1.00 89.50 480 ASP A N 1
ATOM 3846 C CA . ASP A 1 480 ? -29.897 -2.414 30.236 1.00 89.50 480 ASP A CA 1
ATOM 3847 C C . ASP A 1 480 ? -29.738 -1.882 28.808 1.00 89.50 480 ASP A C 1
ATOM 3849 O O . ASP A 1 480 ? -30.699 -1.397 28.208 1.00 89.50 480 ASP A O 1
ATOM 3853 N N . PHE A 1 481 ? -28.538 -1.975 28.239 1.00 92.69 481 PHE A N 1
ATOM 3854 C CA . PHE A 1 481 ? -28.209 -1.428 26.925 1.00 92.69 481 PHE A CA 1
ATOM 3855 C C . PHE A 1 481 ? -27.612 -2.500 26.015 1.00 92.69 481 PHE A C 1
ATOM 3857 O O . PHE A 1 481 ? -26.971 -3.446 26.473 1.00 92.69 481 PHE A O 1
ATOM 3864 N N . LYS A 1 482 ? -27.824 -2.351 24.706 1.00 93.38 482 LYS A N 1
ATOM 3865 C CA . LYS A 1 482 ? -27.231 -3.211 23.680 1.00 93.38 482 LYS A CA 1
ATOM 3866 C C . LYS A 1 482 ? -26.777 -2.399 22.475 1.00 93.38 482 LYS A C 1
ATOM 3868 O O . LYS A 1 482 ? -27.330 -1.344 22.167 1.00 93.38 482 LYS A O 1
ATOM 3873 N N . ILE A 1 483 ? -25.786 -2.924 21.764 1.00 93.44 483 ILE A N 1
ATOM 3874 C CA . ILE A 1 483 ? -25.377 -2.399 20.456 1.00 93.44 483 ILE A CA 1
ATOM 3875 C C . ILE A 1 483 ? -26.150 -3.161 19.370 1.00 93.44 483 ILE A C 1
ATOM 3877 O O . ILE A 1 483 ? -26.317 -4.377 19.462 1.00 93.44 483 ILE A O 1
ATOM 3881 N N . VAL A 1 484 ? -26.624 -2.468 18.344 1.00 93.31 484 VAL A N 1
ATOM 3882 C CA . VAL A 1 484 ? -27.241 -3.058 17.152 1.00 93.31 484 VAL A CA 1
ATOM 3883 C C . VAL A 1 484 ? -26.374 -2.697 15.954 1.00 93.31 484 VAL A C 1
ATOM 3885 O O . VAL A 1 484 ? -26.067 -1.523 15.750 1.00 93.31 484 VAL A O 1
ATOM 3888 N N . ILE A 1 485 ? -25.969 -3.702 15.180 1.00 93.69 485 ILE A N 1
ATOM 3889 C CA . ILE A 1 485 ? -25.241 -3.511 13.923 1.00 93.69 485 ILE A CA 1
ATOM 3890 C C . ILE A 1 485 ? -26.281 -3.321 12.820 1.00 93.69 485 ILE A C 1
ATOM 3892 O O . ILE A 1 485 ? -27.143 -4.174 12.638 1.00 93.69 485 ILE A O 1
ATOM 3896 N N . GLN A 1 486 ? -26.219 -2.197 12.109 1.00 93.00 486 GLN A N 1
ATOM 3897 C CA . GLN A 1 486 ? -27.138 -1.897 11.007 1.00 93.00 486 GLN A CA 1
ATOM 3898 C C . GLN A 1 486 ? -26.596 -2.383 9.667 1.00 93.00 486 GLN A C 1
ATOM 3900 O O . GLN A 1 486 ? -27.329 -2.962 8.873 1.00 93.00 486 GLN A O 1
ATOM 3905 N N . SER A 1 487 ? -25.312 -2.147 9.421 1.00 93.44 487 SER A N 1
ATOM 3906 C CA . SER A 1 487 ? -24.629 -2.588 8.211 1.00 93.44 487 SER A CA 1
ATOM 3907 C C . SER A 1 487 ? -23.161 -2.816 8.510 1.00 93.44 487 SER A C 1
ATOM 3909 O O . SER A 1 487 ? -22.578 -2.142 9.363 1.00 93.44 487 SER A O 1
ATOM 3911 N N . VAL A 1 488 ? -22.554 -3.736 7.778 1.00 95.19 488 VAL A N 1
ATOM 3912 C CA . VAL A 1 488 ? -21.124 -3.995 7.859 1.00 95.19 488 VAL A CA 1
ATOM 3913 C C . VAL A 1 488 ? -20.623 -4.425 6.492 1.00 95.19 488 VAL A C 1
ATOM 3915 O O . VAL A 1 488 ? -21.276 -5.219 5.816 1.00 95.19 488 VAL A O 1
ATOM 3918 N N . SER A 1 489 ? -19.474 -3.899 6.094 1.00 95.62 489 SER A N 1
ATOM 3919 C CA . SER A 1 489 ? -18.810 -4.280 4.857 1.00 95.62 489 SER A CA 1
ATOM 3920 C C . SER A 1 489 ? -17.296 -4.190 5.001 1.00 95.62 489 SER A C 1
ATOM 3922 O O . SER A 1 489 ? -16.762 -3.464 5.844 1.00 95.62 489 SER A O 1
ATOM 3924 N N . LEU A 1 490 ? -16.594 -4.981 4.197 1.00 96.44 490 LEU A N 1
ATOM 3925 C CA . LEU A 1 490 ? -15.141 -5.004 4.155 1.00 96.44 490 LEU A CA 1
ATOM 3926 C C . LEU A 1 490 ? -14.681 -4.598 2.759 1.00 96.44 490 LEU A C 1
ATOM 3928 O O . LEU A 1 490 ? -15.011 -5.252 1.779 1.00 96.44 490 LEU A O 1
ATOM 3932 N N . PHE A 1 491 ? -13.882 -3.549 2.661 1.00 95.62 491 PHE A N 1
ATOM 3933 C CA . PHE A 1 491 ? -13.267 -3.121 1.416 1.00 95.62 491 PHE A CA 1
ATOM 3934 C C . PHE A 1 491 ? -11.852 -3.684 1.337 1.00 95.62 491 PHE A C 1
ATOM 3936 O O . PHE A 1 491 ? -11.006 -3.393 2.183 1.00 95.62 491 PHE A O 1
ATOM 3943 N N . ILE A 1 492 ? -11.583 -4.481 0.307 1.00 93.06 492 ILE A N 1
ATOM 3944 C CA . ILE A 1 492 ? -10.246 -5.015 0.029 1.00 93.06 492 ILE A CA 1
ATOM 3945 C C . ILE A 1 492 ? -9.750 -4.441 -1.285 1.00 93.06 492 ILE A C 1
ATOM 3947 O O . ILE A 1 492 ? -10.477 -4.389 -2.280 1.00 93.06 492 ILE A O 1
ATOM 3951 N N . ARG A 1 493 ? -8.490 -4.011 -1.288 1.00 91.56 493 ARG A N 1
ATOM 3952 C CA . ARG A 1 493 ? -7.826 -3.532 -2.490 1.00 91.56 493 ARG A CA 1
ATOM 3953 C C . ARG A 1 493 ? -7.348 -4.729 -3.310 1.00 91.56 493 ARG A C 1
ATOM 3955 O O . ARG A 1 493 ? -6.515 -5.515 -2.865 1.00 91.56 493 ARG A O 1
ATOM 3962 N N . LYS A 1 494 ? -7.891 -4.858 -4.518 1.00 91.25 494 LYS A N 1
ATOM 3963 C CA . LYS A 1 494 ? -7.433 -5.800 -5.538 1.00 91.25 494 LYS A CA 1
ATOM 3964 C C . LYS A 1 494 ? -6.452 -5.100 -6.461 1.00 91.25 494 LYS A C 1
ATOM 3966 O O . LYS A 1 494 ? -6.652 -3.939 -6.824 1.00 91.25 494 LYS A O 1
ATOM 3971 N N . VAL A 1 495 ? -5.380 -5.794 -6.807 1.00 90.19 495 VAL A N 1
ATOM 3972 C CA . VAL A 1 495 ? -4.220 -5.228 -7.484 1.00 90.19 495 VAL A CA 1
ATOM 3973 C C . VAL A 1 495 ? -3.952 -6.027 -8.755 1.00 90.19 495 VAL A C 1
ATOM 3975 O O . VAL A 1 495 ? -3.646 -7.215 -8.690 1.00 90.19 495 VAL A O 1
ATOM 3978 N N . ASN A 1 496 ? -4.078 -5.374 -9.907 1.00 89.25 496 ASN A N 1
ATOM 3979 C CA . ASN A 1 496 ? -3.687 -5.928 -11.199 1.00 89.25 496 ASN A CA 1
ATOM 3980 C C . ASN A 1 496 ? -2.175 -5.926 -11.260 1.00 89.25 496 ASN A C 1
ATOM 3982 O O . ASN A 1 496 ? -1.590 -4.854 -11.145 1.00 89.25 496 ASN A O 1
ATOM 3986 N N . VAL A 1 497 ? -1.564 -7.092 -11.433 1.00 85.12 497 VAL A N 1
ATOM 3987 C CA . VAL A 1 497 ? -0.114 -7.216 -11.551 1.00 85.12 497 VAL A CA 1
ATOM 3988 C C . VAL A 1 497 ? 0.254 -7.495 -13.008 1.00 85.12 497 VAL A C 1
ATOM 3990 O O . VAL A 1 497 ? -0.447 -8.246 -13.680 1.00 85.12 497 VAL A O 1
ATOM 3993 N N . ALA A 1 498 ? 1.348 -6.910 -13.490 1.00 83.50 498 ALA A N 1
ATOM 3994 C CA . ALA A 1 498 ? 1.867 -7.125 -14.830 1.00 83.50 498 ALA A CA 1
ATOM 3995 C C . ALA A 1 498 ? 2.073 -8.615 -15.119 1.00 83.50 498 ALA A C 1
ATOM 3997 O O . ALA A 1 498 ? 2.675 -9.342 -14.322 1.00 83.50 498 ALA A O 1
ATOM 3998 N N . SER A 1 499 ? 1.633 -9.066 -16.297 1.00 81.38 499 SER A N 1
ATOM 3999 C CA . SER A 1 499 ? 1.648 -10.488 -16.668 1.00 81.38 499 SER A CA 1
ATOM 4000 C C . SER A 1 499 ? 3.044 -11.115 -16.607 1.00 81.38 499 SER A C 1
ATOM 4002 O O . SER A 1 499 ? 3.178 -12.277 -16.238 1.00 81.38 499 SER A O 1
ATOM 4004 N N . SER A 1 500 ? 4.102 -10.347 -16.898 1.00 82.31 500 SER A N 1
ATOM 4005 C CA . SER A 1 500 ? 5.493 -10.810 -16.787 1.00 82.31 500 SER A CA 1
ATOM 4006 C C . SER A 1 500 ? 5.860 -11.256 -15.367 1.00 82.31 500 SER A C 1
ATOM 4008 O O . SER A 1 500 ? 6.613 -12.214 -15.195 1.00 82.31 500 SER A O 1
ATOM 4010 N N . ILE A 1 501 ? 5.309 -10.597 -14.346 1.00 81.88 501 ILE A N 1
ATOM 4011 C CA . ILE A 1 501 ? 5.575 -10.894 -12.935 1.00 81.88 501 ILE A CA 1
ATOM 4012 C C . ILE A 1 501 ? 4.757 -12.087 -12.473 1.00 81.88 501 ILE A C 1
ATOM 4014 O O . ILE A 1 501 ? 5.280 -12.902 -11.720 1.00 81.88 501 ILE A O 1
ATOM 4018 N N . ILE A 1 502 ? 3.519 -12.223 -12.947 1.00 80.25 502 ILE A N 1
ATOM 4019 C CA . ILE A 1 502 ? 2.694 -13.405 -12.674 1.00 80.25 502 ILE A CA 1
ATOM 4020 C C . ILE A 1 502 ? 3.403 -14.658 -13.213 1.00 80.25 502 ILE A C 1
ATOM 4022 O O . ILE A 1 502 ? 3.646 -15.589 -12.453 1.00 80.25 502 ILE A O 1
ATOM 4026 N N . ILE A 1 503 ? 3.873 -14.628 -14.467 1.00 84.44 503 ILE A N 1
ATOM 4027 C CA . ILE A 1 503 ? 4.632 -15.737 -15.079 1.00 84.44 503 ILE A CA 1
ATOM 4028 C C . ILE A 1 503 ? 5.930 -16.021 -14.307 1.00 84.44 503 ILE A C 1
ATOM 4030 O O . ILE A 1 503 ? 6.289 -17.174 -14.064 1.00 84.44 503 ILE A O 1
ATOM 4034 N N . ALA A 1 504 ? 6.654 -14.975 -13.895 1.00 83.31 504 ALA A N 1
ATOM 4035 C CA . ALA A 1 504 ? 7.870 -15.138 -13.102 1.00 83.31 504 ALA A CA 1
ATOM 4036 C C . ALA A 1 504 ? 7.587 -15.743 -11.715 1.00 83.31 504 ALA A C 1
ATOM 4038 O O . ALA A 1 504 ? 8.378 -16.555 -11.233 1.00 83.31 504 ALA A O 1
ATOM 4039 N N . GLN A 1 505 ? 6.471 -15.373 -11.079 1.00 82.25 505 GLN A N 1
ATOM 4040 C CA . GLN A 1 505 ? 6.024 -15.947 -9.810 1.00 82.25 505 GLN A CA 1
ATOM 4041 C C . GLN A 1 505 ? 5.634 -17.416 -9.970 1.00 82.25 505 GLN A C 1
ATOM 4043 O O . GLN A 1 505 ? 6.080 -18.226 -9.163 1.00 82.25 505 GLN A O 1
ATOM 4048 N N . GLU A 1 506 ? 4.876 -17.772 -11.008 1.00 83.69 506 GLU A N 1
ATOM 4049 C CA . GLU A 1 506 ? 4.522 -19.164 -11.316 1.00 83.69 506 GLU A CA 1
ATOM 4050 C C . GLU A 1 506 ? 5.775 -20.024 -11.501 1.00 83.69 506 GLU A C 1
ATOM 4052 O O . GLU A 1 506 ? 5.943 -21.029 -10.813 1.00 83.69 506 GLU A O 1
ATOM 4057 N N . LYS A 1 507 ? 6.730 -19.564 -12.318 1.00 87.50 507 LYS A N 1
ATOM 4058 C CA . LYS A 1 507 ? 8.005 -20.267 -12.515 1.00 87.50 507 LYS A CA 1
ATOM 4059 C C . LYS A 1 507 ? 8.835 -20.362 -11.231 1.00 87.50 507 LYS A C 1
ATOM 4061 O O . LYS A 1 507 ? 9.504 -21.361 -10.987 1.00 87.50 507 LYS A O 1
ATOM 4066 N N . ALA A 1 508 ? 8.816 -19.334 -10.382 1.00 86.88 508 ALA A N 1
ATOM 4067 C CA . ALA A 1 508 ? 9.500 -19.381 -9.090 1.00 86.88 508 ALA A CA 1
ATOM 4068 C C . ALA A 1 508 ? 8.837 -20.374 -8.116 1.00 86.88 508 ALA A C 1
ATOM 4070 O O . ALA A 1 508 ? 9.542 -21.018 -7.336 1.00 86.88 508 ALA A O 1
ATOM 4071 N N . LEU A 1 509 ? 7.509 -20.518 -8.176 1.00 87.00 509 LEU A N 1
ATOM 4072 C CA . LEU A 1 509 ? 6.741 -21.468 -7.369 1.00 87.00 509 LEU A CA 1
ATOM 4073 C C . LEU A 1 509 ? 7.001 -22.930 -7.767 1.00 87.00 509 LEU A C 1
ATOM 4075 O O . LEU A 1 509 ? 6.912 -23.803 -6.907 1.00 87.00 509 LEU A O 1
ATOM 4079 N N . GLU A 1 510 ? 7.402 -23.203 -9.015 1.00 89.56 510 GLU A N 1
ATOM 4080 C CA . GLU A 1 510 ? 7.874 -24.536 -9.432 1.00 89.56 510 GLU A CA 1
ATOM 4081 C C . GLU A 1 510 ? 9.157 -24.962 -8.698 1.00 89.56 510 GLU A C 1
ATOM 4083 O O . GLU A 1 510 ? 9.379 -26.146 -8.445 1.00 89.56 510 GLU A O 1
ATOM 4088 N N . HIS A 1 511 ? 10.012 -24.000 -8.337 1.00 87.62 511 HIS A N 1
ATOM 4089 C CA . HIS A 1 511 ? 11.321 -24.259 -7.734 1.00 87.62 511 HIS A CA 1
ATOM 4090 C C . HIS A 1 511 ? 11.355 -24.075 -6.208 1.00 87.62 511 HIS A C 1
ATOM 4092 O O . HIS A 1 511 ? 12.312 -24.511 -5.563 1.00 87.62 511 HIS A O 1
ATOM 4098 N N . GLY A 1 512 ? 10.351 -23.435 -5.601 1.00 88.00 512 GLY A N 1
ATOM 4099 C CA . GLY A 1 512 ? 10.356 -23.179 -4.164 1.00 88.00 512 GLY A CA 1
ATOM 4100 C C . GLY A 1 512 ? 9.080 -22.555 -3.604 1.00 88.00 512 GLY A C 1
ATOM 4101 O O . GLY A 1 512 ? 8.163 -22.165 -4.313 1.00 88.00 512 GLY A O 1
ATOM 4102 N N . LEU A 1 513 ? 9.026 -22.450 -2.274 1.00 87.44 513 LEU A N 1
ATOM 4103 C CA . LEU A 1 513 ? 7.869 -21.916 -1.554 1.00 87.44 513 LEU A CA 1
ATOM 4104 C C . LEU A 1 513 ? 7.920 -20.387 -1.446 1.00 87.44 513 LEU A C 1
ATOM 4106 O O . LEU A 1 513 ? 8.957 -19.812 -1.098 1.00 87.44 513 LEU A O 1
ATOM 4110 N N . MET A 1 514 ? 6.769 -19.734 -1.619 1.00 84.88 514 MET A N 1
ATOM 4111 C CA . MET A 1 514 ? 6.621 -18.311 -1.318 1.00 84.88 514 MET A CA 1
ATOM 4112 C C . MET A 1 514 ? 6.645 -18.078 0.198 1.00 84.88 514 MET A C 1
ATOM 4114 O O . MET A 1 514 ? 5.885 -18.680 0.957 1.00 84.88 514 MET A O 1
ATOM 4118 N N . LYS A 1 515 ? 7.533 -17.190 0.653 1.00 86.06 515 LYS A N 1
ATOM 4119 C CA . LYS A 1 515 ? 7.708 -16.867 2.076 1.00 86.06 515 LYS A CA 1
ATOM 4120 C C . LYS A 1 515 ? 7.105 -15.502 2.393 1.00 86.06 515 LYS A C 1
ATOM 4122 O O . LYS A 1 515 ? 7.498 -14.500 1.795 1.00 86.06 515 LYS A O 1
ATOM 4127 N N . PHE A 1 516 ? 6.211 -15.463 3.377 1.00 85.75 516 PHE A N 1
ATOM 4128 C CA . PHE A 1 516 ? 5.628 -14.231 3.907 1.00 85.75 516 PHE A CA 1
ATOM 4129 C C . PHE A 1 516 ? 6.168 -13.958 5.312 1.00 85.75 516 PHE A C 1
ATOM 4131 O O . PHE A 1 516 ? 5.997 -14.800 6.197 1.00 85.75 516 PHE A O 1
ATOM 4138 N N . PRO A 1 517 ? 6.827 -12.809 5.544 1.00 85.75 517 PRO A N 1
ATOM 4139 C CA . PRO A 1 517 ? 7.209 -12.415 6.890 1.00 85.75 517 PRO A CA 1
ATOM 4140 C C . PRO A 1 517 ? 5.955 -11.973 7.651 1.00 85.75 517 PRO A C 1
ATOM 4142 O O . PRO A 1 517 ? 5.277 -11.042 7.232 1.00 85.75 517 PRO A O 1
ATOM 4145 N N . ILE A 1 518 ? 5.644 -12.634 8.764 1.00 86.38 518 ILE A N 1
ATOM 4146 C CA . ILE A 1 518 ? 4.501 -12.289 9.619 1.00 86.38 518 ILE A CA 1
ATOM 4147 C C . ILE A 1 518 ? 5.033 -11.960 11.008 1.00 86.38 518 ILE A C 1
ATOM 4149 O O . ILE A 1 518 ? 5.723 -12.782 11.616 1.00 86.38 518 ILE A O 1
ATOM 4153 N N . ARG A 1 519 ? 4.684 -10.780 11.530 1.00 84.81 519 ARG A N 1
ATOM 4154 C CA . ARG A 1 519 ? 4.948 -10.434 12.927 1.00 84.81 519 ARG A CA 1
ATOM 4155 C C . ARG A 1 519 ? 3.717 -10.781 13.750 1.00 84.81 519 ARG A C 1
ATOM 4157 O O . ARG A 1 519 ? 2.713 -10.086 13.672 1.00 84.81 519 ARG A O 1
ATOM 4164 N N . ARG A 1 520 ? 3.802 -11.858 14.530 1.00 84.88 520 ARG A N 1
ATOM 4165 C CA . ARG A 1 520 ? 2.672 -12.314 15.344 1.00 84.88 520 ARG A CA 1
ATOM 4166 C C . ARG A 1 520 ? 2.566 -11.553 16.656 1.00 84.88 520 ARG A C 1
ATOM 4168 O O . ARG A 1 520 ? 3.577 -11.367 17.335 1.00 84.88 520 ARG A O 1
ATOM 4175 N N . VAL A 1 521 ? 1.347 -11.186 17.031 1.00 83.75 521 VAL A N 1
ATOM 4176 C CA . VAL A 1 521 ? 1.037 -10.581 18.328 1.00 83.75 521 VAL A CA 1
ATOM 4177 C C . VAL A 1 521 ? 0.151 -11.544 19.110 1.00 83.75 521 VAL A C 1
ATOM 4179 O O . VAL A 1 521 ? -0.920 -11.945 18.669 1.00 83.75 521 VAL A O 1
ATOM 4182 N N . TYR A 1 522 ? 0.599 -11.941 20.299 1.00 82.56 522 TYR A N 1
ATOM 4183 C CA . TYR A 1 522 ? -0.141 -12.866 21.154 1.00 82.56 522 TYR A CA 1
ATOM 4184 C C . TYR A 1 522 ? -0.569 -12.168 22.438 1.00 82.56 522 TYR A C 1
ATOM 4186 O O . TYR A 1 522 ? 0.274 -11.660 23.177 1.00 82.56 522 TYR A O 1
ATOM 4194 N N . VAL A 1 523 ? -1.868 -12.208 22.739 1.00 85.44 523 VAL A N 1
ATOM 4195 C CA . VAL A 1 523 ? -2.410 -11.733 24.014 1.00 85.44 523 VAL A CA 1
ATOM 4196 C C . VAL A 1 523 ? -2.734 -12.937 24.889 1.00 85.44 523 VAL A C 1
ATOM 4198 O O . VAL A 1 523 ? -3.566 -13.775 24.540 1.00 85.44 523 VAL A O 1
ATOM 4201 N N . ARG A 1 524 ? -2.070 -13.024 26.044 1.00 82.69 524 ARG A N 1
ATOM 4202 C CA . ARG A 1 524 ? -2.292 -14.080 27.035 1.00 82.69 524 ARG A CA 1
ATOM 4203 C C . ARG A 1 524 ? -2.944 -13.513 28.280 1.00 82.69 524 ARG A C 1
ATOM 4205 O O . ARG A 1 524 ? -2.569 -12.444 28.754 1.00 82.69 524 ARG A O 1
ATOM 4212 N N . THR A 1 525 ? -3.879 -14.273 28.827 1.00 82.69 525 THR A N 1
ATOM 4213 C CA . THR A 1 525 ? -4.577 -13.929 30.062 1.00 82.69 525 THR A CA 1
ATOM 4214 C C . THR A 1 525 ? -4.094 -14.851 31.170 1.00 82.69 525 THR A C 1
ATOM 4216 O O . THR A 1 525 ? -4.108 -16.069 31.012 1.00 82.69 525 THR A O 1
ATOM 4219 N N . PHE A 1 526 ? -3.695 -14.271 32.299 1.00 84.25 526 PHE A N 1
ATOM 4220 C CA . PHE A 1 526 ? -3.381 -15.003 33.523 1.00 84.25 526 PHE A CA 1
ATOM 4221 C C . PHE A 1 526 ? -4.338 -14.531 34.613 1.00 84.25 526 PHE A C 1
ATOM 4223 O O . PHE A 1 526 ? -4.410 -13.338 34.908 1.00 84.25 526 PHE A O 1
ATOM 4230 N N . SER A 1 527 ? -5.107 -15.451 35.188 1.00 82.38 527 SER A N 1
ATOM 4231 C CA . SER A 1 527 ? -6.055 -15.132 36.256 1.00 82.38 527 SER A CA 1
ATOM 4232 C C . SER A 1 527 ? -5.356 -15.181 37.608 1.00 82.38 527 SER A C 1
ATOM 4234 O O . SER A 1 527 ? -4.733 -16.183 37.950 1.00 82.38 527 SER A O 1
ATOM 4236 N N . LEU A 1 528 ? -5.479 -14.102 38.382 1.00 83.56 528 LEU A N 1
ATOM 4237 C CA . LEU A 1 528 ? -4.845 -13.962 39.691 1.00 83.56 528 LEU A CA 1
ATOM 4238 C C . LEU A 1 528 ? -5.898 -13.881 40.789 1.00 83.56 528 LEU A C 1
ATOM 4240 O O . LEU A 1 528 ? -6.872 -13.137 40.675 1.00 83.56 528 LEU A O 1
ATOM 4244 N N . ALA A 1 529 ? -5.678 -14.621 41.873 1.00 84.69 529 ALA A N 1
ATOM 4245 C CA . ALA A 1 529 ? -6.482 -14.489 43.077 1.00 84.69 529 ALA A CA 1
ATOM 4246 C C . ALA A 1 529 ? -6.129 -13.190 43.821 1.00 84.69 529 ALA A C 1
ATOM 4248 O O . ALA A 1 529 ? -4.960 -12.822 43.968 1.00 84.69 529 ALA A O 1
ATOM 4249 N N . LYS A 1 530 ? -7.152 -12.497 44.326 1.00 85.88 530 LYS A N 1
ATOM 4250 C CA . LYS A 1 530 ? -6.978 -11.292 45.144 1.00 85.88 530 LYS A CA 1
ATOM 4251 C C . LYS A 1 530 ? -6.200 -11.640 46.422 1.00 85.88 530 LYS A C 1
ATOM 4253 O O . LYS A 1 530 ? -6.589 -12.554 47.139 1.00 85.88 530 LYS A O 1
ATOM 4258 N N . GLY A 1 531 ? -5.137 -10.887 46.717 1.00 86.69 531 GLY A N 1
ATOM 4259 C CA . GLY A 1 531 ? -4.318 -11.058 47.928 1.00 86.69 531 GLY A CA 1
ATOM 4260 C C . GLY A 1 531 ? -3.023 -11.862 47.748 1.00 86.69 531 GLY A C 1
ATOM 4261 O O . GLY A 1 531 ? -2.288 -12.030 48.718 1.00 86.69 531 GLY A O 1
ATOM 4262 N N . LEU A 1 532 ? -2.710 -12.329 46.533 1.00 81.75 532 LEU A N 1
ATOM 4263 C CA . LEU A 1 532 ? -1.405 -12.927 46.221 1.00 81.75 532 LEU A CA 1
ATOM 4264 C C . LEU A 1 532 ? -0.271 -11.904 46.406 1.00 81.75 532 LEU A C 1
ATOM 4266 O O . LEU A 1 532 ? -0.304 -10.826 45.817 1.00 81.75 532 LEU A O 1
ATOM 4270 N N . GLN A 1 533 ? 0.740 -12.262 47.205 1.00 83.12 533 GLN A N 1
ATOM 4271 C CA . GLN A 1 533 ? 1.938 -11.440 47.438 1.00 83.12 533 GLN A CA 1
ATOM 4272 C C . GLN A 1 533 ? 3.080 -11.749 46.459 1.00 83.12 533 GLN A C 1
ATOM 4274 O O . GLN A 1 533 ? 3.936 -10.903 46.223 1.00 83.12 533 GLN A O 1
ATOM 4279 N N . SER A 1 534 ? 3.104 -12.958 45.894 1.00 81.19 534 SER A N 1
ATOM 4280 C CA . SER A 1 534 ? 4.099 -13.390 44.914 1.00 81.19 534 SER A CA 1
ATOM 4281 C C . SER A 1 534 ? 3.461 -14.345 43.912 1.00 81.19 534 SER A C 1
ATOM 4283 O O . SER A 1 534 ? 2.583 -15.134 44.266 1.00 81.19 534 SER A O 1
ATOM 4285 N N . LEU A 1 535 ? 3.892 -14.250 42.658 1.00 78.62 535 LEU A N 1
ATOM 4286 C CA . LEU A 1 535 ? 3.407 -15.056 41.550 1.00 78.62 535 LEU A CA 1
ATOM 4287 C C . LEU A 1 535 ? 4.572 -15.395 40.625 1.00 78.62 535 LEU A C 1
ATOM 4289 O O . LEU A 1 535 ? 5.259 -14.504 40.129 1.00 78.62 535 LEU A O 1
ATOM 4293 N N . THR A 1 536 ? 4.703 -16.677 40.303 1.00 79.56 536 THR A N 1
ATOM 4294 C CA . THR A 1 536 ? 5.588 -17.145 39.238 1.00 79.56 536 THR A CA 1
ATOM 4295 C C . THR A 1 536 ? 4.738 -17.538 38.035 1.00 79.56 536 THR A C 1
ATOM 4297 O O . THR A 1 536 ? 4.044 -18.552 38.071 1.00 79.56 536 THR A O 1
ATOM 4300 N N . ILE A 1 537 ? 4.784 -16.744 36.962 1.00 79.50 537 ILE A N 1
ATOM 4301 C CA . ILE A 1 537 ? 4.159 -17.102 35.681 1.00 79.50 537 ILE A CA 1
ATOM 4302 C C . ILE A 1 537 ? 5.151 -17.967 34.904 1.00 79.50 537 ILE A C 1
ATOM 4304 O O . ILE A 1 537 ? 6.028 -17.461 34.202 1.00 79.50 537 ILE A O 1
ATOM 4308 N N . SER A 1 538 ? 5.037 -19.284 35.049 1.00 70.25 538 SER A N 1
ATOM 4309 C CA . SER A 1 538 ? 5.813 -20.221 34.240 1.00 70.25 538 SER A CA 1
ATOM 4310 C C . SER A 1 538 ? 5.385 -20.132 32.770 1.00 70.25 538 SER A C 1
ATOM 4312 O O . SER A 1 538 ? 4.202 -20.020 32.455 1.00 70.25 538 SER A O 1
ATOM 4314 N N . ASN A 1 539 ? 6.357 -20.169 31.851 1.00 69.25 539 ASN A N 1
ATOM 4315 C CA . ASN A 1 539 ? 6.118 -20.149 30.402 1.00 69.25 539 ASN A CA 1
ATOM 4316 C C . ASN A 1 539 ? 5.284 -18.948 29.906 1.00 69.25 539 ASN A C 1
ATOM 4318 O O . ASN A 1 539 ? 4.460 -19.085 28.994 1.00 69.25 539 ASN A O 1
ATOM 4322 N N . ALA A 1 540 ? 5.506 -17.759 30.484 1.00 68.44 540 ALA A N 1
ATOM 4323 C CA . ALA A 1 540 ? 4.869 -16.514 30.038 1.00 68.44 540 ALA A CA 1
ATOM 4324 C C . ALA A 1 540 ? 5.023 -16.300 28.517 1.00 68.44 540 ALA A C 1
ATOM 4326 O O . ALA A 1 540 ? 4.076 -15.891 27.842 1.00 68.44 540 ALA A O 1
ATOM 4327 N N . PHE A 1 541 ? 6.174 -16.703 27.975 1.00 66.06 541 PHE A N 1
ATOM 4328 C CA . PHE A 1 541 ? 6.450 -16.801 26.547 1.00 66.06 541 PHE A CA 1
ATOM 4329 C C . PHE A 1 541 ? 6.665 -18.278 26.186 1.00 66.06 541 PHE A C 1
ATOM 4331 O O . PHE A 1 541 ? 7.507 -18.943 26.784 1.00 66.06 541 PHE A O 1
ATOM 4338 N N . ILE A 1 542 ? 5.894 -18.805 25.229 1.00 64.69 542 ILE A N 1
ATOM 4339 C CA . ILE A 1 542 ? 6.129 -20.134 24.638 1.00 64.69 542 ILE A CA 1
ATOM 4340 C C . ILE A 1 542 ? 6.498 -19.901 23.180 1.00 64.69 542 ILE A C 1
ATOM 4342 O O . ILE A 1 542 ? 5.682 -19.377 22.422 1.00 64.69 542 ILE A O 1
ATOM 4346 N N . GLY A 1 543 ? 7.714 -20.280 22.805 1.00 63.78 543 GLY A N 1
ATOM 4347 C CA . GLY A 1 543 ? 8.235 -20.130 21.452 1.00 63.78 543 GLY A CA 1
ATOM 4348 C C . GLY A 1 543 ? 9.725 -19.788 21.448 1.00 63.78 543 GLY A C 1
ATOM 4349 O O . GLY A 1 543 ? 10.293 -19.532 22.511 1.00 63.78 543 GLY A O 1
ATOM 4350 N N . PRO A 1 544 ? 10.364 -19.795 20.267 1.00 54.56 544 PRO A N 1
ATOM 4351 C CA . PRO A 1 544 ? 11.732 -19.319 20.128 1.00 54.56 544 PRO A CA 1
ATOM 4352 C C . PRO A 1 544 ? 11.780 -17.844 20.537 1.00 54.56 544 PRO A C 1
ATOM 4354 O O . PRO A 1 544 ? 11.090 -17.004 19.958 1.00 54.56 544 PRO A O 1
ATOM 4357 N N . LEU A 1 545 ? 12.561 -17.544 21.572 1.00 57.72 545 LEU A N 1
ATOM 4358 C CA . LEU A 1 545 ? 12.900 -16.169 21.913 1.00 57.72 545 LEU A CA 1
ATOM 4359 C C . LEU A 1 545 ? 13.778 -15.598 20.788 1.00 57.72 545 LEU A C 1
ATOM 4361 O O . LEU A 1 545 ? 14.539 -16.362 20.187 1.00 57.72 545 LEU A O 1
ATOM 4365 N N . PRO A 1 546 ? 13.688 -14.293 20.485 1.00 51.66 546 PRO A N 1
ATOM 4366 C CA . PRO A 1 546 ? 14.659 -13.661 19.605 1.00 51.66 546 PRO A CA 1
ATOM 4367 C C . PRO A 1 546 ? 16.047 -13.852 20.227 1.00 51.66 546 PRO A C 1
ATOM 4369 O O . PRO A 1 546 ? 16.274 -13.401 21.350 1.00 51.66 546 PRO A O 1
ATOM 4372 N N . SER A 1 547 ? 16.915 -14.589 19.535 1.00 42.41 547 SER A N 1
ATOM 4373 C CA . SER A 1 547 ? 18.334 -14.737 19.874 1.00 42.41 547 SER A CA 1
ATOM 4374 C C . SER A 1 547 ? 19.114 -13.487 19.511 1.00 42.41 547 SER A C 1
ATOM 4376 O O . SER A 1 547 ? 18.866 -13.000 18.380 1.00 42.41 547 SER A O 1
#

Organism: Nephila pilipes (NCBI:txid299642)

Radius of gyration: 54.24 Å; Cα contacts (8 Å, |Δi|>4): 934; chains: 1; bounding box: 96×54×167 Å